Protein 2RA6 (pdb70)

InterPro domains:
  IPR000566 Lipocalin/cytosolic fatty-acid binding domain [PF00061] (41-176)
  IPR002345 Lipocalin [PTHR11430] (4-175)
  IPR002971 Major urinary protein [PR01221] (39-57)
  IPR002971 Major urinary protein [PR01221] (68-89)
  IPR002971 Major urinary protein [PR01221] (136-157)
  IPR002971 Major urinary protein [PR01221] (164-180)
  IPR012674 Calycin [G3DSA:2.40.128.20] (30-180)
  IPR012674 Calycin [SSF50814] (35-180)

Structure (mmCIF, N/CA/C/O backbone):
data_2RA6
#
_entry.id   2RA6
#
_cell.length_a   44.318
_cell.length_b   100.470
_cell.length_c   84.702
_cell.angle_alpha   90.00
_cell.angle_beta   90.02
_cell.angle_gamma   90.00
#
_symmetry.space_group_name_H-M   'P 1 21 1'
#
loop_
_entity.id
_entity.type
_entity.pdbx_description
1 polymer Trichosurin
2 non-polymer 'ZINC ION'
3 non-polymer 'CHLORIDE ION'
4 non-polymer 4-ethylphenol
5 non-polymer 'ISOPROPYL ALCOHOL'
6 water water
#
loop_
_atom_site.group_PDB
_atom_site.id
_atom_site.type_symbol
_atom_site.label_atom_id
_atom_site.label_alt_id
_atom_site.label_comp_id
_atom_site.label_asym_id
_atom_site.label_entity_id
_atom_site.label_seq_id
_atom_site.pdbx_PDB_ins_code
_atom_site.Cartn_x
_atom_site.Cartn_y
_atom_site.Cartn_z
_atom_site.occupancy
_atom_site.B_iso_or_equiv
_atom_site.auth_seq_id
_atom_site.auth_comp_id
_atom_site.auth_asym_id
_atom_site.auth_atom_id
_atom_site.pdbx_PDB_model_num
ATOM 1 N N . ARG A 1 26 ? 25.685 29.600 32.954 1.00 28.79 26 ARG A N 1
ATOM 2 C CA . ARG A 1 26 ? 25.040 30.127 34.192 1.00 26.92 26 ARG A CA 1
ATOM 3 C C . ARG A 1 26 ? 25.512 29.378 35.438 1.00 25.77 26 ARG A C 1
ATOM 4 O O . ARG A 1 26 ? 25.273 29.824 36.557 1.00 25.16 26 ARG A O 1
ATOM 6 N N . HIS A 1 27 ? 26.185 28.248 35.221 1.00 23.80 27 HIS A N 1
ATOM 7 C CA . HIS A 1 27 ? 26.703 27.377 36.284 1.00 21.51 27 HIS A CA 1
ATOM 8 C C . HIS A 1 27 ? 27.904 27.975 37.020 1.00 17.41 27 HIS A C 1
ATOM 9 O O . HIS A 1 27 ? 28.942 28.221 36.414 1.00 18.04 27 HIS A O 1
ATOM 16 N N . TRP A 1 28 ? 27.763 28.200 38.326 1.00 14.23 28 TRP A N 1
ATOM 17 C CA . TRP A 1 28 ? 28.853 28.754 39.125 1.00 13.68 28 TRP A CA 1
ATOM 18 C C . TRP A 1 28 ? 28.973 28.100 40.497 1.00 12.62 28 TRP A C 1
ATOM 19 O O . TRP A 1 28 ? 28.019 27.519 41.015 1.00 13.27 28 TRP A O 1
ATOM 30 N N . HIS A 1 29 ? 30.168 28.217 41.069 1.00 11.84 29 HIS A N 1
ATOM 31 C CA . HIS A 1 29 ? 30.495 27.696 42.390 1.00 10.48 29 HIS A CA 1
ATOM 32 C C . HIS A 1 29 ? 31.248 28.784 43.149 1.00 11.26 29 HIS A C 1
ATOM 33 O O . HIS A 1 29 ? 32.087 29.482 42.573 1.00 12.27 29 HIS A O 1
ATOM 40 N N . THR A 1 30 ? 30.957 28.932 44.434 1.00 10.81 30 THR A N 1
ATOM 41 C CA . THR A 1 30 ? 31.698 29.899 45.240 1.00 10.98 30 THR A CA 1
ATOM 42 C C . THR A 1 30 ? 32.993 29.184 45.626 1.00 10.40 30 THR A C 1
ATOM 43 O O . THR A 1 30 ? 32.953 28.108 46.219 1.00 12.59 30 THR A O 1
ATOM 47 N N . VAL A 1 31 ? 34.137 29.781 45.300 1.00 11.50 31 VAL A N 1
ATOM 48 C CA . VAL A 1 31 ? 35.426 29.163 45.595 1.00 11.97 31 VAL A CA 1
ATOM 49 C C . VAL A 1 31 ? 36.170 29.857 46.736 1.00 12.46 31 VAL A C 1
ATOM 50 O O . VAL A 1 31 ? 36.770 29.194 47.579 1.00 13.79 31 VAL A O 1
ATOM 54 N N . VAL A 1 32 ? 36.119 31.185 46.767 1.00 11.94 32 VAL A N 1
ATOM 55 C CA . VAL A 1 32 ? 36.774 31.944 47.831 1.00 12.67 32 VAL A CA 1
ATOM 56 C C . VAL A 1 32 ? 35.894 33.114 48.249 1.00 11.63 32 VAL A C 1
ATOM 57 O O . VAL A 1 32 ? 35.248 33.748 47.416 1.00 11.84 32 VAL A O 1
ATOM 61 N N . LEU A 1 33 ? 35.853 33.364 49.553 1.00 12.60 33 LEU A N 1
ATOM 62 C CA . LEU A 1 33 ? 35.099 34.472 50.128 1.00 12.88 33 LEU A CA 1
ATOM 63 C C . LEU A 1 33 ? 36.101 35.246 50.962 1.00 12.73 33 LEU A C 1
ATOM 64 O O . LEU A 1 33 ? 36.997 34.653 51.565 1.00 13.89 33 LEU A O 1
ATOM 69 N N . ALA A 1 34 ? 35.964 36.564 50.990 1.00 11.56 34 ALA A N 1
ATOM 70 C CA . ALA A 1 34 ? 36.856 37.394 51.794 1.00 12.90 34 ALA A CA 1
ATOM 71 C C . ALA A 1 34 ? 36.056 38.595 52.255 1.00 13.52 34 ALA A C 1
ATOM 72 O O . ALA A 1 34 ? 35.170 39.064 51.548 1.00 14.23 34 ALA A O 1
ATOM 74 N N . SER A 1 35 ? 36.335 39.079 53.460 1.00 12.26 35 SER A N 1
ATOM 75 C CA . SER A 1 35 ? 35.603 40.230 53.959 1.00 12.26 35 SER A CA 1
ATOM 76 C C . SER A 1 35 ? 36.385 41.031 54.968 1.00 13.02 35 SER A C 1
ATOM 77 O O . SER A 1 35 ? 37.290 40.521 55.619 1.00 13.78 35 SER A O 1
ATOM 80 N N . SER A 1 36 ? 36.015 42.297 55.081 1.00 14.07 36 SER A N 1
ATOM 81 C CA . SER A 1 36 ? 36.635 43.185 56.045 1.00 13.83 36 SER A CA 1
ATOM 82 C C . SER A 1 36 ? 36.162 42.761 57.434 1.00 16.80 36 SER A C 1
ATOM 83 O O . SER A 1 36 ? 36.835 43.020 58.428 1.00 18.57 36 SER A O 1
ATOM 86 N N . ASP A 1 37 ? 35.006 42.103 57.487 1.00 16.21 37 ASP A N 1
ATOM 87 C CA . ASP A 1 37 ? 34.433 41.603 58.739 1.00 16.69 37 ASP A CA 1
ATOM 88 C C . ASP A 1 37 ? 34.250 40.101 58.538 1.00 16.62 37 ASP A C 1
ATOM 89 O O . ASP A 1 37 ? 33.288 39.664 57.901 1.00 16.59 37 ASP A O 1
ATOM 94 N N . ARG A 1 38 ? 35.169 39.311 59.084 1.00 17.11 38 ARG A N 1
ATOM 95 C CA . ARG A 1 38 ? 35.122 37.861 58.918 1.00 17.23 38 ARG A CA 1
ATOM 96 C C . ARG A 1 38 ? 33.786 37.237 59.322 1.00 15.40 38 ARG A C 1
ATOM 97 O O . ARG A 1 38 ? 33.358 36.245 58.729 1.00 14.47 38 ARG A O 1
ATOM 105 N N . SER A 1 39 ? 33.117 37.816 60.315 1.00 15.37 39 SER A N 1
ATOM 106 C CA . SER A 1 39 ? 31.837 37.273 60.769 1.00 16.03 39 SER A CA 1
ATOM 107 C C . SER A 1 39 ? 30.781 37.247 59.666 1.00 15.53 39 SER A C 1
ATOM 108 O O . SER A 1 39 ? 29.861 36.430 59.700 1.00 16.26 39 SER A O 1
ATOM 111 N N . LEU A 1 40 ? 30.909 38.139 58.690 1.00 14.55 40 LEU A N 1
ATOM 112 C CA . LEU A 1 40 ? 29.942 38.187 57.596 1.00 15.21 40 LEU A CA 1
ATOM 113 C C . LEU A 1 40 ? 29.980 36.925 56.744 1.00 15.34 40 LEU A C 1
ATOM 114 O O . LEU A 1 40 ? 28.973 36.549 56.146 1.00 15.43 40 LEU A O 1
ATOM 119 N N . ILE A 1 41 ? 31.140 36.274 56.697 1.00 14.71 41 ILE A N 1
ATOM 120 C CA . ILE A 1 41 ? 31.299 35.069 55.895 1.00 15.10 41 ILE A CA 1
ATOM 121 C C . ILE A 1 41 ? 31.522 33.783 56.693 1.00 16.94 41 ILE A C 1
ATOM 122 O O . ILE A 1 41 ? 31.703 32.712 56.110 1.00 15.81 41 ILE A O 1
ATOM 127 N N . GLU A 1 42 ? 31.516 33.887 58.021 1.00 18.75 42 GLU A N 1
ATOM 128 C CA . GLU A 1 42 ? 31.677 32.710 58.875 1.00 20.48 42 GLU A CA 1
ATOM 129 C C . GLU A 1 42 ? 30.310 32.051 58.950 1.00 21.10 42 GLU A C 1
ATOM 130 O O . GLU A 1 42 ? 29.335 32.577 58.418 1.00 20.34 42 GLU A O 1
ATOM 136 N N . GLU A 1 43 ? 30.238 30.907 59.624 1.00 24.25 43 GLU A N 1
ATOM 137 C CA . GLU A 1 43 ? 28.972 30.200 59.777 1.00 27.23 43 GLU A CA 1
ATOM 138 C C . GLU A 1 43 ? 27.925 31.164 60.328 1.00 27.87 43 GLU A C 1
ATOM 139 O O . GLU A 1 43 ? 28.231 31.990 61.189 1.00 29.54 43 GLU A O 1
ATOM 145 N N . GLU A 1 44 ? 26.697 31.060 59.826 1.00 28.89 44 GLU A N 1
ATOM 146 C CA . GLU A 1 44 ? 25.599 31.918 60.266 1.00 29.60 44 GLU A CA 1
ATOM 147 C C . GLU A 1 44 ? 25.759 33.343 59.741 1.00 27.67 44 GLU A C 1
ATOM 148 O O . GLU A 1 44 ? 24.916 34.207 59.988 1.00 28.29 44 GLU A O 1
ATOM 154 N N . GLY A 1 45 ? 26.846 33.578 59.012 1.00 26.15 45 GLY A N 1
ATOM 155 C CA . GLY A 1 45 ? 27.105 34.894 58.457 1.00 23.56 45 GLY A CA 1
ATOM 156 C C . GLY A 1 45 ? 26.172 35.228 57.308 1.00 22.57 45 GLY A C 1
ATOM 157 O O . GLY A 1 45 ? 25.851 34.361 56.494 1.00 21.10 45 GLY A O 1
ATOM 158 N N . PRO A 1 46 ? 25.725 36.488 57.210 1.00 20.62 46 PRO A N 1
ATOM 159 C CA . PRO A 1 46 ? 24.817 36.968 56.164 1.00 20.58 46 PRO A CA 1
ATOM 160 C C . PRO A 1 46 ? 25.336 36.771 54.741 1.00 18.28 46 PRO A C 1
ATOM 161 O O . PRO A 1 46 ? 24.550 36.604 53.803 1.00 19.27 46 PRO A O 1
ATOM 165 N N . PHE A 1 47 ? 26.656 36.788 54.578 1.00 14.75 47 PHE A N 1
ATOM 166 C CA . PHE A 1 47 ? 27.243 36.637 53.249 1.00 13.79 47 PHE A CA 1
ATOM 167 C C . PHE A 1 47 ? 27.884 35.290 52.983 1.00 12.69 47 PHE A C 1
ATOM 168 O O . PHE A 1 47 ? 28.614 35.119 52.001 1.00 13.53 47 PHE A O 1
ATOM 176 N N . ARG A 1 48 ? 27.613 34.322 53.851 1.00 12.68 48 ARG A N 1
ATOM 177 C CA . ARG A 1 48 ? 28.147 32.989 53.631 1.00 13.84 48 ARG A CA 1
ATOM 178 C C . ARG A 1 48 ? 27.094 32.259 52.812 1.00 15.52 48 ARG A C 1
ATOM 179 O O . ARG A 1 48 ? 26.343 31.412 53.313 1.00 16.59 48 ARG A O 1
ATOM 187 N N . ASN A 1 49 ? 27.031 32.639 51.545 1.00 15.62 49 ASN A N 1
ATOM 188 C CA . ASN A 1 49 ? 26.086 32.064 50.606 1.00 15.59 49 ASN A CA 1
ATOM 189 C C . ASN A 1 49 ? 26.894 31.432 49.490 1.00 14.72 49 ASN A C 1
ATOM 190 O O . ASN A 1 49 ? 27.940 31.939 49.095 1.00 16.15 49 ASN A O 1
ATOM 195 N N . PHE A 1 50 ? 26.392 30.317 48.983 1.00 14.28 50 PHE A N 1
ATOM 196 C CA . PHE A 1 50 ? 27.083 29.575 47.943 1.00 13.47 50 PHE A CA 1
ATOM 197 C C . PHE A 1 50 ? 26.303 29.674 46.645 1.00 12.73 50 PHE A C 1
ATOM 198 O O . PHE A 1 50 ? 25.193 29.155 46.533 1.00 13.04 50 PHE A O 1
ATOM 206 N N . ILE A 1 51 ? 26.892 30.345 45.663 1.00 11.37 51 ILE A N 1
ATOM 207 C CA . ILE A 1 51 ? 26.225 30.520 44.382 1.00 10.77 51 ILE A CA 1
ATOM 208 C C . ILE A 1 51 ? 26.037 29.183 43.675 1.00 11.62 51 ILE A C 1
ATOM 209 O O . ILE A 1 51 ? 26.866 28.277 43.791 1.00 11.16 51 ILE A O 1
ATOM 214 N N . GLN A 1 52 ? 24.921 29.070 42.959 1.00 12.30 52 GLN A N 1
ATOM 215 C CA . GLN A 1 52 ? 24.603 27.864 42.191 1.00 12.38 52 GLN A CA 1
ATOM 216 C C . GLN A 1 52 ? 24.506 28.250 40.721 1.00 13.36 52 GLN A C 1
ATOM 217 O O . GLN A 1 52 ? 24.997 27.536 39.846 1.00 15.38 52 GLN A O 1
ATOM 223 N N . ASN A 1 53 ? 23.860 29.377 40.447 1.00 13.79 53 ASN A N 1
ATOM 224 C CA . ASN A 1 53 ? 23.745 29.839 39.074 1.00 16.30 53 ASN A CA 1
ATOM 225 C C . ASN A 1 53 ? 23.324 31.292 38.979 1.00 15.31 53 ASN A C 1
ATOM 226 O O . ASN A 1 53 ? 22.750 31.861 39.911 1.00 15.50 53 ASN A O 1
ATOM 231 N N . ILE A 1 54 ? 23.642 31.892 37.841 1.00 15.86 54 ILE A N 1
ATOM 232 C CA . ILE A 1 54 ? 23.313 33.281 37.579 1.00 17.13 54 ILE A CA 1
ATOM 233 C C . ILE A 1 54 ? 22.686 33.369 36.203 1.00 18.99 54 ILE A C 1
ATOM 234 O O . ILE A 1 54 ? 23.233 32.850 35.229 1.00 21.40 54 ILE A O 1
ATOM 239 N N . THR A 1 55 ? 21.531 34.014 36.126 1.00 21.38 55 THR A N 1
ATOM 240 C CA . THR A 1 55 ? 20.859 34.183 34.850 1.00 23.99 55 THR A CA 1
ATOM 241 C C . THR A 1 55 ? 20.646 35.670 34.632 1.00 23.71 55 THR A C 1
ATOM 242 O O . THR A 1 55 ? 20.180 36.372 35.526 1.00 23.07 55 THR A O 1
ATOM 246 N N . VAL A 1 56 ? 21.020 36.153 33.453 1.00 25.63 56 VAL A N 1
ATOM 247 C CA . VAL A 1 56 ? 20.858 37.564 33.129 1.00 27.22 56 VAL A CA 1
ATOM 248 C C . VAL A 1 56 ? 19.489 37.795 32.509 1.00 27.92 56 VAL A C 1
ATOM 249 O O . VAL A 1 56 ? 19.101 37.108 31.565 1.00 28.95 56 VAL A O 1
ATOM 253 N N . GLU A 1 57 ? 18.759 38.760 33.056 1.00 28.12 57 GLU A N 1
ATOM 254 C CA . GLU A 1 57 ? 17.433 39.104 32.562 1.00 30.42 57 GLU A CA 1
ATOM 255 C C . GLU A 1 57 ? 17.304 40.620 32.533 1.00 30.90 57 GLU A C 1
ATOM 256 O O . GLU A 1 57 ? 17.399 41.278 33.570 1.00 30.43 57 GLU A O 1
ATOM 262 N N . SER A 1 58 ? 17.099 41.171 31.341 1.00 31.48 58 SER A N 1
ATOM 263 C CA . SER A 1 58 ? 16.953 42.612 31.175 1.00 32.56 58 SER A CA 1
ATOM 264 C C . SER A 1 58 ? 18.163 43.364 31.718 1.00 31.70 58 SER A C 1
ATOM 265 O O . SER A 1 58 ? 18.042 44.489 32.200 1.00 32.93 58 SER A O 1
ATOM 268 N N . GLY A 1 59 ? 19.330 42.732 31.644 1.00 30.38 59 GLY A N 1
ATOM 269 C CA . GLY A 1 59 ? 20.541 43.368 32.127 1.00 28.40 59 GLY A CA 1
ATOM 270 C C . GLY A 1 59 ? 20.792 43.158 33.608 1.00 26.97 59 GLY A C 1
ATOM 271 O O . GLY A 1 59 ? 21.861 43.501 34.114 1.00 27.34 59 GLY A O 1
ATOM 272 N N . ASN A 1 60 ? 19.812 42.596 34.308 1.00 25.38 60 ASN A N 1
ATOM 273 C CA . ASN A 1 60 ? 19.947 42.343 35.741 1.00 23.15 60 ASN A CA 1
ATOM 274 C C . ASN A 1 60 ? 20.505 40.943 35.962 1.00 22.12 60 ASN A C 1
ATOM 275 O O . ASN A 1 60 ? 20.408 40.087 35.087 1.00 22.35 60 ASN A O 1
ATOM 280 N N . LEU A 1 61 ? 21.096 40.712 37.129 1.00 19.32 61 LEU A N 1
ATOM 281 C CA . LEU A 1 61 ? 21.653 39.404 37.437 1.00 19.17 61 LEU A CA 1
ATOM 282 C C . LEU A 1 61 ? 20.777 38.686 38.452 1.00 18.95 61 LEU A C 1
ATOM 283 O O . LEU A 1 61 ? 20.671 39.110 39.605 1.00 19.90 61 LEU A O 1
ATOM 288 N N . ASN A 1 62 ? 20.133 37.607 38.023 1.00 17.81 62 ASN A N 1
ATOM 289 C CA . ASN A 1 62 ? 19.295 36.843 38.933 1.00 17.66 62 ASN A CA 1
ATOM 290 C C . ASN A 1 62 ? 20.138 35.702 39.469 1.00 17.93 62 ASN A C 1
ATOM 291 O O . ASN A 1 62 ? 20.483 34.772 38.739 1.00 19.70 62 ASN A O 1
ATOM 296 N N . GLY A 1 63 ? 20.480 35.787 40.747 1.00 16.45 63 GLY A N 1
ATOM 297 C CA . GLY A 1 63 ? 21.298 34.759 41.345 1.00 14.72 63 GLY A CA 1
ATOM 298 C C . GLY A 1 63 ? 20.548 33.801 42.236 1.00 14.60 63 GLY A C 1
ATOM 299 O O . GLY A 1 63 ? 19.632 34.184 42.968 1.00 17.08 63 GLY A O 1
ATOM 300 N N . PHE A 1 64 ? 20.933 32.535 42.144 1.00 13.48 64 PHE A N 1
ATOM 301 C CA . PHE A 1 64 ? 20.361 31.491 42.969 1.00 12.69 64 PHE A CA 1
ATOM 302 C C . PHE A 1 64 ? 21.505 30.981 43.832 1.00 12.24 64 PHE A C 1
ATOM 303 O O . PHE A 1 64 ? 22.503 30.477 43.318 1.00 12.67 64 PHE A O 1
ATOM 311 N N . PHE A 1 65 ? 21.347 31.133 45.144 1.00 13.51 65 PHE A N 1
ATOM 312 C CA . PHE A 1 65 ? 22.345 30.714 46.119 1.00 14.98 65 PHE A CA 1
ATOM 313 C C . PHE A 1 65 ? 21.762 29.717 47.100 1.00 14.93 65 PHE A C 1
ATOM 314 O O . PHE A 1 65 ? 20.547 29.529 47.170 1.00 15.22 65 PHE A O 1
ATOM 322 N N . LEU A 1 66 ? 22.653 29.106 47.874 1.00 15.41 66 LEU A N 1
ATOM 323 C CA . LEU A 1 66 ? 22.271 28.200 48.940 1.00 16.61 66 LEU A CA 1
ATOM 324 C C . LEU A 1 66 ? 22.919 28.786 50.183 1.00 16.85 66 LEU A C 1
ATOM 325 O O . LEU A 1 66 ? 24.001 29.375 50.111 1.00 16.25 66 LEU A O 1
ATOM 330 N N . THR A 1 67 ? 22.241 28.661 51.314 1.00 17.95 67 THR A N 1
ATOM 331 C CA . THR A 1 67 ? 22.782 29.143 52.575 1.00 20.55 67 THR A CA 1
ATOM 332 C C . THR A 1 67 ? 22.373 28.125 53.624 1.00 23.01 67 THR A C 1
ATOM 333 O O . THR A 1 67 ? 21.340 27.467 53.487 1.00 20.45 67 THR A O 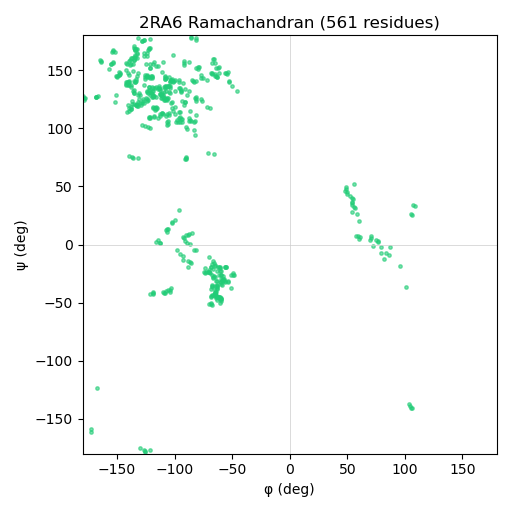1
ATOM 337 N N . ARG A 1 68 ? 23.189 27.977 54.660 1.00 24.35 68 ARG A N 1
ATOM 338 C CA . ARG A 1 68 ? 22.894 27.007 55.706 1.00 28.94 68 ARG A CA 1
ATOM 339 C C . ARG A 1 68 ? 22.143 27.615 56.885 1.00 30.84 68 ARG A C 1
ATOM 340 O O . ARG A 1 68 ? 22.508 28.675 57.391 1.00 31.68 68 ARG A O 1
ATOM 348 N N . LYS A 1 69 ? 21.083 26.931 57.306 1.00 33.67 69 LYS A N 1
ATOM 349 C CA . LYS A 1 69 ? 20.271 27.367 58.436 1.00 35.57 69 LYS A CA 1
ATOM 350 C C . LYS A 1 69 ? 19.632 26.172 59.133 1.00 36.61 69 LYS A C 1
ATOM 351 O O . LYS A 1 69 ? 19.005 25.327 58.492 1.00 36.45 69 LYS A O 1
ATOM 357 N N . ASN A 1 70 ? 19.805 26.112 60.449 1.00 38.46 70 ASN A N 1
ATOM 358 C CA . ASN A 1 70 ? 19.254 25.038 61.266 1.00 40.25 70 ASN A CA 1
ATOM 359 C C . ASN A 1 70 ? 19.673 23.662 60.752 1.00 40.48 70 ASN A C 1
ATOM 360 O O . ASN A 1 70 ? 18.957 22.677 60.935 1.00 41.94 70 ASN A O 1
ATOM 365 N N . GLY A 1 71 ? 20.833 23.601 60.104 1.00 40.38 71 GLY A N 1
ATOM 366 C CA . GLY A 1 71 ? 21.331 22.333 59.598 1.00 39.35 71 GLY A CA 1
ATOM 367 C C . GLY A 1 71 ? 21.046 22.002 58.145 1.00 39.00 71 GLY A C 1
ATOM 368 O O . GLY A 1 71 ? 21.713 21.139 57.570 1.00 40.02 71 GLY A O 1
ATOM 369 N N . GLN A 1 72 ? 20.068 22.666 57.538 1.00 37.67 72 GLN A N 1
ATOM 370 C CA . GLN A 1 72 ? 19.746 22.382 56.145 1.00 36.69 72 GLN A CA 1
ATOM 371 C C . GLN A 1 72 ? 20.110 23.496 55.171 1.00 34.90 72 GLN A C 1
ATOM 372 O O . GLN A 1 72 ? 20.237 24.659 55.553 1.00 34.12 72 GLN A O 1
ATOM 378 N N . CYS A 1 73 ? 20.277 23.118 53.906 1.00 33.32 73 CYS A N 1
ATOM 379 C CA . CYS A 1 73 ? 20.619 24.057 52.845 1.00 32.44 73 CYS A CA 1
ATOM 380 C C . CYS A 1 73 ? 19.349 24.654 52.260 1.00 31.30 73 CYS A C 1
ATOM 381 O O . CYS A 1 73 ? 18.598 23.967 51.560 1.00 31.38 73 CYS A O 1
ATOM 384 N N . ILE A 1 74 ? 19.108 25.929 52.541 1.00 27.70 74 ILE A N 1
ATOM 385 C CA . ILE A 1 74 ? 17.916 26.593 52.038 1.00 27.06 74 ILE A CA 1
ATOM 386 C C . ILE A 1 74 ? 18.234 27.525 50.875 1.00 23.54 74 ILE A C 1
ATOM 387 O O . ILE A 1 74 ? 19.263 28.211 50.870 1.00 22.16 74 ILE A O 1
ATOM 392 N N . PRO A 1 75 ? 17.361 27.543 49.858 1.00 22.64 75 PRO A N 1
ATOM 393 C CA . PRO A 1 75 ? 17.534 28.389 48.677 1.00 20.29 75 PRO A CA 1
ATOM 394 C C . PRO A 1 75 ? 17.457 29.880 48.996 1.00 20.76 75 PRO A C 1
ATOM 395 O O . PRO A 1 75 ? 16.723 30.305 49.892 1.00 20.92 75 PRO A O 1
ATOM 399 N N . LEU A 1 76 ? 18.225 30.667 48.253 1.00 17.50 76 LEU A N 1
ATOM 400 C CA . LEU A 1 76 ? 18.241 32.113 48.411 1.00 18.36 76 LEU A CA 1
ATOM 401 C C . LEU A 1 76 ? 18.270 32.707 47.009 1.00 18.44 76 LEU A C 1
ATOM 402 O O . LEU A 1 76 ? 19.216 32.481 46.258 1.00 18.99 76 LEU A O 1
ATOM 407 N N . TYR A 1 77 ? 17.226 33.445 46.649 1.00 16.79 77 TYR A N 1
ATOM 408 C CA . TYR A 1 77 ? 17.164 34.062 45.336 1.00 16.41 77 TYR A CA 1
ATOM 409 C C . TYR A 1 77 ? 17.292 35.565 45.483 1.00 17.11 77 TYR A C 1
ATOM 410 O O . TYR A 1 77 ? 16.572 36.189 46.266 1.00 18.37 77 TYR A O 1
ATOM 419 N N . LEU A 1 78 ? 18.222 36.141 44.736 1.00 17.60 78 LEU A N 1
ATOM 420 C CA . LEU A 1 78 ? 18.442 37.576 44.788 1.00 19.51 78 LEU A CA 1
ATOM 421 C C . LEU A 1 78 ? 18.568 38.112 43.377 1.00 21.77 78 LEU A C 1
ATOM 422 O O . LEU A 1 78 ? 18.773 37.355 42.430 1.00 25.31 78 LEU A O 1
ATOM 427 N N . THR A 1 79 ? 18.420 39.420 43.234 1.00 19.66 79 THR A N 1
ATOM 428 C CA . THR A 1 79 ? 18.554 40.050 41.937 1.00 19.70 79 THR A CA 1
ATOM 429 C C . THR A 1 79 ? 19.406 41.296 42.094 1.00 20.00 79 THR A C 1
ATOM 430 O O . THR A 1 79 ? 19.069 42.192 42.871 1.00 21.83 79 THR A O 1
ATOM 434 N N . ALA A 1 80 ? 20.524 41.333 41.380 1.00 18.41 80 ALA A N 1
ATOM 435 C CA . ALA A 1 80 ? 21.403 42.495 41.401 1.00 19.00 80 ALA A CA 1
ATOM 436 C C . ALA A 1 80 ? 20.970 43.294 40.180 1.00 18.54 80 ALA A C 1
ATOM 437 O O . ALA A 1 80 ? 21.126 42.835 39.048 1.00 20.15 80 ALA A O 1
ATOM 439 N N . PHE A 1 81 ? 20.411 44.477 40.412 1.00 19.35 81 PHE A N 1
ATOM 440 C CA . PHE A 1 81 ? 19.926 45.316 39.318 1.00 20.96 81 PHE A CA 1
ATOM 441 C C . PHE A 1 81 ? 21.003 46.163 38.659 1.00 21.37 81 PHE A C 1
ATOM 442 O O . PHE A 1 81 ? 21.877 46.710 39.328 1.00 21.13 81 PHE A O 1
ATOM 450 N N . LYS A 1 82 ? 20.931 46.272 37.338 1.00 22.87 82 LYS A N 1
ATOM 451 C CA . LYS A 1 82 ? 21.902 47.052 36.582 1.00 24.74 82 LYS A CA 1
ATOM 452 C C . LYS A 1 82 ? 21.805 48.536 36.930 1.00 25.05 82 LYS A C 1
ATOM 453 O O . LYS A 1 82 ? 20.769 49.011 37.396 1.00 25.60 82 LYS A O 1
ATOM 459 N N . THR A 1 83 ? 22.896 49.260 36.711 1.00 25.87 83 THR A N 1
ATOM 460 C CA . THR A 1 83 ? 22.935 50.692 36.981 1.00 27.28 83 THR A CA 1
ATOM 461 C C . THR A 1 83 ? 23.379 51.394 35.707 1.00 28.86 83 THR A C 1
ATOM 462 O O . THR A 1 83 ? 23.596 50.750 34.681 1.00 29.13 83 THR A O 1
ATOM 466 N N . GLU A 1 84 ? 23.521 52.714 35.773 1.00 30.79 84 GLU A N 1
ATOM 467 C CA . GLU A 1 84 ? 23.944 53.481 34.608 1.00 33.66 84 GLU A CA 1
ATOM 468 C C . GLU A 1 84 ? 25.406 53.176 34.305 1.00 34.01 84 GLU A C 1
ATOM 469 O O . GLU A 1 84 ? 25.923 53.544 33.251 1.00 35.26 84 GLU A O 1
ATOM 475 N N . GLU A 1 85 ? 26.069 52.495 35.236 1.00 33.96 85 GLU A N 1
ATOM 476 C CA . GLU A 1 85 ? 27.475 52.155 35.075 1.00 33.73 85 GLU A CA 1
ATOM 477 C C . GLU A 1 85 ? 27.664 50.679 34.736 1.00 33.12 85 GLU A C 1
ATOM 478 O O . GLU A 1 85 ? 27.100 49.800 35.388 1.00 31.93 85 GLU A O 1
ATOM 484 N N . ALA A 1 86 ? 28.459 50.410 33.708 1.00 32.08 86 ALA A N 1
ATOM 485 C CA . ALA A 1 86 ? 28.714 49.039 33.299 1.00 31.17 86 ALA A CA 1
ATOM 486 C C . ALA A 1 86 ? 29.388 48.274 34.433 1.00 29.80 86 ALA A C 1
ATOM 487 O O . ALA A 1 86 ? 30.151 48.845 35.211 1.00 29.88 86 ALA A O 1
ATOM 489 N N . ARG A 1 87 ? 29.092 46.981 34.511 1.00 28.28 87 ARG A N 1
ATOM 490 C CA . ARG A 1 87 ? 29.652 46.083 35.519 1.00 25.39 87 ARG A CA 1
ATOM 491 C C . ARG A 1 87 ? 29.329 46.466 36.964 1.00 23.95 87 ARG A C 1
ATOM 492 O O . ARG A 1 87 ? 29.847 45.863 37.899 1.00 20.23 87 ARG A O 1
ATOM 500 N N . GLN A 1 88 ? 28.481 47.469 37.151 1.00 21.02 88 GLN A N 1
ATOM 501 C CA . GLN A 1 88 ? 28.093 47.872 38.494 1.00 20.31 88 GLN A CA 1
ATOM 502 C C . GLN A 1 88 ? 26.616 47.558 38.678 1.00 19.40 88 GLN A C 1
ATOM 503 O O . GLN A 1 88 ? 25.796 47.833 37.800 1.00 19.20 88 GLN A O 1
ATOM 509 N N . PHE A 1 89 ? 26.281 46.974 39.821 1.00 16.72 89 PHE A N 1
ATOM 510 C CA . PHE A 1 89 ? 24.902 46.614 40.101 1.00 16.65 89 PHE A CA 1
ATOM 511 C C . PHE A 1 89 ? 24.505 47.067 41.493 1.00 17.37 89 PHE A C 1
ATOM 512 O O . PHE A 1 89 ? 25.349 47.463 42.300 1.00 17.50 89 PHE A O 1
ATOM 520 N N . LYS A 1 90 ? 23.210 47.016 41.761 1.00 17.87 90 LYS A N 1
ATOM 521 C CA . LYS A 1 90 ? 22.691 47.398 43.061 1.00 16.52 90 LYS A CA 1
ATOM 522 C C . LYS A 1 90 ? 21.927 46.201 43.610 1.00 17.72 90 LYS A C 1
ATOM 523 O O . LYS A 1 90 ? 21.161 45.566 42.888 1.00 17.37 90 LYS A O 1
ATOM 529 N N . LEU A 1 91 ? 22.138 45.895 44.885 1.00 15.36 91 LEU A N 1
ATOM 530 C CA . LEU A 1 91 ? 21.474 44.763 45.516 1.00 17.50 91 LEU A CA 1
ATOM 531 C C . LEU A 1 91 ? 20.927 45.109 46.894 1.00 18.14 91 LEU A C 1
ATOM 532 O O . LEU A 1 91 ? 21.618 45.710 47.718 1.00 17.51 91 LEU A O 1
ATOM 537 N N . ASN A 1 92 ? 19.678 44.728 47.139 1.00 19.35 92 ASN A N 1
ATOM 538 C CA . ASN A 1 92 ? 19.053 44.959 48.433 1.00 19.92 92 ASN A CA 1
ATOM 539 C C . ASN A 1 92 ? 19.163 43.645 49.199 1.00 19.32 92 ASN A C 1
ATOM 540 O O . ASN A 1 92 ? 18.467 42.677 48.892 1.00 20.07 92 ASN A O 1
ATOM 545 N N . TYR A 1 93 ? 20.064 43.609 50.175 1.00 17.63 93 TYR A N 1
ATOM 546 C CA . TYR A 1 93 ? 20.282 42.421 50.987 1.00 17.99 93 TYR A CA 1
ATOM 547 C C . TYR A 1 93 ? 21.142 42.808 52.180 1.00 17.70 93 TYR A C 1
ATOM 548 O O . TYR A 1 93 ? 22.219 43.387 52.012 1.00 18.59 93 TYR A O 1
ATOM 557 N N . TYR A 1 94 ? 20.667 42.482 53.379 1.00 18.79 94 TYR A N 1
ATOM 558 C CA . TYR A 1 94 ? 21.375 42.826 54.613 1.00 18.96 94 TYR A CA 1
ATOM 559 C C . TYR A 1 94 ? 21.729 44.303 54.496 1.00 18.47 94 TYR A C 1
ATOM 560 O O . TYR A 1 94 ? 22.862 44.715 54.756 1.00 19.15 94 TYR A O 1
ATOM 569 N N . GLY A 1 95 ? 20.735 45.094 54.107 1.00 18.16 95 GLY A N 1
ATOM 570 C CA . GLY A 1 95 ? 20.939 46.515 53.909 1.00 17.41 95 GLY A CA 1
ATOM 571 C C . GLY A 1 95 ? 20.985 46.765 52.416 1.00 18.63 95 GLY A C 1
ATOM 572 O O . GLY A 1 95 ? 20.195 46.193 51.661 1.00 20.33 95 GLY A O 1
ATOM 573 N N . THR A 1 96 ? 21.900 47.622 51.981 1.00 17.17 96 THR A N 1
ATOM 574 C CA . THR A 1 96 ? 22.040 47.912 50.562 1.00 18.33 96 THR A CA 1
ATOM 575 C C . THR A 1 96 ? 23.462 47.563 50.155 1.00 15.75 96 THR A C 1
ATOM 576 O O . THR A 1 96 ? 24.362 47.544 50.994 1.00 16.40 96 THR A O 1
ATOM 580 N N . ASN A 1 97 ? 23.665 47.275 48.874 1.00 15.93 97 ASN A N 1
ATOM 581 C CA . ASN A 1 97 ? 24.992 46.912 48.390 1.00 15.30 97 ASN A CA 1
ATOM 582 C C . ASN A 1 97 ? 25.297 47.471 47.012 1.00 14.71 97 ASN A C 1
ATOM 583 O O . ASN A 1 97 ? 24.448 47.454 46.120 1.00 16.44 97 ASN A O 1
ATOM 588 N N . ASP A 1 98 ? 26.511 47.983 46.854 1.00 14.46 98 ASP A N 1
ATOM 589 C CA . ASP A 1 98 ? 26.986 48.440 45.560 1.00 15.42 98 ASP A CA 1
ATOM 590 C C . ASP A 1 98 ? 27.840 47.247 45.136 1.00 15.25 98 ASP A C 1
ATOM 591 O O . ASP A 1 98 ? 28.798 46.886 45.819 1.00 16.71 98 ASP A O 1
ATOM 596 N N . VAL A 1 99 ? 27.465 46.619 44.026 1.00 14.26 99 VAL A N 1
ATOM 597 C CA . VAL A 1 99 ? 28.156 45.431 43.535 1.00 14.24 99 VAL A CA 1
ATOM 598 C C . VAL A 1 99 ? 28.955 45.695 42.273 1.00 14.03 99 VAL A C 1
ATOM 599 O O . VAL A 1 99 ? 28.441 46.279 41.317 1.00 15.30 99 VAL A O 1
ATOM 603 N N . TYR A 1 100 ? 30.213 45.263 42.272 1.00 13.21 100 TYR A N 1
ATOM 604 C CA . TYR A 1 100 ? 31.082 45.445 41.112 1.00 14.12 100 TYR A CA 1
ATOM 605 C C . TYR A 1 100 ? 31.576 44.099 40.590 1.00 15.53 100 TYR A C 1
ATOM 606 O O . TYR A 1 100 ? 32.064 43.267 41.352 1.00 16.35 100 TYR A O 1
ATOM 615 N N . TYR A 1 101 ? 31.437 43.892 39.288 1.00 14.91 101 TYR A N 1
ATOM 616 C CA . TYR A 1 101 ? 31.886 42.664 38.644 1.00 15.40 101 TYR A CA 1
ATOM 617 C C . TYR A 1 101 ? 33.226 42.893 37.950 1.00 14.54 101 TYR A C 1
ATOM 618 O O . TYR A 1 101 ? 33.451 43.949 37.352 1.00 17.29 101 TYR A O 1
ATOM 627 N N . GLU A 1 102 ? 34.109 41.900 38.040 1.00 15.94 102 GLU A N 1
ATOM 628 C CA . GLU A 1 102 ? 35.426 41.956 37.402 1.00 18.47 102 GLU A CA 1
ATOM 629 C C . GLU A 1 102 ? 35.852 40.547 36.984 1.00 18.46 102 GLU A C 1
ATOM 630 O O . GLU A 1 102 ? 35.507 39.577 37.651 1.00 16.31 102 GLU A O 1
ATOM 636 N N . SER A 1 103 ? 36.588 40.441 35.878 1.00 19.86 103 SER A N 1
ATOM 637 C CA . SER A 1 103 ? 37.109 39.155 35.400 1.00 20.23 103 SER A CA 1
ATOM 638 C C . SER A 1 103 ? 37.946 39.280 34.137 1.00 21.89 103 SER A C 1
ATOM 639 O O . SER A 1 103 ? 37.477 39.796 33.126 1.00 22.92 103 SER A O 1
ATOM 642 N N . SER A 1 104 ? 39.180 38.793 34.198 1.00 23.40 104 SER A N 1
ATOM 643 C CA . SER A 1 104 ? 40.066 38.830 33.041 1.00 26.53 104 SER A CA 1
ATOM 644 C C . SER A 1 104 ? 39.819 37.596 32.175 1.00 28.00 104 SER A C 1
ATOM 645 O O . SER A 1 104 ? 40.241 37.539 31.021 1.00 28.82 104 SER A O 1
ATOM 648 N N . LYS A 1 105 ? 39.135 36.611 32.751 1.00 28.37 105 LYS A N 1
ATOM 649 C CA . LYS A 1 105 ? 38.791 35.364 32.063 1.00 28.83 105 LYS A CA 1
ATOM 650 C C . LYS A 1 105 ? 37.330 35.051 32.400 1.00 27.86 105 LYS A C 1
ATOM 651 O O . LYS A 1 105 ? 37.039 34.144 33.184 1.00 25.85 105 LYS A O 1
ATOM 657 N N . PRO A 1 106 ? 36.392 35.791 31.787 1.00 27.30 106 PRO A N 1
ATOM 658 C CA . PRO A 1 106 ? 34.945 35.657 31.985 1.00 27.13 106 PRO A CA 1
ATOM 659 C C . PRO A 1 106 ? 34.332 34.264 31.923 1.00 26.51 106 PRO A C 1
ATOM 660 O O . PRO A 1 106 ? 33.288 34.023 32.528 1.00 25.92 106 PRO A O 1
ATOM 664 N N . ASN A 1 107 ? 34.962 33.341 31.205 1.00 27.53 107 ASN A N 1
ATOM 665 C CA . ASN A 1 107 ? 34.403 31.999 31.120 1.00 27.86 107 ASN A CA 1
ATOM 666 C C . ASN A 1 107 ? 35.062 31.030 32.101 1.00 26.69 107 ASN A C 1
ATOM 667 O O . ASN A 1 107 ? 34.644 29.877 32.212 1.00 27.52 107 ASN A O 1
ATOM 672 N N . GLU A 1 108 ? 36.085 31.502 32.812 1.00 24.48 108 GLU A N 1
ATOM 673 C CA . GLU A 1 108 ? 36.785 30.670 33.788 1.00 22.67 108 GLU A CA 1
ATOM 674 C C . GLU A 1 108 ? 36.411 31.055 35.220 1.00 19.78 108 GLU A C 1
ATOM 675 O O . GLU A 1 108 ? 36.257 30.190 36.081 1.00 18.79 108 GLU A O 1
ATOM 681 N N . TYR A 1 109 ? 36.265 32.352 35.475 1.00 18.11 109 TYR A N 1
ATOM 682 C CA . TYR A 1 109 ? 35.932 32.808 36.825 1.00 15.42 109 TYR A CA 1
ATOM 683 C C . TYR A 1 109 ? 35.207 34.140 36.820 1.00 14.62 109 TYR A C 1
ATOM 684 O O . TYR A 1 109 ? 35.173 34.846 35.816 1.00 15.68 109 TYR A O 1
ATOM 693 N N . ALA A 1 110 ? 34.628 34.473 37.963 1.00 14.64 110 ALA A N 1
ATOM 694 C CA . ALA A 1 110 ? 33.926 35.730 38.124 1.00 13.33 110 ALA A CA 1
ATOM 695 C C . ALA A 1 110 ? 34.272 36.253 39.499 1.00 13.40 110 ALA A C 1
ATOM 696 O O . ALA A 1 110 ? 34.323 35.500 40.476 1.00 14.21 110 ALA A O 1
ATOM 698 N N . LYS A 1 111 ? 34.532 37.548 39.567 1.00 12.92 111 LYS A N 1
ATOM 699 C CA . LYS A 1 111 ? 34.838 38.181 40.832 1.00 13.78 111 LYS A CA 1
ATOM 700 C C . LYS A 1 111 ? 33.758 39.227 41.073 1.00 12.47 111 LYS A C 1
ATOM 701 O O . LYS A 1 111 ? 33.458 40.039 40.195 1.00 14.33 111 LYS A O 1
ATOM 707 N N . PHE A 1 112 ? 33.150 39.180 42.251 1.00 12.59 112 PHE A N 1
ATOM 708 C CA . PHE A 1 112 ? 32.135 40.159 42.613 1.00 12.76 112 PHE A CA 1
ATOM 709 C C . PHE A 1 112 ? 32.549 40.800 43.921 1.00 13.54 112 PHE A C 1
ATOM 710 O O . PHE A 1 112 ? 32.835 40.110 44.897 1.00 14.78 112 PHE A O 1
ATOM 718 N N . ILE A 1 113 ? 32.605 42.122 43.916 1.00 13.23 113 ILE A N 1
ATOM 719 C CA . ILE A 1 113 ? 32.960 42.887 45.098 1.00 13.58 113 ILE A CA 1
ATOM 720 C C . ILE A 1 113 ? 31.676 43.552 45.579 1.00 14.40 113 ILE A C 1
ATOM 721 O O . ILE A 1 113 ? 30.999 44.250 44.818 1.00 15.31 113 ILE A O 1
ATOM 726 N N . PHE A 1 114 ? 31.347 43.306 46.841 1.00 14.59 114 PHE A N 1
ATOM 727 C CA . PHE A 1 114 ? 30.158 43.855 47.473 1.00 16.26 114 PHE A CA 1
ATOM 728 C C . PHE A 1 114 ? 30.545 44.900 48.497 1.00 14.71 114 PHE A C 1
ATOM 729 O O . PHE A 1 114 ? 31.345 44.630 49.389 1.00 15.43 114 PHE A O 1
ATOM 737 N N . TYR A 1 115 ? 30.003 46.100 48.351 1.00 13.79 115 TYR A N 1
ATOM 738 C CA . TYR A 1 115 ? 30.236 47.138 49.342 1.00 14.11 115 TYR A CA 1
ATOM 739 C C . TYR A 1 115 ? 28.893 47.157 50.047 1.00 14.35 115 TYR A C 1
ATOM 740 O O . TYR A 1 115 ? 27.894 47.616 49.494 1.00 14.05 115 TYR A O 1
ATOM 749 N N . ASN A 1 116 ? 28.873 46.616 51.258 1.00 15.30 116 ASN A N 1
ATOM 750 C CA . ASN A 1 116 ? 27.650 46.515 52.033 1.00 15.96 116 ASN A CA 1
ATOM 751 C C . ASN A 1 116 ? 27.470 47.643 53.027 1.00 16.20 116 ASN A C 1
ATOM 752 O O . ASN A 1 116 ? 28.406 48.022 53.724 1.00 16.83 116 ASN A O 1
ATOM 757 N N . TYR A 1 117 ? 26.261 48.193 53.061 1.00 16.37 117 TYR A N 1
ATOM 758 C CA . TYR A 1 117 ? 25.941 49.262 53.995 1.00 16.44 117 TYR A CA 1
ATOM 759 C C . TYR A 1 117 ? 24.843 48.714 54.896 1.00 16.78 117 TYR A C 1
ATOM 760 O O . TYR A 1 117 ? 23.719 48.476 54.450 1.00 17.43 117 TYR A O 1
ATOM 769 N N . HIS A 1 118 ? 25.184 48.489 56.160 1.00 17.93 118 HIS A N 1
ATOM 770 C CA . HIS A 1 118 ? 24.232 47.951 57.127 1.00 20.00 118 HIS A CA 1
ATOM 771 C C . HIS A 1 118 ? 24.297 48.757 58.414 1.00 21.76 118 HIS A C 1
ATOM 772 O O . HIS A 1 118 ? 25.347 48.831 59.043 1.00 22.41 118 HIS A O 1
ATOM 779 N N . ASP A 1 119 ? 23.176 49.357 58.799 1.00 23.35 119 ASP A N 1
ATOM 780 C CA . ASP A 1 119 ? 23.123 50.155 60.020 1.00 25.00 119 ASP A CA 1
ATOM 781 C C . ASP A 1 119 ? 24.194 51.241 60.035 1.00 24.43 119 ASP A C 1
ATOM 782 O O . ASP A 1 119 ? 24.819 51.493 61.065 1.00 25.55 119 ASP A O 1
ATOM 787 N N . GLY A 1 120 ? 24.407 51.870 58.882 1.00 23.97 120 GLY A N 1
ATOM 788 C CA . GLY A 1 120 ? 25.393 52.935 58.779 1.00 23.73 120 GLY A CA 1
ATOM 789 C C . GLY A 1 120 ? 26.839 52.465 58.771 1.00 23.01 120 GLY A C 1
ATOM 790 O O . GLY A 1 120 ? 27.760 53.284 58.770 1.00 23.31 120 GLY A O 1
ATOM 791 N N . LYS A 1 121 ? 27.036 51.149 58.770 1.00 22.25 121 LYS A N 1
ATOM 792 C CA . LYS A 1 121 ? 28.370 50.548 58.761 1.00 21.72 121 LYS A CA 1
ATOM 793 C C . LYS A 1 121 ? 28.694 50.006 57.372 1.00 19.10 121 LYS A C 1
ATOM 794 O O . LYS A 1 121 ? 27.851 49.374 56.740 1.00 18.80 121 LYS A O 1
ATOM 800 N N . VAL A 1 122 ? 29.916 50.246 56.909 1.00 15.40 122 VAL A N 1
ATOM 801 C CA . VAL A 1 122 ? 30.338 49.769 55.593 1.00 14.66 122 VAL A CA 1
ATOM 802 C C . VAL A 1 122 ? 31.316 48.606 55.697 1.00 14.33 122 VAL A C 1
ATOM 803 O O . VAL A 1 122 ? 32.242 48.622 56.508 1.00 14.16 122 VAL A O 1
ATOM 807 N N . ASN A 1 123 ? 31.107 47.597 54.860 1.00 13.69 123 ASN A N 1
ATOM 808 C CA . ASN A 1 123 ? 32.001 46.454 54.812 1.00 14.29 123 ASN A CA 1
ATOM 809 C C . ASN A 1 123 ? 32.168 46.031 53.376 1.00 15.78 123 ASN A C 1
ATOM 810 O O . ASN A 1 123 ? 31.310 46.304 52.537 1.00 16.08 123 ASN A O 1
ATOM 815 N N . VAL A 1 124 ? 33.288 45.382 53.092 1.00 13.34 124 VAL A N 1
ATOM 816 C CA . VAL A 1 124 ? 33.540 44.888 51.749 1.00 13.81 124 VAL A CA 1
ATOM 817 C C . VAL A 1 124 ? 33.528 43.367 51.809 1.00 13.94 124 VAL A C 1
ATOM 818 O O . VAL A 1 124 ? 34.094 42.762 52.722 1.00 14.07 124 VAL A O 1
ATOM 822 N N . VAL A 1 125 ? 32.831 42.756 50.860 1.00 12.43 125 VAL A N 1
ATOM 823 C CA . VAL A 1 125 ? 32.777 41.304 50.765 1.00 11.95 125 VAL A CA 1
ATOM 824 C C . VAL A 1 125 ? 33.184 40.972 49.337 1.00 12.18 125 VAL A C 1
ATOM 825 O O . VAL A 1 125 ? 32.564 41.439 48.378 1.00 14.56 125 VAL A O 1
ATOM 829 N N . ALA A 1 126 ? 34.239 40.181 49.203 1.00 11.78 126 ALA A N 1
ATOM 830 C CA . ALA A 1 126 ? 34.735 39.786 47.894 1.00 12.80 126 ALA A CA 1
ATOM 831 C C . ALA A 1 126 ? 34.385 38.326 47.662 1.00 12.05 126 ALA A C 1
ATOM 832 O O . ALA A 1 126 ? 34.540 37.487 48.547 1.00 13.34 126 ALA A O 1
ATOM 834 N N . ASN A 1 127 ? 33.898 38.037 46.462 1.00 12.23 127 ASN A N 1
ATOM 835 C CA . ASN A 1 127 ? 33.501 36.684 46.091 1.00 11.36 127 ASN A CA 1
ATOM 836 C C . ASN A 1 127 ? 34.238 36.243 44.838 1.00 11.39 127 ASN A C 1
ATOM 837 O O . ASN A 1 127 ? 34.286 36.983 43.858 1.00 12.84 127 ASN A O 1
ATOM 842 N N . LEU A 1 128 ? 34.805 35.039 44.870 1.00 10.71 128 LEU A N 1
ATOM 843 C CA . LEU A 1 128 ? 35.493 34.481 43.705 1.00 10.21 128 LEU A CA 1
ATOM 844 C C . LEU A 1 128 ? 34.715 33.233 43.300 1.00 10.17 128 LEU A C 1
ATOM 845 O O . LEU A 1 128 ? 34.634 32.268 44.065 1.00 11.39 128 LEU A O 1
ATOM 850 N N . PHE A 1 129 ? 34.136 33.267 42.098 1.00 11.04 129 PHE A N 1
ATOM 851 C CA . PHE A 1 129 ? 33.331 32.158 41.564 1.00 11.12 129 PHE A CA 1
ATOM 852 C C . PHE A 1 129 ? 34.055 31.411 40.460 1.00 12.55 129 PHE A C 1
ATOM 853 O O . PHE A 1 129 ? 34.744 32.023 39.642 1.00 12.55 129 PHE A O 1
ATOM 861 N N . GLY A 1 130 ? 33.877 30.095 40.430 1.00 13.18 130 GLY A N 1
ATOM 862 C CA . GLY A 1 130 ? 34.491 29.284 39.392 1.00 13.43 130 GLY A CA 1
ATOM 863 C C . GLY A 1 130 ? 33.430 28.442 38.704 1.00 14.43 130 GLY A C 1
ATOM 864 O O . GLY A 1 130 ? 32.318 28.308 39.210 1.00 13.47 130 GLY A O 1
ATOM 865 N N . ARG A 1 131 ? 33.762 27.887 37.543 1.00 15.92 131 ARG A N 1
ATOM 866 C CA . ARG A 1 131 ? 32.818 27.040 36.819 1.00 16.22 131 ARG A CA 1
ATOM 867 C C . ARG A 1 131 ? 32.662 25.698 37.514 1.00 16.21 131 ARG A C 1
ATOM 868 O O . ARG A 1 131 ? 31.650 25.013 37.345 1.00 17.71 131 ARG A O 1
ATOM 876 N N . THR A 1 132 ? 33.682 25.321 38.280 1.00 16.05 132 THR A N 1
ATOM 877 C CA . THR A 1 132 ? 33.682 24.072 39.031 1.00 15.53 132 THR A CA 1
ATOM 878 C C . THR A 1 132 ? 34.003 24.438 40.487 1.00 16.00 132 THR A C 1
ATOM 879 O O . THR A 1 132 ? 34.269 25.608 40.779 1.00 15.85 132 THR A O 1
ATOM 883 N N . PRO A 1 133 ? 33.981 23.460 41.415 1.00 15.81 133 PRO A N 1
ATOM 884 C CA . PRO A 1 133 ? 34.257 23.713 42.836 1.00 17.12 133 PRO A CA 1
ATOM 885 C C . PRO A 1 133 ? 35.581 24.367 43.223 1.00 15.95 133 PRO A C 1
ATOM 886 O O . PRO A 1 133 ? 35.701 24.898 44.324 1.00 18.73 133 PRO A O 1
ATOM 890 N N . ASN A 1 134 ? 36.568 24.327 42.335 1.00 16.43 134 ASN A N 1
ATOM 891 C CA . ASN A 1 134 ? 37.870 24.914 42.646 1.00 15.86 134 ASN A CA 1
ATOM 892 C C . ASN A 1 134 ? 38.377 25.750 41.479 1.00 15.26 134 ASN A C 1
ATOM 893 O O . ASN A 1 134 ? 37.821 25.697 40.380 1.00 16.08 134 ASN A O 1
ATOM 898 N N . LEU A 1 135 ? 39.426 26.533 41.723 1.00 13.94 135 LEU A N 1
ATOM 899 C CA . LEU A 1 135 ? 40.027 27.377 40.693 1.00 13.33 135 LEU A CA 1
ATOM 900 C C . LEU A 1 135 ? 41.545 27.246 40.750 1.00 12.71 135 LEU A C 1
ATOM 901 O O . LEU A 1 135 ? 42.091 26.862 41.777 1.00 13.20 135 LEU A O 1
ATOM 906 N N . SER A 1 136 ? 42.213 27.578 39.651 1.00 14.24 136 SER A N 1
ATOM 907 C CA . SER A 1 136 ? 43.663 27.487 39.583 1.00 14.17 136 SER A CA 1
ATOM 908 C C . SER A 1 136 ? 44.297 28.256 40.728 1.00 14.39 136 SER A C 1
ATOM 909 O O . SER A 1 136 ? 43.761 29.271 41.181 1.00 14.70 136 SER A O 1
ATOM 912 N N . ASN A 1 137 ? 45.445 27.773 41.185 1.00 14.12 137 ASN A N 1
ATOM 913 C CA . ASN A 1 137 ? 46.160 28.435 42.265 1.00 14.26 137 ASN A CA 1
ATOM 914 C C . ASN A 1 137 ? 46.546 29.854 41.874 1.00 15.78 137 ASN A C 1
ATOM 915 O O . ASN A 1 137 ? 46.596 30.740 42.724 1.00 15.52 137 ASN A O 1
ATOM 920 N N . GLU A 1 138 ? 46.807 30.066 40.587 1.00 17.29 138 GLU A N 1
ATOM 921 C CA . GLU A 1 138 ? 47.189 31.382 40.082 1.00 18.62 138 GLU A CA 1
ATOM 922 C C . GLU A 1 138 ? 46.047 32.379 40.247 1.00 17.58 138 GLU A C 1
ATOM 923 O O . GLU A 1 138 ? 46.262 33.520 40.662 1.00 17.95 138 GLU A O 1
ATOM 929 N N . ILE A 1 139 ? 44.834 31.950 39.914 1.00 16.29 139 ILE A N 1
ATOM 930 C CA . ILE A 1 139 ? 43.672 32.824 40.029 1.00 15.84 139 ILE A CA 1
ATOM 931 C C . ILE A 1 139 ? 43.383 33.104 41.498 1.00 15.39 139 ILE A C 1
ATOM 932 O O . ILE A 1 139 ? 43.136 34.251 41.880 1.00 15.02 139 ILE A O 1
ATOM 937 N N . LYS A 1 140 ? 43.425 32.065 42.326 1.00 14.49 140 LYS A N 1
ATOM 938 C CA . LYS A 1 140 ? 43.158 32.256 43.747 1.00 13.66 140 LYS A CA 1
ATOM 939 C C . LYS A 1 140 ? 44.225 33.129 44.409 1.00 15.02 140 LYS A C 1
ATOM 940 O O . LYS A 1 140 ? 43.900 33.994 45.226 1.00 14.92 140 LYS A O 1
ATOM 946 N N . LYS A 1 141 ? 45.489 32.926 44.046 1.00 14.53 141 LYS A N 1
ATOM 947 C CA . LYS A 1 141 ? 46.562 33.719 44.636 1.00 15.38 141 LYS A CA 1
ATOM 948 C C . LYS A 1 141 ? 46.382 35.203 44.330 1.00 15.68 141 LYS A C 1
ATOM 949 O O . LYS A 1 141 ? 46.513 36.052 45.220 1.00 15.31 141 LYS A O 1
ATOM 955 N N . ARG A 1 142 ? 46.066 35.524 43.081 1.00 15.44 142 ARG A N 1
ATOM 956 C CA . ARG A 1 142 ? 45.879 36.922 42.694 1.00 15.98 142 ARG A CA 1
ATOM 957 C C . ARG A 1 142 ? 44.721 37.559 43.465 1.00 16.40 142 ARG A C 1
ATOM 958 O O . ARG A 1 142 ? 44.842 38.674 43.974 1.00 16.78 142 ARG A O 1
ATOM 966 N N . PHE A 1 143 ? 43.606 36.840 43.550 1.00 14.63 143 PHE A N 1
ATOM 967 C CA . PHE A 1 143 ? 42.421 37.312 44.259 1.00 14.38 143 PHE A CA 1
ATOM 968 C C . PHE A 1 143 ? 42.756 37.566 45.722 1.00 14.64 143 PHE A C 1
ATOM 969 O O . PHE A 1 143 ? 42.403 38.599 46.290 1.00 15.29 143 PHE A O 1
ATOM 977 N N . GLU A 1 144 ? 43.448 36.611 46.327 1.00 14.22 144 GLU A N 1
ATOM 978 C CA . GLU A 1 144 ? 43.815 36.714 47.729 1.00 15.52 144 GLU A CA 1
ATOM 979 C C . GLU A 1 144 ? 44.821 37.826 48.013 1.00 16.04 144 GLU A C 1
ATOM 980 O O . GLU A 1 144 ? 44.659 38.570 48.983 1.00 15.85 144 GLU A O 1
ATOM 986 N N . GLU A 1 145 ? 45.839 37.959 47.169 1.00 15.89 145 GLU A N 1
ATOM 987 C CA . GLU A 1 145 ? 46.830 39.008 47.374 1.00 17.31 145 GLU A CA 1
ATOM 988 C C . GLU A 1 145 ? 46.203 40.386 47.151 1.00 17.38 145 GLU A C 1
ATOM 989 O O . GLU A 1 145 ? 46.541 41.344 47.845 1.00 17.71 145 GLU A O 1
ATOM 995 N N . ASP A 1 146 ? 45.285 40.486 46.193 1.00 17.32 146 ASP A N 1
ATOM 996 C CA . ASP A 1 146 ? 44.629 41.760 45.919 1.00 18.80 146 ASP A CA 1
ATOM 997 C C . ASP A 1 146 ? 43.835 42.194 47.143 1.00 18.60 146 ASP A C 1
ATOM 998 O O . ASP A 1 146 ? 43.790 43.380 47.485 1.00 18.59 146 ASP A O 1
ATOM 1003 N N . PHE A 1 147 ? 43.217 41.225 47.810 1.00 16.19 147 PHE A N 1
ATOM 1004 C CA . PHE A 1 147 ? 42.443 41.513 49.005 1.00 17.17 147 PHE A CA 1
ATOM 1005 C C . PHE A 1 147 ? 43.370 41.945 50.136 1.00 17.70 147 PHE A C 1
ATOM 1006 O O . PHE A 1 147 ? 43.155 42.983 50.769 1.00 18.40 147 PHE A O 1
ATOM 1014 N N . MET A 1 148 ? 44.412 41.161 50.387 1.00 17.45 148 MET A N 1
ATOM 1015 C CA . MET A 1 148 ? 45.335 41.496 51.464 1.00 19.19 148 MET A CA 1
ATOM 1016 C C . MET A 1 148 ? 46.069 42.812 51.254 1.00 20.04 148 MET A C 1
ATOM 1017 O O . MET A 1 148 ? 46.317 43.542 52.213 1.00 21.35 148 MET A O 1
ATOM 1022 N N . ASN A 1 149 ? 46.402 43.121 50.005 1.00 20.54 149 ASN A N 1
ATOM 1023 C CA . ASN A 1 149 ? 47.114 44.359 49.695 1.00 21.84 149 ASN A CA 1
ATOM 1024 C C . ASN A 1 149 ? 46.346 45.613 50.095 1.00 21.18 149 ASN A C 1
ATOM 1025 O O . ASN A 1 149 ? 46.935 46.685 50.232 1.00 23.18 149 ASN A O 1
ATOM 1030 N N . ARG A 1 150 ? 45.038 45.484 50.278 1.00 20.05 150 ARG A N 1
ATOM 1031 C CA . ARG A 1 150 ? 44.223 46.624 50.671 1.00 20.17 150 ARG A CA 1
ATOM 1032 C C . ARG A 1 150 ? 44.302 46.888 52.166 1.00 20.62 150 ARG A C 1
ATOM 1033 O O . ARG A 1 150 ? 43.761 47.878 52.657 1.00 21.32 150 ARG A O 1
ATOM 1041 N N . GLY A 1 151 ? 44.999 46.007 52.879 1.00 19.90 151 GLY A N 1
ATOM 1042 C CA . GLY A 1 151 ? 45.166 46.175 54.311 1.00 20.84 151 GLY A CA 1
ATOM 1043 C C . GLY A 1 151 ? 44.359 45.224 55.167 1.00 20.82 151 GLY A C 1
ATOM 1044 O O . GLY A 1 151 ? 43.916 45.595 56.252 1.00 23.05 151 GLY A O 1
ATOM 1045 N N . PHE A 1 152 ? 44.165 44.000 54.685 1.00 19.18 152 PHE A N 1
ATOM 1046 C CA . PHE A 1 152 ? 43.411 42.999 55.430 1.00 18.69 152 PHE A CA 1
ATOM 1047 C C . PHE A 1 152 ? 44.259 41.769 55.707 1.00 19.08 152 PHE A C 1
ATOM 1048 O O . PHE A 1 152 ? 45.174 41.449 54.949 1.00 18.33 152 PHE A O 1
ATOM 1056 N N . ARG A 1 153 ? 43.942 41.085 56.803 1.00 19.38 153 ARG A N 1
ATOM 1057 C CA . ARG A 1 153 ? 44.674 39.893 57.211 1.00 20.36 153 ARG A CA 1
ATOM 1058 C C . ARG A 1 153 ? 44.267 38.643 56.437 1.00 19.47 153 ARG A C 1
ATOM 1059 O O . ARG A 1 153 ? 43.130 38.521 55.983 1.00 18.40 153 ARG A O 1
ATOM 1067 N N . ARG A 1 154 ? 45.208 37.715 56.296 1.00 19.82 154 ARG A N 1
ATOM 1068 C CA . ARG A 1 154 ? 44.966 36.466 55.585 1.00 20.73 154 ARG A CA 1
ATOM 1069 C C . ARG A 1 154 ? 43.809 35.699 56.219 1.00 20.83 154 ARG A C 1
ATOM 1070 O O . ARG A 1 154 ? 43.076 34.986 55.537 1.00 18.85 154 ARG A O 1
ATOM 1078 N N . GLU A 1 155 ? 43.650 35.852 57.530 1.00 20.90 155 GLU A N 1
ATOM 1079 C CA . GLU A 1 155 ? 42.588 35.171 58.261 1.00 23.07 155 GLU A CA 1
ATOM 1080 C C . GLU A 1 155 ? 41.187 35.550 57.783 1.00 21.18 155 GLU A C 1
ATOM 1081 O O . GLU A 1 155 ? 40.229 34.817 58.024 1.00 23.04 155 GLU A O 1
ATOM 1087 N N . ASN A 1 156 ? 41.068 36.686 57.101 1.00 18.70 156 ASN A N 1
ATOM 1088 C CA . ASN A 1 156 ? 39.773 37.145 56.609 1.00 18.24 156 ASN A CA 1
ATOM 1089 C C . ASN A 1 156 ? 39.417 36.603 55.232 1.00 16.73 156 ASN A C 1
ATOM 1090 O O . ASN A 1 156 ? 38.440 37.031 54.618 1.00 16.11 156 ASN A O 1
ATOM 1095 N N . ILE A 1 157 ? 40.224 35.659 54.767 1.00 14.80 157 ILE A N 1
ATOM 1096 C CA . ILE A 1 157 ? 40.016 34.996 53.490 1.00 16.88 157 ILE A CA 1
ATOM 1097 C C . ILE A 1 157 ? 39.611 33.563 53.812 1.00 16.82 157 ILE A C 1
ATOM 1098 O O . ILE A 1 157 ? 40.278 32.887 54.595 1.00 17.56 157 ILE A O 1
ATOM 1103 N N . LEU A 1 158 ? 38.513 33.103 53.226 1.00 15.39 158 LEU A N 1
ATOM 1104 C CA . LEU A 1 158 ? 38.072 31.737 53.451 1.00 14.68 158 LEU A CA 1
ATOM 1105 C C . LEU A 1 158 ? 37.979 31.022 52.117 1.00 15.05 158 LEU A C 1
ATOM 1106 O O . LEU A 1 158 ? 37.104 31.318 51.307 1.00 15.60 158 LEU A O 1
ATOM 1111 N N . ASP A 1 159 ? 38.900 30.097 51.882 1.00 15.47 159 ASP A N 1
ATOM 1112 C CA . ASP A 1 159 ? 38.889 29.318 50.654 1.00 16.17 159 ASP A CA 1
ATOM 1113 C C . ASP A 1 159 ? 37.951 28.170 50.993 1.00 18.38 159 ASP A C 1
ATOM 1114 O O . ASP A 1 159 ? 38.313 27.278 51.760 1.00 19.47 159 ASP A O 1
ATOM 1119 N N . ILE A 1 160 ? 36.740 28.188 50.451 1.00 18.42 160 ILE A N 1
ATOM 1120 C CA . ILE A 1 160 ? 35.805 27.124 50.783 1.00 20.80 160 ILE A CA 1
ATOM 1121 C C . ILE A 1 160 ? 35.838 25.926 49.850 1.00 21.06 160 ILE A C 1
ATOM 1122 O O . ILE A 1 160 ? 35.059 24.995 50.022 1.00 19.39 160 ILE A O 1
ATOM 1127 N N . SER A 1 161 ? 36.740 25.941 48.874 1.00 21.49 161 SER A N 1
ATOM 1128 C CA . SER A 1 161 ? 36.849 24.824 47.945 1.00 24.31 161 SER A CA 1
ATOM 1129 C C . SER A 1 161 ? 37.259 23.581 48.724 1.00 27.94 161 SER A C 1
ATOM 1130 O O . SER A 1 161 ? 37.008 22.455 48.296 1.00 29.47 161 SER A O 1
ATOM 1133 N N . GLU A 1 162 ? 37.872 23.811 49.882 1.00 31.36 162 GLU A N 1
ATOM 1134 C CA . GLU A 1 162 ? 38.358 22.750 50.754 1.00 34.72 162 GLU A CA 1
ATOM 1135 C C . GLU A 1 162 ? 37.398 22.467 51.907 1.00 35.03 162 GLU A C 1
ATOM 1136 O O . GLU A 1 162 ? 37.804 21.905 52.927 1.00 36.32 162 GLU A O 1
ATOM 1142 N N . VAL A 1 163 ? 36.135 22.850 51.752 1.00 33.85 163 VAL A N 1
ATOM 1143 C CA . VAL A 1 163 ? 35.151 22.646 52.809 1.00 33.45 163 VAL A CA 1
ATOM 1144 C C . VAL A 1 163 ? 33.854 22.017 52.316 1.00 33.45 163 VAL A C 1
ATOM 1145 O O . VAL A 1 163 ? 33.435 22.237 51.180 1.00 33.47 163 VAL A O 1
ATOM 1149 N N . ASP A 1 164 ? 33.226 21.225 53.180 1.00 33.69 164 ASP A N 1
ATOM 1150 C CA . ASP A 1 164 ? 31.963 20.577 52.855 1.00 34.73 164 ASP A CA 1
ATOM 1151 C C . ASP A 1 164 ? 30.836 21.569 53.113 1.00 34.96 164 ASP A C 1
ATOM 1152 O O . ASP A 1 164 ? 30.397 21.745 54.250 1.00 36.51 164 ASP A O 1
ATOM 1157 N N . HIS A 1 165 ? 30.374 22.218 52.052 1.00 32.94 165 HIS A N 1
ATOM 1158 C CA . HIS A 1 165 ? 29.306 23.200 52.173 1.00 32.97 165 HIS A CA 1
ATOM 1159 C C . HIS A 1 165 ? 28.150 22.870 51.238 1.00 33.35 165 HIS A C 1
ATOM 1160 O O . HIS A 1 165 ? 28.185 21.867 50.525 1.00 33.39 165 HIS A O 1
ATOM 1167 N N . CYS A 1 166 ? 27.128 23.720 51.242 1.00 34.79 166 CYS A N 1
ATOM 1168 C CA . CYS A 1 166 ? 25.958 23.506 50.398 1.00 36.18 166 CYS A CA 1
ATOM 1169 C C . CYS A 1 166 ? 26.275 23.616 48.912 1.00 36.63 166 CYS A C 1
ATOM 1170 O O . CYS A 1 166 ? 27.246 24.320 48.562 1.00 36.00 166 CYS A O 1
ATOM 1174 N N . SER B 1 25 ? 39.617 66.887 34.537 1.00 38.49 25 SER B N 1
ATOM 1175 C CA . SER B 1 25 ? 40.893 66.950 33.769 1.00 38.15 25 SER B CA 1
ATOM 1176 C C . SER B 1 25 ? 41.514 68.342 33.835 1.00 37.54 25 SER B C 1
ATOM 1177 O O . SER B 1 25 ? 42.435 68.654 33.078 1.00 38.78 25 SER B O 1
ATOM 1179 N N . ARG B 1 26 ? 41.005 69.175 34.738 1.00 35.06 26 ARG B N 1
ATOM 1180 C CA . ARG B 1 26 ? 41.515 70.528 34.904 1.00 31.18 26 ARG B CA 1
ATOM 1181 C C . ARG B 1 26 ? 41.013 71.207 36.176 1.00 27.67 26 ARG B C 1
ATOM 1182 O O . ARG B 1 26 ? 41.203 70.690 37.273 1.00 25.47 26 ARG B O 1
ATOM 1190 N N . HIS B 1 27 ? 40.374 72.363 36.000 1.00 23.96 27 HIS B N 1
ATOM 1191 C CA . HIS B 1 27 ? 39.826 73.203 37.073 1.00 21.21 27 HIS B CA 1
ATOM 1192 C C . HIS B 1 27 ? 38.609 72.609 37.788 1.00 16.92 27 HIS B C 1
ATOM 1193 O O . HIS B 1 27 ? 37.568 72.418 37.171 1.00 18.12 27 HIS B O 1
ATOM 1200 N N . TRP B 1 28 ? 38.730 72.343 39.090 1.00 14.28 28 TRP B N 1
ATOM 1201 C CA . TRP B 1 28 ? 37.610 71.794 39.863 1.00 13.23 28 TRP B CA 1
ATOM 1202 C C . TRP B 1 28 ? 37.481 72.441 41.237 1.00 11.74 28 TRP B C 1
ATOM 1203 O O . TRP B 1 28 ? 38.426 73.039 41.747 1.00 12.21 28 TRP B O 1
ATOM 1214 N N . HIS B 1 29 ? 36.290 72.306 41.820 1.00 11.40 29 HIS B N 1
ATOM 1215 C CA . HIS B 1 29 ? 35.974 72.810 43.156 1.00 10.79 29 HIS B CA 1
ATOM 1216 C C . HIS B 1 29 ? 35.214 71.725 43.910 1.00 10.21 29 HIS B C 1
ATOM 1217 O O . HIS B 1 29 ? 34.365 71.040 43.335 1.00 12.14 29 HIS B O 1
ATOM 1224 N N . THR B 1 30 ? 35.497 71.572 45.199 1.00 10.95 30 THR B N 1
ATOM 1225 C CA . THR B 1 30 ? 34.749 70.598 45.984 1.00 11.15 30 THR B CA 1
ATOM 1226 C C . THR B 1 30 ? 33.461 71.315 46.385 1.00 10.75 30 THR B C 1
ATOM 1227 O O . THR B 1 30 ? 33.501 72.400 46.962 1.00 12.73 30 THR B O 1
ATOM 1231 N N . VAL B 1 31 ? 32.321 70.704 46.076 1.00 11.03 31 VAL B N 1
ATOM 1232 C CA . VAL B 1 31 ? 31.026 71.303 46.370 1.00 12.24 31 VAL B CA 1
ATOM 1233 C C . VAL B 1 31 ? 30.294 70.578 47.499 1.00 11.17 31 VAL B C 1
ATOM 1234 O O . VAL B 1 31 ? 29.704 71.217 48.368 1.00 12.21 31 VAL B O 1
ATOM 1238 N N . VAL B 1 32 ? 30.345 69.249 47.487 1.00 11.63 32 VAL B N 1
ATOM 1239 C CA . VAL B 1 32 ? 29.701 68.460 48.533 1.00 11.37 32 VAL B CA 1
ATOM 1240 C C . VAL B 1 32 ? 30.586 67.288 48.935 1.00 11.35 32 VAL B C 1
ATOM 1241 O O . VAL B 1 32 ? 31.236 66.670 48.097 1.00 12.11 32 VAL B O 1
ATOM 1245 N N . LEU B 1 33 ? 30.629 67.015 50.235 1.00 11.35 33 LEU B N 1
ATOM 1246 C CA . LEU B 1 33 ? 31.386 65.902 50.786 1.00 11.74 33 LEU B CA 1
ATOM 1247 C C . LEU B 1 33 ? 30.367 65.094 51.581 1.00 11.90 33 LEU B C 1
ATOM 1248 O O . LEU B 1 33 ? 29.443 65.658 52.172 1.00 14.13 33 LEU B O 1
ATOM 1253 N N . ALA B 1 34 ? 30.521 63.780 51.583 1.00 11.61 34 ALA B N 1
ATOM 1254 C CA . ALA B 1 34 ? 29.612 62.920 52.331 1.00 11.10 34 ALA B CA 1
ATOM 1255 C C . ALA B 1 34 ? 30.413 61.714 52.756 1.00 12.85 34 ALA B C 1
ATOM 1256 O O . ALA B 1 34 ? 31.309 61.268 52.042 1.00 13.53 34 ALA B O 1
ATOM 1258 N N . SER B 1 35 ? 30.122 61.196 53.941 1.00 12.36 35 SER B N 1
ATOM 1259 C CA . SER B 1 35 ? 30.869 60.048 54.419 1.00 12.83 35 SER B CA 1
ATOM 1260 C C . SER B 1 35 ? 30.105 59.233 55.428 1.00 14.03 35 SER B C 1
ATOM 1261 O O . SER B 1 35 ? 29.215 59.740 56.109 1.00 13.76 35 SER B O 1
ATOM 1264 N N . SER B 1 36 ? 30.477 57.963 55.513 1.00 13.48 36 SER B N 1
ATOM 1265 C CA . SER B 1 36 ? 29.876 57.050 56.467 1.00 14.02 36 SER B CA 1
ATOM 1266 C C . SER B 1 36 ? 30.347 57.453 57.867 1.00 14.99 36 SER B C 1
ATOM 1267 O O . SER B 1 36 ? 29.698 57.131 58.863 1.00 16.87 36 SER B O 1
ATOM 1270 N N . ASP B 1 37 ? 31.473 58.159 57.934 1.00 14.55 37 ASP B N 1
ATOM 1271 C CA . ASP B 1 37 ? 32.018 58.642 59.203 1.00 15.24 37 ASP B CA 1
ATOM 1272 C C . ASP B 1 37 ? 32.222 60.146 59.054 1.00 15.87 37 ASP B C 1
ATOM 1273 O O . ASP B 1 37 ? 33.193 60.591 58.434 1.00 14.46 37 ASP B O 1
ATOM 1278 N N . ARG B 1 38 ? 31.313 60.930 59.626 1.00 16.40 38 ARG B N 1
ATOM 1279 C CA . ARG B 1 38 ? 31.386 62.381 59.509 1.00 18.76 38 ARG B CA 1
ATOM 1280 C C . ARG B 1 38 ? 32.692 63.006 59.980 1.00 18.42 38 ARG B C 1
ATOM 1281 O O . ARG B 1 38 ? 33.113 64.028 59.442 1.00 17.03 38 ARG B O 1
ATOM 1289 N N . SER B 1 39 ? 33.341 62.407 60.976 1.00 18.36 39 SER B N 1
ATOM 1290 C CA . SER B 1 39 ? 34.593 62.969 61.473 1.00 18.81 39 SER B CA 1
ATOM 1291 C C . SER B 1 39 ? 35.641 63.031 60.367 1.00 18.45 39 SER B C 1
ATOM 1292 O O . SER B 1 39 ? 36.538 63.870 60.398 1.00 19.12 39 SER B O 1
ATOM 1295 N N . LEU B 1 40 ? 35.520 62.150 59.379 1.00 15.94 40 LEU B N 1
ATOM 1296 C CA . LEU B 1 40 ? 36.473 62.121 58.276 1.00 16.34 40 LEU B CA 1
ATOM 1297 C C . LEU B 1 40 ? 36.420 63.365 57.402 1.00 15.85 40 LEU B C 1
ATOM 1298 O O . LEU B 1 40 ? 37.423 63.730 56.788 1.00 15.06 40 LEU B O 1
ATOM 1303 N N . ILE B 1 41 ? 35.257 64.007 57.338 1.00 15.40 41 ILE B N 1
ATOM 1304 C CA . ILE B 1 41 ? 35.112 65.196 56.504 1.00 15.04 41 ILE B CA 1
ATOM 1305 C C . ILE B 1 41 ? 34.853 66.492 57.263 1.00 17.46 41 ILE B C 1
ATOM 1306 O O . ILE B 1 41 ? 34.654 67.539 56.654 1.00 16.94 41 ILE B O 1
ATOM 1311 N N . GLU B 1 42 ? 34.859 66.416 58.590 1.00 19.88 42 GLU B N 1
ATOM 1312 C CA . GLU B 1 42 ? 34.667 67.599 59.422 1.00 22.93 42 GLU B CA 1
ATOM 1313 C C . GLU B 1 42 ? 36.033 68.246 59.597 1.00 23.84 42 GLU B C 1
ATOM 1314 O O . GLU B 1 42 ? 37.038 67.730 59.107 1.00 23.16 42 GLU B O 1
ATOM 1320 N N . GLU B 1 43 ? 36.069 69.374 60.299 1.00 25.84 43 GLU B N 1
ATOM 1321 C CA . GLU B 1 43 ? 37.326 70.066 60.540 1.00 28.13 43 GLU B CA 1
ATOM 1322 C C . GLU B 1 43 ? 38.382 69.108 61.078 1.00 28.37 43 GLU B C 1
ATOM 1323 O O . GLU B 1 43 ? 38.102 68.287 61.953 1.00 28.75 43 GLU B O 1
ATOM 1329 N N . GLU B 1 44 ? 39.592 69.227 60.540 1.00 28.96 44 GLU B N 1
ATOM 1330 C CA . GLU B 1 44 ? 40.726 68.396 60.930 1.00 29.60 44 GLU B CA 1
ATOM 1331 C C . GLU B 1 44 ? 40.596 66.950 60.457 1.00 28.18 44 GLU B C 1
ATOM 1332 O O . GLU B 1 44 ? 41.432 66.107 60.782 1.00 29.65 44 GLU B O 1
ATOM 1338 N N . GLY B 1 45 ? 39.551 66.672 59.681 1.00 25.67 45 GLY B N 1
ATOM 1339 C CA . GLY B 1 45 ? 39.335 65.328 59.170 1.00 22.84 45 GLY B CA 1
ATOM 1340 C C . GLY B 1 45 ? 40.267 65.017 58.015 1.00 20.86 45 GLY B C 1
ATOM 1341 O O . GLY B 1 45 ? 40.543 65.895 57.194 1.00 19.20 45 GLY B O 1
ATOM 1342 N N . PRO B 1 46 ? 40.763 63.773 57.912 1.00 18.63 46 PRO B N 1
ATOM 1343 C CA . PRO B 1 46 ? 41.674 63.397 56.830 1.00 18.63 46 PRO B CA 1
ATOM 1344 C C . PRO B 1 46 ? 41.121 63.556 55.417 1.00 17.20 46 PRO B C 1
ATOM 1345 O O . PRO B 1 46 ? 41.889 63.677 54.461 1.00 16.41 46 PRO B O 1
ATOM 1349 N N . PHE B 1 47 ? 39.800 63.559 55.275 1.00 14.62 47 PHE B N 1
ATOM 1350 C CA . PHE B 1 47 ? 39.214 63.701 53.945 1.00 13.60 47 PHE B CA 1
ATOM 1351 C C . PHE B 1 47 ? 38.577 65.056 53.682 1.00 13.65 47 PHE B C 1
ATOM 1352 O O . PHE B 1 47 ? 37.857 65.229 52.696 1.00 14.41 47 PHE B O 1
ATOM 1360 N N . ARG B 1 48 ? 38.839 66.018 54.559 1.00 12.05 48 ARG B N 1
ATOM 1361 C CA . ARG B 1 48 ? 38.308 67.353 54.346 1.00 12.97 48 ARG B CA 1
ATOM 1362 C C . ARG B 1 48 ? 39.365 68.092 53.540 1.00 14.26 48 ARG B C 1
ATOM 1363 O O . ARG B 1 48 ? 40.114 68.922 54.062 1.00 16.60 48 ARG B O 1
ATOM 1371 N N . ASN B 1 49 ? 39.426 67.753 52.258 1.00 15.54 49 ASN B N 1
ATOM 1372 C CA . ASN B 1 49 ? 40.376 68.362 51.342 1.00 15.28 49 ASN B CA 1
ATOM 1373 C C . ASN B 1 49 ? 39.569 68.984 50.219 1.00 15.06 49 ASN B C 1
ATOM 1374 O O . ASN B 1 49 ? 38.539 68.449 49.809 1.00 17.38 49 ASN B O 1
ATOM 1379 N N . PHE B 1 50 ? 40.042 70.122 49.734 1.00 14.75 50 PHE B N 1
ATOM 1380 C CA . PHE B 1 50 ? 39.350 70.860 48.692 1.00 13.92 50 PHE B CA 1
ATOM 1381 C C . PHE B 1 50 ? 40.126 70.799 47.390 1.00 12.99 50 PHE B C 1
ATOM 1382 O O . PHE B 1 50 ? 41.215 71.361 47.280 1.00 12.13 50 PHE B O 1
ATOM 1390 N N . ILE B 1 51 ? 39.560 70.117 46.403 1.00 11.79 51 ILE B N 1
ATOM 1391 C CA . ILE B 1 51 ? 40.224 69.970 45.115 1.00 10.95 51 ILE B CA 1
ATOM 1392 C C . ILE B 1 51 ? 40.413 71.319 44.427 1.00 12.11 51 ILE B C 1
ATOM 1393 O O . ILE B 1 51 ? 39.581 72.218 44.552 1.00 12.87 51 ILE B O 1
ATOM 1398 N N . GLN B 1 52 ? 41.537 71.457 43.726 1.00 12.66 52 GLN B N 1
ATOM 1399 C CA . GLN B 1 52 ? 41.844 72.679 42.987 1.00 12.67 52 GLN B CA 1
ATOM 1400 C C . GLN B 1 52 ? 41.968 72.310 41.512 1.00 13.23 52 GLN B C 1
ATOM 1401 O O . GLN B 1 52 ? 41.496 73.037 40.636 1.00 14.63 52 GLN B O 1
ATOM 1407 N N . ASN B 1 53 ? 42.606 71.180 41.233 1.00 15.31 53 ASN B N 1
ATOM 1408 C CA . ASN B 1 53 ? 42.750 70.738 39.859 1.00 16.67 53 ASN B CA 1
ATOM 1409 C C . ASN B 1 53 ? 43.153 69.281 39.735 1.00 17.21 53 ASN B C 1
ATOM 1410 O O . ASN B 1 53 ? 43.702 68.686 40.663 1.00 16.64 53 ASN B O 1
ATOM 1415 N N . ILE B 1 54 ? 42.842 68.703 38.584 1.00 16.45 54 ILE B N 1
ATOM 1416 C CA . ILE B 1 54 ? 43.178 67.319 38.303 1.00 17.58 54 ILE B CA 1
ATOM 1417 C C . ILE B 1 54 ? 43.856 67.285 36.948 1.00 19.44 54 ILE B C 1
ATOM 1418 O O . ILE B 1 54 ? 43.348 67.847 35.975 1.00 21.00 54 ILE B O 1
ATOM 1423 N N . THR B 1 55 ? 45.019 66.650 36.895 1.00 19.80 55 THR B N 1
ATOM 1424 C CA . THR B 1 55 ? 45.758 66.527 35.647 1.00 22.47 55 THR B CA 1
ATOM 1425 C C . THR B 1 55 ? 45.913 65.048 35.349 1.00 22.75 55 THR B C 1
ATOM 1426 O O . THR B 1 55 ? 46.370 64.281 36.194 1.00 21.79 55 THR B O 1
ATOM 1430 N N . VAL B 1 56 ? 45.518 64.647 34.148 1.00 23.41 56 VAL B N 1
ATOM 1431 C CA . VAL B 1 56 ? 45.616 63.252 33.750 1.00 25.51 56 VAL B CA 1
ATOM 1432 C C . VAL B 1 56 ? 46.957 62.979 33.076 1.00 27.40 56 VAL B C 1
ATOM 1433 O O . VAL B 1 56 ? 47.307 63.624 32.087 1.00 28.74 56 VAL B O 1
ATOM 1437 N N . GLU B 1 57 ? 47.706 62.025 33.623 1.00 28.12 57 GLU B N 1
ATOM 1438 C CA . GLU B 1 57 ? 49.005 61.655 33.074 1.00 30.33 57 GLU B CA 1
ATOM 1439 C C . GLU B 1 57 ? 49.158 60.139 33.048 1.00 30.71 57 GLU B C 1
ATOM 1440 O O . GLU B 1 57 ? 49.037 59.478 34.079 1.00 30.22 57 GLU B O 1
ATOM 1446 N N . SER B 1 58 ? 49.430 59.592 31.868 1.00 31.20 58 SER B N 1
ATOM 1447 C CA . SER B 1 58 ? 49.597 58.150 31.718 1.00 32.04 58 SER B CA 1
ATOM 1448 C C . SER B 1 58 ? 48.383 57.412 32.275 1.00 31.23 58 SER B C 1
ATOM 1449 O O . SER B 1 58 ? 48.511 56.331 32.851 1.00 31.66 58 SER B O 1
ATOM 1452 N N . GLY B 1 59 ? 47.207 58.007 32.106 1.00 29.74 59 GLY B N 1
ATOM 1453 C CA . GLY B 1 59 ? 45.992 57.387 32.598 1.00 28.12 59 GLY B CA 1
ATOM 1454 C C . GLY B 1 59 ? 45.768 57.571 34.088 1.00 26.24 59 GLY B C 1
ATOM 1455 O O . GLY B 1 59 ? 44.708 57.215 34.603 1.00 28.00 59 GLY B O 1
ATOM 1456 N N . ASN B 1 60 ? 46.755 58.124 34.787 1.00 24.49 60 ASN B N 1
ATOM 1457 C CA . ASN B 1 60 ? 46.634 58.340 36.227 1.00 23.40 60 ASN B CA 1
ATOM 1458 C C . ASN B 1 60 ? 46.083 59.736 36.506 1.00 22.71 60 ASN B C 1
ATOM 1459 O O . ASN B 1 60 ? 46.210 60.637 35.679 1.00 22.40 60 ASN B O 1
ATOM 1464 N N . LEU B 1 61 ? 45.467 59.915 37.670 1.00 20.46 61 LEU B N 1
ATOM 1465 C CA . LEU B 1 61 ? 44.909 61.213 38.028 1.00 20.57 61 LEU B CA 1
ATOM 1466 C C . LEU B 1 61 ? 45.768 61.921 39.064 1.00 19.69 61 LEU B C 1
ATOM 1467 O O . LEU B 1 61 ? 45.873 61.471 40.205 1.00 19.72 61 LEU B O 1
ATOM 1472 N N . ASN B 1 62 ? 46.390 63.026 38.668 1.00 18.65 62 ASN B N 1
ATOM 1473 C CA . ASN B 1 62 ? 47.212 63.789 39.594 1.00 19.15 62 ASN B CA 1
ATOM 1474 C C . ASN B 1 62 ? 46.354 64.914 40.157 1.00 17.74 62 ASN B C 1
ATOM 1475 O O . ASN B 1 62 ? 46.014 65.866 39.453 1.00 19.97 62 ASN B O 1
ATOM 1480 N N . GLY B 1 63 ? 45.998 64.794 41.430 1.00 16.93 63 GLY B N 1
ATOM 1481 C CA . GLY B 1 63 ? 45.168 65.803 42.047 1.00 16.02 63 GLY B CA 1
ATOM 1482 C C . GLY B 1 63 ? 45.910 66.756 42.959 1.00 16.10 63 GLY B C 1
ATOM 1483 O O . GLY B 1 63 ? 46.840 66.372 43.670 1.00 16.06 63 GLY B O 1
ATOM 1484 N N . PHE B 1 64 ? 45.503 68.017 42.910 1.00 14.90 64 PHE B N 1
ATOM 1485 C CA . PHE B 1 64 ? 46.073 69.050 43.751 1.00 14.28 64 PHE B CA 1
ATOM 1486 C C . PHE B 1 64 ? 44.917 69.562 44.603 1.00 13.83 64 PHE B C 1
ATOM 1487 O O . PHE B 1 64 ? 43.926 70.069 44.076 1.00 13.99 64 PHE B O 1
ATOM 1495 N N . PHE B 1 65 ? 45.049 69.387 45.915 1.00 14.38 65 PHE B N 1
ATOM 1496 C CA . PHE B 1 65 ? 44.043 69.797 46.892 1.00 14.83 65 PHE B CA 1
ATOM 1497 C C . PHE B 1 65 ? 44.639 70.773 47.901 1.00 15.51 65 PHE B C 1
ATOM 1498 O O . PHE B 1 65 ? 45.859 70.939 47.985 1.00 16.13 65 PHE B O 1
ATOM 1506 N N . LEU B 1 66 ? 43.761 71.398 48.678 1.00 16.69 66 LEU B N 1
ATOM 1507 C CA . LEU B 1 66 ? 44.167 72.284 49.757 1.00 16.52 66 LEU B CA 1
ATOM 1508 C C . LEU B 1 66 ? 43.539 71.676 51.000 1.00 17.35 66 LEU B C 1
ATOM 1509 O O . LEU B 1 66 ? 42.441 71.124 50.936 1.00 17.33 66 LEU B O 1
ATOM 1514 N N . THR B 1 67 ? 44.252 71.750 52.116 1.00 19.53 67 THR B N 1
ATOM 1515 C CA . THR B 1 67 ? 43.762 71.223 53.380 1.00 22.60 67 THR B CA 1
ATOM 1516 C C . THR B 1 67 ? 44.008 72.314 54.408 1.00 23.28 67 THR B C 1
ATOM 1517 O O . THR B 1 67 ? 45.008 73.027 54.323 1.00 22.58 67 THR B O 1
ATOM 1521 N N . ARG B 1 68 ? 43.102 72.446 55.372 1.00 24.74 68 ARG B N 1
ATOM 1522 C CA . ARG B 1 68 ? 43.247 73.458 56.413 1.00 28.95 68 ARG B CA 1
ATOM 1523 C C . ARG B 1 68 ? 44.006 72.882 57.602 1.00 30.30 68 ARG B C 1
ATOM 1524 O O . ARG B 1 68 ? 43.593 71.881 58.188 1.00 30.56 68 ARG B O 1
ATOM 1532 N N . LYS B 1 69 ? 45.120 73.518 57.951 1.00 32.41 69 LYS B N 1
ATOM 1533 C CA . LYS B 1 69 ? 45.937 73.080 59.076 1.00 34.64 69 LYS B CA 1
ATOM 1534 C C . LYS B 1 69 ? 46.469 74.298 59.825 1.00 35.73 69 LYS B C 1
ATOM 1535 O O . LYS B 1 69 ? 47.263 75.073 59.287 1.00 35.60 69 LYS B O 1
ATOM 1541 N N . ASN B 1 70 ? 46.019 74.462 61.066 1.00 38.00 70 ASN B N 1
ATOM 1542 C CA . ASN B 1 70 ? 46.437 75.583 61.901 1.00 39.81 70 ASN B CA 1
ATOM 1543 C C . ASN B 1 70 ? 46.153 76.920 61.216 1.00 40.43 70 ASN B C 1
ATOM 1544 O O . ASN B 1 70 ? 47.039 77.768 61.092 1.00 41.58 70 ASN B O 1
ATOM 1549 N N . GLY B 1 71 ? 44.912 77.093 60.771 1.00 40.32 71 GLY B N 1
ATOM 1550 C CA . GLY B 1 71 ? 44.519 78.323 60.107 1.00 40.08 71 GLY B CA 1
ATOM 1551 C C . GLY B 1 71 ? 45.302 78.616 58.842 1.00 40.53 71 GLY B C 1
ATOM 1552 O O . GLY B 1 71 ? 45.341 79.757 58.381 1.00 41.53 71 GLY B O 1
ATOM 1553 N N . GLN B 1 72 ? 45.923 77.586 58.275 1.00 39.77 72 GLN B N 1
ATOM 1554 C CA . GLN B 1 72 ? 46.710 77.740 57.056 1.00 38.64 72 GLN B CA 1
ATOM 1555 C C . GLN B 1 72 ? 46.264 76.755 55.980 1.00 37.05 72 GLN B C 1
ATOM 1556 O O . GLN B 1 72 ? 46.017 75.585 56.266 1.00 37.11 72 GLN B O 1
ATOM 1562 N N . CYS B 1 73 ? 46.166 77.232 54.742 1.00 35.99 73 CYS B N 1
ATOM 1563 C CA . CYS B 1 73 ? 45.768 76.376 53.630 1.00 34.45 73 CYS B CA 1
ATOM 1564 C C . CYS B 1 73 ? 47.011 75.738 53.024 1.00 33.40 73 CYS B C 1
ATOM 1565 O O . CYS B 1 73 ? 47.721 76.367 52.237 1.00 34.12 73 CYS B O 1
ATOM 1568 N N . ILE B 1 74 ? 47.274 74.488 53.393 1.00 30.15 74 ILE B N 1
ATOM 1569 C CA . ILE B 1 74 ? 48.445 73.784 52.888 1.00 28.49 74 ILE B CA 1
ATOM 1570 C C . ILE B 1 74 ? 48.142 72.900 51.684 1.00 24.73 74 ILE B C 1
ATOM 1571 O O . ILE B 1 74 ? 47.100 72.248 51.616 1.00 22.43 74 ILE B O 1
ATOM 1576 N N . PRO B 1 75 ? 49.051 72.885 50.704 1.00 23.78 75 PRO B N 1
ATOM 1577 C CA . PRO B 1 75 ? 48.889 72.079 49.495 1.00 22.02 75 PRO B CA 1
ATOM 1578 C C . PRO B 1 75 ? 48.973 70.582 49.789 1.00 21.45 75 PRO B C 1
ATOM 1579 O O . PRO B 1 75 ? 49.692 70.149 50.694 1.00 21.85 75 PRO B O 1
ATOM 1583 N N . LEU B 1 76 ? 48.220 69.804 49.020 1.00 18.99 76 LEU B N 1
ATOM 1584 C CA . LEU B 1 76 ? 48.193 68.355 49.151 1.00 18.95 76 LEU B CA 1
ATOM 1585 C C . LEU B 1 76 ? 48.155 67.782 47.744 1.00 19.11 76 LEU B C 1
ATOM 1586 O O . LEU B 1 76 ? 47.193 67.997 47.005 1.00 20.18 76 LEU B O 1
ATOM 1591 N N . TYR B 1 77 ? 49.211 67.068 47.370 1.00 16.22 77 TYR B N 1
ATOM 1592 C CA . TYR B 1 77 ? 49.295 66.464 46.046 1.00 16.64 77 TYR B CA 1
ATOM 1593 C C . TYR B 1 77 ? 49.162 64.959 46.157 1.00 18.34 77 TYR B C 1
ATOM 1594 O O . TYR B 1 77 ? 49.889 64.317 46.911 1.00 18.58 77 TYR B O 1
ATOM 1603 N N . LEU B 1 78 ? 48.228 64.395 45.405 1.00 18.49 78 LEU B N 1
ATOM 1604 C CA . LEU B 1 78 ? 48.017 62.957 45.437 1.00 19.78 78 LEU B CA 1
ATOM 1605 C C . LEU B 1 78 ? 47.854 62.427 44.031 1.00 20.52 78 LEU B C 1
ATOM 1606 O O . LEU B 1 78 ? 47.468 63.161 43.124 1.00 23.79 78 LEU B O 1
ATOM 1611 N N . THR B 1 79 ? 48.157 61.151 43.849 1.00 19.52 79 THR B N 1
ATOM 1612 C CA . THR B 1 79 ? 48.007 60.530 42.549 1.00 20.05 79 THR B CA 1
ATOM 1613 C C . THR B 1 79 ? 47.176 59.264 42.692 1.00 19.40 79 THR B C 1
ATOM 1614 O O . THR B 1 79 ? 47.481 58.396 43.517 1.00 20.70 79 THR B O 1
ATOM 1618 N N . ALA B 1 80 ? 46.107 59.187 41.908 1.00 19.11 80 ALA B N 1
ATOM 1619 C CA . ALA B 1 80 ? 45.234 58.017 41.889 1.00 19.17 80 ALA B CA 1
ATOM 1620 C C . ALA B 1 80 ? 45.648 57.261 40.638 1.00 19.48 80 ALA B C 1
ATOM 1621 O O . ALA B 1 80 ? 45.490 57.757 39.520 1.00 19.11 80 ALA B O 1
ATOM 1623 N N . PHE B 1 81 ? 46.195 56.068 40.824 1.00 18.57 81 PHE B N 1
ATOM 1624 C CA . PHE B 1 81 ? 46.662 55.273 39.692 1.00 21.46 81 PHE B CA 1
ATOM 1625 C C . PHE B 1 81 ? 45.565 54.446 39.040 1.00 21.69 81 PHE B C 1
ATOM 1626 O O . PHE B 1 81 ? 44.693 53.903 39.716 1.00 20.83 81 PHE B O 1
ATOM 1634 N N . LYS B 1 82 ? 45.610 54.355 37.716 1.00 24.02 82 LYS B N 1
ATOM 1635 C CA . LYS B 1 82 ? 44.610 53.593 36.983 1.00 25.46 82 LYS B CA 1
ATOM 1636 C C . LYS B 1 82 ? 44.737 52.101 37.269 1.00 25.28 82 LYS B C 1
ATOM 1637 O O . LYS B 1 82 ? 45.800 51.616 37.663 1.00 25.32 82 LYS B O 1
ATOM 1643 N N . THR B 1 83 ? 43.639 51.382 37.081 1.00 25.86 83 THR B N 1
ATOM 1644 C CA . THR B 1 83 ? 43.616 49.940 37.294 1.00 27.09 83 THR B CA 1
ATOM 1645 C C . THR B 1 83 ? 43.195 49.296 35.982 1.00 28.19 83 THR B C 1
ATOM 1646 O O . THR B 1 83 ? 43.002 49.987 34.983 1.00 28.45 83 THR B O 1
ATOM 1650 N N . GLU B 1 84 ? 43.047 47.977 35.987 1.00 30.86 84 GLU B N 1
ATOM 1651 C CA . GLU B 1 84 ? 42.639 47.254 34.787 1.00 33.10 84 GLU B CA 1
ATOM 1652 C C . GLU B 1 84 ? 41.205 47.612 34.417 1.00 33.47 84 GLU B C 1
ATOM 1653 O O . GLU B 1 84 ? 40.762 47.365 33.296 1.00 34.34 84 GLU B O 1
ATOM 1659 N N . GLU B 1 85 ? 40.485 48.199 35.368 1.00 32.81 85 GLU B N 1
ATOM 1660 C CA . GLU B 1 85 ? 39.096 48.590 35.155 1.00 32.66 85 GLU B CA 1
ATOM 1661 C C . GLU B 1 85 ? 38.966 50.094 34.947 1.00 31.85 85 GLU B C 1
ATOM 1662 O O . GLU B 1 85 ? 39.494 50.890 35.725 1.00 31.42 85 GLU B O 1
ATOM 1668 N N . ALA B 1 86 ? 38.259 50.481 33.893 1.00 30.27 86 ALA B N 1
ATOM 1669 C CA . ALA B 1 86 ? 38.064 51.893 33.607 1.00 29.36 86 ALA B CA 1
ATOM 1670 C C . ALA B 1 86 ? 37.326 52.551 34.769 1.00 28.28 86 ALA B C 1
ATOM 1671 O O . ALA B 1 86 ? 36.579 51.895 35.494 1.00 28.77 86 ALA B O 1
ATOM 1673 N N . ARG B 1 87 ? 37.558 53.848 34.930 1.00 26.74 87 ARG B N 1
ATOM 1674 C CA . ARG B 1 87 ? 36.944 54.660 35.976 1.00 23.91 87 ARG B CA 1
ATOM 1675 C C . ARG B 1 87 ? 37.252 54.204 37.400 1.00 21.42 87 ARG B C 1
ATOM 1676 O O . ARG B 1 87 ? 36.713 54.757 38.356 1.00 19.59 87 ARG B O 1
ATOM 1684 N N . GLN B 1 88 ? 38.105 53.197 37.544 1.00 18.90 88 GLN B N 1
ATOM 1685 C CA . GLN B 1 88 ? 38.493 52.720 38.869 1.00 18.94 88 GLN B CA 1
ATOM 1686 C C . GLN B 1 88 ? 39.968 53.045 39.073 1.00 17.94 88 GLN B C 1
ATOM 1687 O O . GLN B 1 88 ? 40.796 52.782 38.198 1.00 18.34 88 GLN B O 1
ATOM 1693 N N . PHE B 1 89 ? 40.296 53.603 40.234 1.00 15.70 89 PHE B N 1
ATOM 1694 C CA . PHE B 1 89 ? 41.671 53.976 40.538 1.00 15.45 89 PHE B CA 1
ATOM 1695 C C . PHE B 1 89 ? 42.071 53.497 41.920 1.00 15.60 89 PHE B C 1
ATOM 1696 O O . PHE B 1 89 ? 41.225 53.121 42.728 1.00 16.76 89 PHE B O 1
ATOM 1704 N N . LYS B 1 90 ? 43.373 53.490 42.173 1.00 17.33 90 LYS B N 1
ATOM 1705 C CA . LYS B 1 90 ? 43.899 53.096 43.472 1.00 17.76 90 LYS B CA 1
ATOM 1706 C C . LYS B 1 90 ? 44.656 54.288 44.049 1.00 17.92 90 LYS B C 1
ATOM 1707 O O . LYS B 1 90 ? 45.432 54.937 43.349 1.00 18.47 90 LYS B O 1
ATOM 1713 N N . LEU B 1 91 ? 44.427 54.576 45.326 1.00 15.57 91 LEU B N 1
ATOM 1714 C CA . LEU B 1 91 ? 45.078 55.705 45.979 1.00 17.29 91 LEU B CA 1
ATOM 1715 C C . LEU B 1 91 ? 45.614 55.368 47.362 1.00 18.28 91 LEU B C 1
ATOM 1716 O O . LEU B 1 91 ? 44.904 54.798 48.187 1.00 18.34 91 LEU B O 1
ATOM 1721 N N . ASN B 1 92 ? 46.873 55.715 47.605 1.00 18.89 92 ASN B N 1
ATOM 1722 C CA . ASN B 1 92 ? 47.485 55.486 48.906 1.00 19.53 92 ASN B CA 1
ATOM 1723 C C . ASN B 1 92 ? 47.342 56.782 49.696 1.00 18.63 92 ASN B C 1
ATOM 1724 O O . ASN B 1 92 ? 48.034 57.765 49.424 1.00 20.13 92 ASN B O 1
ATOM 1729 N N . TYR B 1 93 ? 46.418 56.783 50.652 1.00 16.61 93 TYR B N 1
ATOM 1730 C CA . TYR B 1 93 ? 46.153 57.943 51.497 1.00 15.85 93 TYR B CA 1
ATOM 1731 C C . TYR B 1 93 ? 45.289 57.500 52.668 1.00 15.96 93 TYR B C 1
ATOM 1732 O O . TYR B 1 93 ? 44.244 56.881 52.467 1.00 16.54 93 TYR B O 1
ATOM 1741 N N . TYR B 1 94 ? 45.726 57.818 53.884 1.00 15.41 94 TYR B N 1
ATOM 1742 C CA . TYR B 1 94 ? 45.000 57.422 55.092 1.00 16.84 94 TYR B CA 1
ATOM 1743 C C . TYR B 1 94 ? 44.666 55.938 54.955 1.00 16.48 94 TYR B C 1
ATOM 1744 O O . TYR B 1 94 ? 43.541 55.501 55.224 1.00 17.22 94 TYR B O 1
ATOM 1753 N N . GLY B 1 95 ? 45.671 55.171 54.544 1.00 17.00 95 GLY B N 1
ATOM 1754 C CA . GLY B 1 95 ? 45.495 53.751 54.321 1.00 16.40 95 GLY B CA 1
ATOM 1755 C C . GLY B 1 95 ? 45.449 53.543 52.819 1.00 15.96 95 GLY B C 1
ATOM 1756 O O . GLY B 1 95 ? 46.198 54.187 52.079 1.00 18.11 95 GLY B O 1
ATOM 1757 N N . THR B 1 96 ? 44.587 52.647 52.356 1.00 15.46 96 THR B N 1
ATOM 1758 C CA . THR B 1 96 ? 44.458 52.407 50.925 1.00 16.01 96 THR B CA 1
ATOM 1759 C C . THR B 1 96 ? 43.034 52.749 50.504 1.00 15.39 96 THR B C 1
ATOM 1760 O O . THR B 1 96 ? 42.116 52.713 51.323 1.00 16.90 96 THR B O 1
ATOM 1764 N N . ASN B 1 97 ? 42.850 53.086 49.230 1.00 13.44 97 ASN B N 1
ATOM 1765 C CA . ASN B 1 97 ? 41.526 53.456 48.736 1.00 14.37 97 ASN B CA 1
ATOM 1766 C C . ASN B 1 97 ? 41.224 52.923 47.351 1.00 13.84 97 ASN B C 1
ATOM 1767 O O . ASN B 1 97 ? 42.090 52.917 46.473 1.00 17.58 97 ASN B O 1
ATOM 1772 N N . ASP B 1 98 ? 39.997 52.457 47.162 1.00 13.82 98 ASP B N 1
ATOM 1773 C CA . ASP B 1 98 ? 39.556 52.051 45.838 1.00 14.39 98 ASP B CA 1
ATOM 1774 C C . ASP B 1 98 ? 38.706 53.263 45.486 1.00 14.40 98 ASP B C 1
ATOM 1775 O O . ASP B 1 98 ? 37.782 53.619 46.220 1.00 16.85 98 ASP B O 1
ATOM 1780 N N . VAL B 1 99 ? 39.048 53.915 44.384 1.00 12.67 99 VAL B N 1
ATOM 1781 C CA . VAL B 1 99 ? 38.361 55.126 43.955 1.00 13.06 99 VAL B CA 1
ATOM 1782 C C . VAL B 1 99 ? 37.576 54.906 42.677 1.00 13.48 99 VAL B C 1
ATOM 1783 O O . VAL B 1 99 ? 38.112 54.388 41.695 1.00 15.24 99 VAL B O 1
ATOM 1787 N N . TYR B 1 100 ? 36.307 55.300 42.684 1.00 12.04 100 TYR B N 1
ATOM 1788 C CA . TYR B 1 100 ? 35.475 55.148 41.495 1.00 13.67 100 TYR B CA 1
ATOM 1789 C C . TYR B 1 100 ? 34.966 56.500 41.014 1.00 14.33 100 TYR B C 1
ATOM 1790 O O . TYR B 1 100 ? 34.471 57.307 41.797 1.00 16.03 100 TYR B O 1
ATOM 1799 N N . TYR B 1 101 ? 35.101 56.738 39.717 1.00 13.80 101 TYR B N 1
ATOM 1800 C CA . TYR B 1 101 ? 34.647 57.978 39.104 1.00 13.52 101 TYR B CA 1
ATOM 1801 C C . TYR B 1 101 ? 33.319 57.761 38.381 1.00 14.67 101 TYR B C 1
ATOM 1802 O O . TYR B 1 101 ? 33.127 56.734 37.731 1.00 14.51 101 TYR B O 1
ATOM 1811 N N . GLU B 1 102 ? 32.413 58.732 38.502 1.00 15.00 102 GLU B N 1
ATOM 1812 C CA . GLU B 1 102 ? 31.111 58.678 37.838 1.00 17.17 102 GLU B CA 1
ATOM 1813 C C . GLU B 1 102 ? 30.658 60.093 37.466 1.00 17.78 102 GLU B C 1
ATOM 1814 O O . GLU B 1 102 ? 30.964 61.052 38.170 1.00 15.96 102 GLU B O 1
ATOM 1820 N N . SER B 1 103 ? 29.933 60.215 36.356 1.00 18.25 103 SER B N 1
ATOM 1821 C CA . SER B 1 103 ? 29.369 61.498 35.927 1.00 18.43 103 SER B CA 1
ATOM 1822 C C . SER B 1 103 ? 28.549 61.376 34.656 1.00 21.17 103 SER B C 1
ATOM 1823 O O . SER B 1 103 ? 29.035 60.885 33.643 1.00 22.50 103 SER B O 1
ATOM 1826 N N . SER B 1 104 ? 27.309 61.842 34.727 1.00 22.51 104 SER B N 1
ATOM 1827 C CA . SER B 1 104 ? 26.412 61.819 33.585 1.00 26.26 104 SER B CA 1
ATOM 1828 C C . SER B 1 104 ? 26.668 63.070 32.747 1.00 26.72 104 SER B C 1
ATOM 1829 O O . SER B 1 104 ? 26.260 63.150 31.589 1.00 28.06 104 SER B O 1
ATOM 1832 N N . LYS B 1 105 ? 27.346 64.042 33.349 1.00 27.35 105 LYS B N 1
ATOM 1833 C CA . LYS B 1 105 ? 27.694 65.298 32.689 1.00 27.58 105 LYS B CA 1
ATOM 1834 C C . LYS B 1 105 ? 29.138 65.623 33.062 1.00 26.88 105 LYS B C 1
ATOM 1835 O O . LYS B 1 105 ? 29.399 66.505 33.881 1.00 24.37 105 LYS B O 1
ATOM 1841 N N . PRO B 1 106 ? 30.096 64.914 32.444 1.00 27.02 106 PRO B N 1
ATOM 1842 C CA . PRO B 1 106 ? 31.540 65.057 32.667 1.00 26.32 106 PRO B CA 1
ATOM 1843 C C . PRO B 1 106 ? 32.141 66.454 32.592 1.00 26.11 106 PRO B C 1
ATOM 1844 O O . PRO B 1 106 ? 33.167 66.719 33.219 1.00 25.53 106 PRO B O 1
ATOM 1848 N N . ASN B 1 107 ? 31.506 67.346 31.838 1.00 27.01 107 ASN B N 1
ATOM 1849 C CA . ASN B 1 107 ? 32.012 68.708 31.705 1.00 28.08 107 ASN B CA 1
ATOM 1850 C C . ASN B 1 107 ? 31.386 69.636 32.739 1.00 26.79 107 ASN B C 1
ATOM 1851 O O . ASN B 1 107 ? 31.818 70.778 32.902 1.00 27.77 107 ASN B O 1
ATOM 1856 N N . GLU B 1 108 ? 30.364 69.143 33.431 1.00 24.21 108 GLU B N 1
ATOM 1857 C CA . GLU B 1 108 ? 29.676 69.938 34.440 1.00 21.02 108 GLU B CA 1
ATOM 1858 C C . GLU B 1 108 ? 30.051 69.549 35.870 1.00 18.25 108 GLU B C 1
ATOM 1859 O O . GLU B 1 108 ? 30.222 70.417 36.725 1.00 17.44 108 GLU B O 1
ATOM 1865 N N . TYR B 1 109 ? 30.177 68.252 36.130 1.00 17.01 109 TYR B N 1
ATOM 1866 C CA . TYR B 1 109 ? 30.522 67.790 37.470 1.00 15.45 109 TYR B CA 1
ATOM 1867 C C . TYR B 1 109 ? 31.261 66.466 37.438 1.00 15.03 109 TYR B C 1
ATOM 1868 O O . TYR B 1 109 ? 31.283 65.777 36.423 1.00 14.53 109 TYR B O 1
ATOM 1877 N N . ALA B 1 110 ? 31.868 66.125 38.568 1.00 14.02 110 ALA B N 1
ATOM 1878 C CA . ALA B 1 110 ? 32.575 64.867 38.712 1.00 13.15 110 ALA B CA 1
ATOM 1879 C C . ALA B 1 110 ? 32.223 64.307 40.080 1.00 13.19 110 ALA B C 1
ATOM 1880 O O . ALA B 1 110 ? 32.193 65.036 41.078 1.00 14.55 110 ALA B O 1
ATOM 1882 N N . LYS B 1 111 ? 31.933 63.013 40.117 1.00 12.15 111 LYS B N 1
ATOM 1883 C CA . LYS B 1 111 ? 31.619 62.340 41.367 1.00 11.58 111 LYS B CA 1
ATOM 1884 C C . LYS B 1 111 ? 32.709 61.307 41.607 1.00 12.18 111 LYS B C 1
ATOM 1885 O O . LYS B 1 111 ? 33.020 60.500 40.731 1.00 13.51 111 LYS B O 1
ATOM 1891 N N . PHE B 1 112 ? 33.316 61.356 42.783 1.00 11.08 112 PHE B N 1
ATOM 1892 C CA . PHE B 1 112 ? 34.346 60.391 43.127 1.00 11.51 112 PHE B CA 1
ATOM 1893 C C . PHE B 1 112 ? 33.953 59.703 44.417 1.00 13.14 112 PHE B C 1
ATOM 1894 O O . PHE B 1 112 ? 33.712 60.361 45.430 1.00 14.10 112 PHE B O 1
ATOM 1902 N N . ILE B 1 113 ? 33.871 58.381 44.367 1.00 12.94 113 ILE B N 1
ATOM 1903 C CA . ILE B 1 113 ? 33.536 57.600 45.548 1.00 12.85 113 ILE B CA 1
ATOM 1904 C C . ILE B 1 113 ? 34.807 56.911 46.008 1.00 14.59 113 ILE B C 1
ATOM 1905 O O . ILE B 1 113 ? 35.456 56.197 45.241 1.00 15.59 113 ILE B O 1
ATOM 1910 N N . PHE B 1 114 ? 35.163 57.151 47.263 1.00 13.14 114 PHE B N 1
ATOM 1911 C CA . PHE B 1 114 ? 36.346 56.555 47.866 1.00 13.68 114 PHE B CA 1
ATOM 1912 C C . PHE B 1 114 ? 35.951 55.465 48.835 1.00 14.29 114 PHE B C 1
ATOM 1913 O O . PHE B 1 114 ? 35.146 55.696 49.734 1.00 13.85 114 PHE B O 1
ATOM 1921 N N . TYR B 1 115 ? 36.503 54.279 48.642 1.00 14.12 115 TYR B N 1
ATOM 1922 C CA . TYR B 1 115 ? 36.276 53.191 49.575 1.00 14.81 115 TYR B CA 1
ATOM 1923 C C . TYR B 1 115 ? 37.624 53.140 50.277 1.00 15.21 115 TYR B C 1
ATOM 1924 O O . TYR B 1 115 ? 38.614 52.653 49.724 1.00 15.06 115 TYR B O 1
ATOM 1933 N N . ASN B 1 116 ? 37.648 53.686 51.486 1.00 15.41 116 ASN B N 1
ATOM 1934 C CA . ASN B 1 116 ? 38.859 53.773 52.289 1.00 15.11 116 ASN B CA 1
ATOM 1935 C C . ASN B 1 116 ? 39.018 52.612 53.256 1.00 15.33 116 ASN B C 1
ATOM 1936 O O . ASN B 1 116 ? 38.080 52.245 53.959 1.00 16.61 116 ASN B O 1
ATOM 1941 N N . TYR B 1 117 ? 40.215 52.035 53.270 1.00 13.83 117 TYR B N 1
ATOM 1942 C CA . TYR B 1 117 ? 40.537 50.923 54.156 1.00 14.78 117 TYR B CA 1
ATOM 1943 C C . TYR B 1 117 ? 41.589 51.464 55.114 1.00 15.56 117 TYR B C 1
ATOM 1944 O O . TYR B 1 117 ? 42.731 51.715 54.720 1.00 16.68 117 TYR B O 1
ATOM 1953 N N . HIS B 1 118 ? 41.184 51.662 56.364 1.00 14.91 118 HIS B N 1
ATOM 1954 C CA . HIS B 1 118 ? 42.062 52.199 57.396 1.00 17.24 118 HIS B CA 1
ATOM 1955 C C . HIS B 1 118 ? 42.022 51.303 58.627 1.00 17.10 118 HIS B C 1
ATOM 1956 O O . HIS B 1 118 ? 40.967 51.119 59.229 1.00 18.16 118 HIS B O 1
ATOM 1963 N N . ASP B 1 119 ? 43.175 50.759 58.994 1.00 18.05 119 ASP B N 1
ATOM 1964 C CA . ASP B 1 119 ? 43.282 49.876 60.152 1.00 20.50 119 ASP B CA 1
ATOM 1965 C C . ASP B 1 119 ? 42.226 48.773 60.125 1.00 20.24 119 ASP B C 1
ATOM 1966 O O . ASP B 1 119 ? 41.594 48.474 61.140 1.00 21.16 119 ASP B O 1
ATOM 1971 N N . GLY B 1 120 ? 42.032 48.182 58.949 1.00 18.86 120 GLY B N 1
ATOM 1972 C CA . GLY B 1 120 ? 41.070 47.101 58.802 1.00 18.51 120 GLY B CA 1
ATOM 1973 C C . GLY B 1 120 ? 39.607 47.503 58.755 1.00 18.23 120 GLY B C 1
ATOM 1974 O O . GLY B 1 120 ? 38.728 46.640 58.676 1.00 19.12 120 GLY B O 1
ATOM 1975 N N . LYS B 1 121 ? 39.338 48.804 58.803 1.00 18.04 121 LYS B N 1
ATOM 1976 C CA . LYS B 1 121 ? 37.966 49.296 58.764 1.00 18.15 121 LYS B CA 1
ATOM 1977 C C . LYS B 1 121 ? 37.678 49.951 57.423 1.00 17.86 121 LYS B C 1
ATOM 1978 O O . LYS B 1 121 ? 38.541 50.620 56.853 1.00 18.89 121 LYS B O 1
ATOM 1984 N N . VAL B 1 122 ? 36.464 49.758 56.926 1.00 15.29 122 VAL B N 1
ATOM 1985 C CA . VAL B 1 122 ? 36.074 50.343 55.653 1.00 13.86 122 VAL B CA 1
ATOM 1986 C C . VAL B 1 122 ? 35.152 51.534 55.848 1.00 13.45 122 VAL B C 1
ATOM 1987 O O . VAL B 1 122 ? 34.232 51.505 56.675 1.00 14.34 122 VAL B O 1
ATOM 1991 N N . ASN B 1 123 ? 35.413 52.595 55.097 1.00 14.01 123 ASN B N 1
ATOM 1992 C CA . ASN B 1 123 ? 34.555 53.766 55.140 1.00 15.24 123 ASN B CA 1
ATOM 1993 C C . ASN B 1 123 ? 34.356 54.245 53.732 1.00 14.03 123 ASN B C 1
ATOM 1994 O O . ASN B 1 123 ? 35.161 53.962 52.849 1.00 14.22 123 ASN B O 1
ATOM 1999 N N . VAL B 1 124 ? 33.259 54.945 53.512 1.00 13.26 124 VAL B N 1
ATOM 2000 C CA . VAL B 1 124 ? 33.003 55.476 52.194 1.00 12.24 124 VAL B CA 1
ATOM 2001 C C . VAL B 1 124 ? 32.986 56.990 52.298 1.00 14.46 124 VAL B C 1
ATOM 2002 O O . VAL B 1 124 ? 32.410 57.568 53.222 1.00 13.86 124 VAL B O 1
ATOM 2006 N N . VAL B 1 125 ? 33.668 57.630 51.359 1.00 11.95 125 VAL B N 1
ATOM 2007 C CA . VAL B 1 125 ? 33.710 59.081 51.304 1.00 11.47 125 VAL B CA 1
ATOM 2008 C C . VAL B 1 125 ? 33.332 59.418 49.871 1.00 10.84 125 VAL B C 1
ATOM 2009 O O . VAL B 1 125 ? 33.970 58.955 48.927 1.00 14.42 125 VAL B O 1
ATOM 2013 N N . ALA B 1 126 ? 32.275 60.201 49.716 1.00 11.06 126 ALA B N 1
ATOM 2014 C CA . ALA B 1 126 ? 31.810 60.596 48.399 1.00 11.54 126 ALA B CA 1
ATOM 2015 C C . ALA B 1 126 ? 32.118 62.071 48.198 1.00 10.59 126 ALA B C 1
ATOM 2016 O O . ALA B 1 126 ? 31.902 62.893 49.087 1.00 12.43 126 ALA B O 1
ATOM 2018 N N . ASN B 1 127 ? 32.633 62.396 47.020 1.00 12.03 127 ASN B N 1
ATOM 2019 C CA . ASN B 1 127 ? 32.997 63.765 46.695 1.00 12.05 127 ASN B CA 1
ATOM 2020 C C . ASN B 1 127 ? 32.255 64.230 45.451 1.00 11.91 127 ASN B C 1
ATOM 2021 O O . ASN B 1 127 ? 32.202 63.504 44.466 1.00 12.26 127 ASN B O 1
ATOM 2026 N N . LEU B 1 128 ? 31.677 65.425 45.505 1.00 11.28 128 LEU B N 1
ATOM 2027 C CA . LEU B 1 128 ? 31.002 65.994 44.343 1.00 10.35 128 LEU B CA 1
ATOM 2028 C C . LEU B 1 128 ? 31.772 67.258 43.966 1.00 9.90 128 LEU B C 1
ATOM 2029 O O . LEU B 1 128 ? 31.857 68.209 44.754 1.00 11.30 128 LEU B O 1
ATOM 2034 N N . PHE B 1 129 ? 32.348 67.251 42.762 1.00 11.34 129 PHE B N 1
ATOM 2035 C CA . PHE B 1 129 ? 33.123 68.389 42.272 1.00 11.63 129 PHE B CA 1
ATOM 2036 C C . PHE B 1 129 ? 32.393 69.141 41.174 1.00 11.22 129 PHE B C 1
ATOM 2037 O O . PHE B 1 129 ? 31.703 68.536 40.348 1.00 12.09 129 PHE B O 1
ATOM 2045 N N . GLY B 1 130 ? 32.579 70.455 41.162 1.00 12.06 130 GLY B N 1
ATOM 2046 C CA . GLY B 1 130 ? 31.972 71.294 40.143 1.00 12.73 130 GLY B CA 1
ATOM 2047 C C . GLY B 1 130 ? 33.031 72.141 39.462 1.00 14.82 130 GLY B C 1
ATOM 2048 O O . GLY B 1 130 ? 34.141 72.299 39.983 1.00 13.83 130 GLY B O 1
ATOM 2049 N N . ARG B 1 131 ? 32.700 72.669 38.284 1.00 15.25 131 ARG B N 1
ATOM 2050 C CA . ARG B 1 131 ? 33.627 73.530 37.545 1.00 15.80 131 ARG B CA 1
ATOM 2051 C C . ARG B 1 131 ? 33.784 74.865 38.256 1.00 15.94 131 ARG B C 1
ATOM 2052 O O . ARG B 1 131 ? 34.790 75.564 38.079 1.00 17.12 131 ARG B O 1
ATOM 2060 N N . THR B 1 132 ? 32.772 75.217 39.047 1.00 14.92 132 THR B N 1
ATOM 2061 C CA . THR B 1 132 ? 32.766 76.450 39.817 1.00 15.15 132 THR B CA 1
ATOM 2062 C C . THR B 1 132 ? 32.442 76.077 41.271 1.00 15.10 132 THR B C 1
ATOM 2063 O O . THR B 1 132 ? 32.149 74.909 41.566 1.00 14.27 132 THR B O 1
ATOM 2067 N N . PRO B 1 133 ? 32.476 77.054 42.193 1.00 14.89 133 PRO B N 1
ATOM 2068 C CA . PRO B 1 133 ? 32.202 76.808 43.614 1.00 15.93 133 PRO B CA 1
ATOM 2069 C C . PRO B 1 133 ? 30.888 76.142 44.001 1.00 15.30 133 PRO B C 1
ATOM 2070 O O . PRO B 1 133 ? 30.770 75.606 45.102 1.00 17.56 133 PRO B O 1
ATOM 2074 N N . ASN B 1 134 ? 29.900 76.176 43.117 1.00 15.40 134 ASN B N 1
ATOM 2075 C CA . ASN B 1 134 ? 28.607 75.576 43.441 1.00 14.81 134 ASN B CA 1
ATOM 2076 C C . ASN B 1 134 ? 28.093 74.762 42.259 1.00 14.97 134 ASN B C 1
ATOM 2077 O O . ASN B 1 134 ? 28.637 74.838 41.160 1.00 16.83 134 ASN B O 1
ATOM 2082 N N . LEU B 1 135 ? 27.043 73.978 42.494 1.00 13.41 135 LEU B N 1
ATOM 2083 C CA . LEU B 1 135 ? 26.431 73.156 41.452 1.00 12.95 135 LEU B CA 1
ATOM 2084 C C . LEU B 1 135 ? 24.912 73.283 41.520 1.00 13.32 135 LEU B C 1
ATOM 2085 O O . LEU B 1 135 ? 24.369 73.683 42.546 1.00 12.79 135 LEU B O 1
ATOM 2090 N N . SER B 1 136 ? 24.240 72.923 40.432 1.00 14.22 136 SER B N 1
ATOM 2091 C CA . SER B 1 136 ? 22.785 73.007 40.373 1.00 14.38 136 SER B CA 1
ATOM 2092 C C . SER B 1 136 ? 22.148 72.224 41.505 1.00 14.67 136 SER B C 1
ATOM 2093 O O . SER B 1 136 ? 22.681 71.201 41.943 1.00 14.10 136 SER B O 1
ATOM 2096 N N . ASN B 1 137 ? 21.006 72.713 41.974 1.00 13.65 137 ASN B N 1
ATOM 2097 C CA . ASN B 1 137 ? 20.270 72.057 43.043 1.00 14.77 137 ASN B CA 1
ATOM 2098 C C . ASN B 1 137 ? 19.899 70.643 42.614 1.00 16.13 137 ASN B C 1
ATOM 2099 O O . ASN B 1 137 ? 19.886 69.724 43.433 1.00 17.24 137 ASN B O 1
ATOM 2104 N N . GLU B 1 138 ? 19.611 70.469 41.325 1.00 16.33 138 GLU B N 1
ATOM 2105 C CA . GLU B 1 138 ? 19.247 69.159 40.793 1.00 18.90 138 GLU B CA 1
ATOM 2106 C C . GLU B 1 138 ? 20.384 68.164 40.994 1.00 17.71 138 GLU B C 1
ATOM 2107 O O . GLU B 1 138 ? 20.172 67.063 41.505 1.00 17.41 138 GLU B O 1
ATOM 2113 N N . ILE B 1 139 ? 21.591 68.558 40.591 1.00 16.39 139 ILE B N 1
ATOM 2114 C CA . ILE B 1 139 ? 22.758 67.690 40.725 1.00 16.11 139 ILE B CA 1
ATOM 2115 C C . ILE B 1 139 ? 23.054 67.390 42.188 1.00 15.51 139 ILE B C 1
ATOM 2116 O O . ILE B 1 139 ? 23.305 66.235 42.551 1.00 14.59 139 ILE B O 1
ATOM 2121 N N . LYS B 1 140 ? 23.016 68.415 43.032 1.00 14.50 140 LYS B N 1
ATOM 2122 C CA . LYS B 1 140 ? 23.289 68.200 44.450 1.00 14.53 140 LYS B CA 1
ATOM 2123 C C . LYS B 1 140 ? 22.229 67.312 45.096 1.00 15.90 140 LYS B C 1
ATOM 2124 O O . LYS B 1 140 ? 22.554 66.444 45.910 1.00 15.70 140 LYS B O 1
ATOM 2130 N N . LYS B 1 141 ? 20.970 67.514 44.715 1.00 15.84 141 LYS B N 1
ATOM 2131 C CA . LYS B 1 141 ? 19.868 66.722 45.260 1.00 16.46 141 LYS B CA 1
ATOM 2132 C C . LYS B 1 141 ? 20.039 65.240 44.953 1.00 16.41 141 LYS B C 1
ATOM 2133 O O . LYS B 1 141 ? 19.854 64.389 45.826 1.00 16.52 141 LYS B O 1
ATOM 2139 N N . ARG B 1 142 ? 20.385 64.933 43.709 1.00 15.16 142 ARG B N 1
ATOM 2140 C CA . ARG B 1 142 ? 20.571 63.545 43.295 1.00 16.83 142 ARG B CA 1
ATOM 2141 C C . ARG B 1 142 ? 21.741 62.910 44.051 1.00 16.01 142 ARG B C 1
ATOM 2142 O O . ARG B 1 142 ? 21.637 61.783 44.534 1.00 15.95 142 ARG B O 1
ATOM 2150 N N . PHE B 1 143 ? 22.841 63.647 44.165 1.00 14.94 143 PHE B N 1
ATOM 2151 C CA . PHE B 1 143 ? 24.024 63.159 44.868 1.00 14.87 143 PHE B CA 1
ATOM 2152 C C . PHE B 1 143 ? 23.678 62.853 46.319 1.00 14.71 143 PHE B C 1
ATOM 2153 O O . PHE B 1 143 ? 24.004 61.784 46.846 1.00 16.32 143 PHE B O 1
ATOM 2161 N N . GLU B 1 144 ? 23.015 63.804 46.966 1.00 15.13 144 GLU B N 1
ATOM 2162 C CA . GLU B 1 144 ? 22.632 63.656 48.366 1.00 16.11 144 GLU B CA 1
ATOM 2163 C C . GLU B 1 144 ? 21.631 62.528 48.602 1.00 16.92 144 GLU B C 1
ATOM 2164 O O . GLU B 1 144 ? 21.761 61.776 49.569 1.00 17.00 144 GLU B O 1
ATOM 2170 N N . GLU B 1 145 ? 20.646 62.396 47.719 1.00 18.03 145 GLU B N 1
ATOM 2171 C CA . GLU B 1 145 ? 19.654 61.339 47.864 1.00 19.17 145 GLU B CA 1
ATOM 2172 C C . GLU B 1 145 ? 20.288 59.973 47.628 1.00 19.51 145 GLU B C 1
ATOM 2173 O O . GLU B 1 145 ? 19.951 59.003 48.309 1.00 18.74 145 GLU B O 1
ATOM 2179 N N . ASP B 1 146 ? 21.207 59.888 46.671 1.00 18.14 146 ASP B N 1
ATOM 2180 C CA . ASP B 1 146 ? 21.860 58.610 46.404 1.00 20.02 146 ASP B CA 1
ATOM 2181 C C . ASP B 1 146 ? 22.643 58.170 47.628 1.00 18.90 146 ASP B C 1
ATOM 2182 O O . ASP B 1 146 ? 22.718 56.978 47.935 1.00 18.57 146 ASP B O 1
ATOM 2187 N N . PHE B 1 147 ? 23.226 59.137 48.326 1.00 17.98 147 PHE B N 1
ATOM 2188 C CA . PHE B 1 147 ? 23.986 58.840 49.529 1.00 19.67 147 PHE B CA 1
ATOM 2189 C C . PHE B 1 147 ? 23.043 58.356 50.630 1.00 19.96 147 PHE B C 1
ATOM 2190 O O . PHE B 1 147 ? 23.262 57.300 51.229 1.00 19.21 147 PHE B O 1
ATOM 2198 N N . MET B 1 148 ? 21.984 59.118 50.888 1.00 19.52 148 MET B N 1
ATOM 2199 C CA . MET B 1 148 ? 21.034 58.745 51.929 1.00 21.11 148 MET B CA 1
ATOM 2200 C C . MET B 1 148 ? 20.294 57.443 51.636 1.00 20.90 148 MET B C 1
ATOM 2201 O O . MET B 1 148 ? 19.942 56.708 52.560 1.00 21.97 148 MET B O 1
ATOM 2206 N N . ASN B 1 149 ? 20.069 57.152 50.358 1.00 21.80 149 ASN B N 1
ATOM 2207 C CA . ASN B 1 149 ? 19.367 55.931 49.975 1.00 22.02 149 ASN B CA 1
ATOM 2208 C C . ASN B 1 149 ? 20.136 54.675 50.342 1.00 22.57 149 ASN B C 1
ATOM 2209 O O . ASN B 1 149 ? 19.567 53.581 50.396 1.00 24.04 149 ASN B O 1
ATOM 2214 N N . ARG B 1 150 ? 21.428 54.827 50.591 1.00 22.35 150 ARG B N 1
ATOM 2215 C CA . ARG B 1 150 ? 22.247 53.687 50.958 1.00 23.23 150 ARG B CA 1
ATOM 2216 C C . ARG B 1 150 ? 22.205 53.430 52.455 1.00 24.33 150 ARG B C 1
ATOM 2217 O O . ARG B 1 150 ? 22.832 52.494 52.952 1.00 25.55 150 ARG B O 1
ATOM 2225 N N . GLY B 1 151 ? 21.450 54.260 53.171 1.00 23.39 151 GLY B N 1
ATOM 2226 C CA . GLY B 1 151 ? 21.307 54.075 54.604 1.00 23.47 151 GLY B CA 1
ATOM 2227 C C . GLY B 1 151 ? 22.049 55.048 55.495 1.00 23.52 151 GLY B C 1
ATOM 2228 O O . GLY B 1 151 ? 22.363 54.725 56.640 1.00 26.80 151 GLY B O 1
ATOM 2229 N N . PHE B 1 152 ? 22.329 56.244 54.989 1.00 22.50 152 PHE B N 1
ATOM 2230 C CA . PHE B 1 152 ? 23.037 57.237 55.783 1.00 21.72 152 PHE B CA 1
ATOM 2231 C C . PHE B 1 152 ? 22.173 58.455 56.079 1.00 22.73 152 PHE B C 1
ATOM 2232 O O . PHE B 1 152 ? 21.255 58.777 55.325 1.00 22.76 152 PHE B O 1
ATOM 2240 N N . ARG B 1 153 ? 22.482 59.127 57.184 1.00 23.19 153 ARG B N 1
ATOM 2241 C CA . ARG B 1 153 ? 21.734 60.302 57.607 1.00 25.21 153 ARG B CA 1
ATOM 2242 C C . ARG B 1 153 ? 22.137 61.564 56.849 1.00 23.89 153 ARG B C 1
ATOM 2243 O O . ARG B 1 153 ? 23.271 61.697 56.390 1.00 22.82 153 ARG B O 1
ATOM 2251 N N . ARG B 1 154 ? 21.194 62.492 56.734 1.00 24.32 154 ARG B N 1
ATOM 2252 C CA . ARG B 1 154 ? 21.421 63.755 56.044 1.00 24.94 154 ARG B CA 1
ATOM 2253 C C . ARG B 1 154 ? 22.555 64.537 56.704 1.00 24.02 154 ARG B C 1
ATOM 2254 O O . ARG B 1 154 ? 23.275 65.294 56.047 1.00 23.31 154 ARG B O 1
ATOM 2262 N N . GLU B 1 155 ? 22.721 64.341 58.007 1.00 24.19 155 GLU B N 1
ATOM 2263 C CA . GLU B 1 155 ? 23.758 65.027 58.767 1.00 25.40 155 GLU B CA 1
ATOM 2264 C C . GLU B 1 155 ? 25.169 64.648 58.337 1.00 24.51 155 GLU B C 1
ATOM 2265 O O . GLU B 1 155 ? 26.123 65.361 58.643 1.00 25.82 155 GLU B O 1
ATOM 2271 N N . ASN B 1 156 ? 25.301 63.529 57.630 1.00 21.68 156 ASN B N 1
ATOM 2272 C CA . ASN B 1 156 ? 26.609 63.065 57.170 1.00 20.77 156 ASN B CA 1
ATOM 2273 C C . ASN B 1 156 ? 26.992 63.650 55.819 1.00 18.53 156 ASN B C 1
ATOM 2274 O O . ASN B 1 156 ? 27.988 63.250 55.221 1.00 16.82 156 ASN B O 1
ATOM 2279 N N . ILE B 1 157 ? 26.189 64.596 55.349 1.00 17.06 157 ILE B N 1
ATOM 2280 C CA . ILE B 1 157 ? 26.441 65.270 54.083 1.00 18.06 157 ILE B CA 1
ATOM 2281 C C . ILE B 1 157 ? 26.818 66.708 54.415 1.00 17.34 157 ILE B C 1
ATOM 2282 O O . ILE B 1 157 ? 26.130 67.375 55.191 1.00 19.56 157 ILE B O 1
ATOM 2287 N N . LEU B 1 158 ? 27.919 67.179 53.845 1.00 15.47 158 LEU B N 1
ATOM 2288 C CA . LEU B 1 158 ? 28.363 68.543 54.075 1.00 15.84 158 LEU B CA 1
ATOM 2289 C C . LEU B 1 158 ? 28.455 69.290 52.755 1.00 15.59 158 LEU B C 1
ATOM 2290 O O . LEU B 1 158 ? 29.324 69.004 51.938 1.00 15.74 158 LEU B O 1
ATOM 2295 N N . ASP B 1 159 ? 27.543 70.233 52.545 1.00 15.71 159 ASP B N 1
ATOM 2296 C CA . ASP B 1 159 ? 27.549 71.043 51.332 1.00 16.87 159 ASP B CA 1
ATOM 2297 C C . ASP B 1 159 ? 28.480 72.195 51.688 1.00 18.34 159 ASP B C 1
ATOM 2298 O O . ASP B 1 159 ? 28.105 73.074 52.462 1.00 19.52 159 ASP B O 1
ATOM 2303 N N . ILE B 1 160 ? 29.692 72.201 51.147 1.00 18.77 160 ILE B N 1
ATOM 2304 C CA . ILE B 1 160 ? 30.619 73.268 51.498 1.00 20.46 160 ILE B CA 1
ATOM 2305 C C . ILE B 1 160 ? 30.577 74.474 50.572 1.00 21.33 160 ILE B C 1
ATOM 2306 O O . ILE B 1 160 ? 31.381 75.395 50.712 1.00 20.20 160 ILE B O 1
ATOM 2311 N N . SER B 1 161 ? 29.640 74.474 49.630 1.00 22.22 161 SER B N 1
ATOM 2312 C CA . SER B 1 161 ? 29.510 75.598 48.710 1.00 25.33 161 SER B CA 1
ATOM 2313 C C . SER B 1 161 ? 29.030 76.805 49.505 1.00 28.86 161 SER B C 1
ATOM 2314 O O . SER B 1 161 ? 29.177 77.946 49.072 1.00 30.46 161 SER B O 1
ATOM 2317 N N . GLU B 1 162 ? 28.463 76.533 50.677 1.00 31.78 162 GLU B N 1
ATOM 2318 C CA . GLU B 1 162 ? 27.928 77.571 51.548 1.00 35.09 162 GLU B CA 1
ATOM 2319 C C . GLU B 1 162 ? 28.831 77.917 52.725 1.00 35.38 162 GLU B C 1
ATOM 2320 O O . GLU B 1 162 ? 28.376 78.512 53.701 1.00 36.34 162 GLU B O 1
ATOM 2326 N N . VAL B 1 163 ? 30.108 77.554 52.633 1.00 34.79 163 VAL B N 1
ATOM 2327 C CA . VAL B 1 163 ? 31.051 77.843 53.708 1.00 35.56 163 VAL B CA 1
ATOM 2328 C C . VAL B 1 163 ? 32.370 78.371 53.151 1.00 35.59 163 VAL B C 1
ATOM 2329 O O . VAL B 1 163 ? 32.761 78.032 52.034 1.00 35.83 163 VAL B O 1
ATOM 2333 N N . ASP B 1 164 ? 33.043 79.220 53.924 1.00 35.91 164 ASP B N 1
ATOM 2334 C CA . ASP B 1 164 ? 34.319 79.779 53.497 1.00 36.19 164 ASP B CA 1
ATOM 2335 C C . ASP B 1 164 ? 35.416 78.760 53.771 1.00 35.99 164 ASP B C 1
ATOM 2336 O O . ASP B 1 164 ? 35.737 78.470 54.923 1.00 37.67 164 ASP B O 1
ATOM 2341 N N . HIS B 1 165 ? 35.985 78.215 52.703 1.00 34.05 165 HIS B N 1
ATOM 2342 C CA . HIS B 1 165 ? 37.037 77.216 52.827 1.00 33.47 165 HIS B CA 1
ATOM 2343 C C . HIS B 1 165 ? 38.180 77.518 51.865 1.00 34.16 165 HIS B C 1
ATOM 2344 O O . HIS B 1 165 ? 38.062 78.391 51.006 1.00 33.78 165 HIS B O 1
ATOM 2351 N N . CYS B 1 166 ? 39.284 76.789 52.010 1.00 35.73 166 CYS B N 1
ATOM 2352 C CA . CYS B 1 166 ? 40.448 76.992 51.154 1.00 36.57 166 CYS B CA 1
ATOM 2353 C C . CYS B 1 166 ? 40.111 76.809 49.678 1.00 37.07 166 CYS B C 1
ATOM 2354 O O . CYS B 1 166 ? 39.128 76.101 49.379 1.00 36.62 166 CYS B O 1
ATOM 2358 N N . LEU C 1 24 ? 28.009 57.712 94.928 1.00 43.94 24 LEU C N 1
ATOM 2359 C CA . LEU C 1 24 ? 27.681 57.894 93.517 1.00 42.87 24 LEU C CA 1
ATOM 2360 C C . LEU C 1 24 ? 26.441 58.761 93.339 1.00 41.85 24 LEU C C 1
ATOM 2361 O O . LEU C 1 24 ? 26.272 59.412 92.309 1.00 41.07 24 LEU C O 1
ATOM 2366 N N . SER C 1 25 ? 25.578 58.767 94.350 1.00 40.90 25 SER C N 1
ATOM 2367 C CA . SER C 1 25 ? 24.342 59.540 94.308 1.00 39.36 25 SER C CA 1
ATOM 2368 C C . SER C 1 25 ? 24.604 61.039 94.414 1.00 37.70 25 SER C C 1
ATOM 2369 O O . SER C 1 25 ? 24.432 61.633 95.482 1.00 38.88 25 SER C O 1
ATOM 2372 N N . ARG C 1 26 ? 25.015 61.650 93.305 1.00 34.62 26 ARG C N 1
ATOM 2373 C CA . ARG C 1 26 ? 25.297 63.076 93.298 1.00 30.26 26 ARG C CA 1
ATOM 2374 C C . ARG C 1 26 ? 25.584 63.661 91.914 1.00 27.18 26 ARG C C 1
ATOM 2375 O O . ARG C 1 26 ? 25.209 63.094 90.882 1.00 23.06 26 ARG C O 1
ATOM 2377 N N . HIS C 1 27 ? 26.264 64.806 91.943 1.00 24.11 27 HIS C N 1
ATOM 2378 C CA . HIS C 1 27 ? 26.670 65.622 90.793 1.00 21.43 27 HIS C CA 1
ATOM 2379 C C . HIS C 1 27 ? 27.876 65.045 90.039 1.00 17.14 27 HIS C C 1
ATOM 2380 O O . HIS C 1 27 ? 28.929 64.842 90.634 1.00 17.79 27 HIS C O 1
ATOM 2387 N N . TRP C 1 28 ? 27.733 64.797 88.735 1.00 14.14 28 TRP C N 1
ATOM 2388 C CA . TRP C 1 28 ? 28.837 64.257 87.937 1.00 14.15 28 TRP C CA 1
ATOM 2389 C C . TRP C 1 28 ? 28.962 64.903 86.558 1.00 12.94 28 TRP C C 1
ATOM 2390 O O . TRP C 1 28 ? 28.005 65.468 86.034 1.00 13.38 28 TRP C O 1
ATOM 2401 N N . HIS C 1 29 ? 30.161 64.797 85.982 1.00 12.30 29 HIS C N 1
ATOM 2402 C CA . HIS C 1 29 ? 30.470 65.315 84.653 1.00 11.01 29 HIS C CA 1
ATOM 2403 C C . HIS C 1 29 ? 31.223 64.233 83.888 1.00 11.64 29 HIS C C 1
ATOM 2404 O O . HIS C 1 29 ? 32.070 63.537 84.453 1.00 12.82 29 HIS C O 1
ATOM 2411 N N . THR C 1 30 ? 30.925 64.091 82.603 1.00 10.66 30 THR C N 1
ATOM 2412 C CA . THR C 1 30 ? 31.668 63.126 81.801 1.00 12.08 30 THR C CA 1
ATOM 2413 C C . THR C 1 30 ? 32.961 63.842 81.411 1.00 10.51 30 THR C C 1
ATOM 2414 O O . THR C 1 30 ? 32.920 64.924 80.832 1.00 12.83 30 THR C O 1
ATOM 2418 N N . VAL C 1 31 ? 34.103 63.233 81.722 1.00 11.42 31 VAL C N 1
ATOM 2419 C CA . VAL C 1 31 ? 35.394 63.846 81.424 1.00 12.04 31 VAL C CA 1
ATOM 2420 C C . VAL C 1 31 ? 36.126 63.151 80.286 1.00 12.90 31 VAL C C 1
ATOM 2421 O O . VAL C 1 31 ? 36.710 63.807 79.425 1.00 13.49 31 VAL C O 1
ATOM 2425 N N . VAL C 1 32 ? 36.084 61.824 80.276 1.00 11.33 32 VAL C N 1
ATOM 2426 C CA . VAL C 1 32 ? 36.738 61.063 79.216 1.00 12.73 32 VAL C CA 1
ATOM 2427 C C . VAL C 1 32 ? 35.862 59.891 78.805 1.00 11.77 32 VAL C C 1
ATOM 2428 O O . VAL C 1 32 ? 35.216 59.258 79.637 1.00 11.38 32 VAL C O 1
ATOM 2432 N N . LEU C 1 33 ? 35.834 59.632 77.503 1.00 12.74 33 LEU C N 1
ATOM 2433 C CA . LEU C 1 33 ? 35.081 58.525 76.932 1.00 12.23 33 LEU C CA 1
ATOM 2434 C C . LEU C 1 33 ? 36.092 57.755 76.117 1.00 12.20 33 LEU C C 1
ATOM 2435 O O . LEU C 1 33 ? 37.005 58.347 75.549 1.00 14.23 33 LEU C O 1
ATOM 2440 N N . ALA C 1 34 ? 35.945 56.439 76.066 1.00 11.60 34 ALA C N 1
ATOM 2441 C CA . ALA C 1 34 ? 36.855 55.620 75.270 1.00 12.34 34 ALA C CA 1
ATOM 2442 C C . ALA C 1 34 ? 36.071 54.407 74.819 1.00 13.37 34 ALA C C 1
ATOM 2443 O O . ALA C 1 34 ? 35.205 53.927 75.537 1.00 13.64 34 ALA C O 1
ATOM 2445 N N . SER C 1 35 ? 36.349 53.920 73.617 1.00 11.45 35 SER C N 1
ATOM 2446 C CA . SER C 1 35 ? 35.620 52.764 73.128 1.00 12.63 35 SER C CA 1
ATOM 2447 C C . SER C 1 35 ? 36.377 51.969 72.091 1.00 13.63 35 SER C C 1
ATOM 2448 O O . SER C 1 35 ? 37.251 52.491 71.399 1.00 13.87 35 SER C O 1
ATOM 2451 N N . SER C 1 36 ? 36.023 50.695 71.996 1.00 13.78 36 SER C N 1
ATOM 2452 C CA . SER C 1 36 ? 36.627 49.815 71.014 1.00 14.42 36 SER C CA 1
ATOM 2453 C C . SER C 1 36 ? 36.146 50.250 69.628 1.00 16.65 36 SER C C 1
ATOM 2454 O O . SER C 1 36 ? 36.821 50.009 68.626 1.00 17.87 36 SER C O 1
ATOM 2457 N N . ASP C 1 37 ? 34.986 50.901 69.583 1.00 16.03 37 ASP C N 1
ATOM 2458 C CA . ASP C 1 37 ? 34.413 51.408 68.335 1.00 17.15 37 ASP C CA 1
ATOM 2459 C C . ASP C 1 37 ? 34.252 52.911 68.538 1.00 16.84 37 ASP C C 1
ATOM 2460 O O . ASP C 1 37 ? 33.301 53.357 69.179 1.00 16.77 37 ASP C O 1
ATOM 2465 N N . ARG C 1 38 ? 35.183 53.690 67.998 1.00 16.40 38 ARG C N 1
ATOM 2466 C CA . ARG C 1 38 ? 35.138 55.139 68.162 1.00 16.84 38 ARG C CA 1
ATOM 2467 C C . ARG C 1 38 ? 33.801 55.758 67.741 1.00 15.64 38 ARG C C 1
ATOM 2468 O O . ARG C 1 38 ? 33.372 56.761 68.316 1.00 15.04 38 ARG C O 1
ATOM 2476 N N . SER C 1 39 ? 33.129 55.162 66.757 1.00 15.35 39 SER C N 1
ATOM 2477 C CA . SER C 1 39 ? 31.855 55.713 66.294 1.00 16.66 39 SER C CA 1
ATOM 2478 C C . SER C 1 39 ? 30.787 55.751 67.387 1.00 15.70 39 SER C C 1
ATOM 2479 O O . SER C 1 39 ? 29.875 56.574 67.339 1.00 17.10 39 SER C O 1
ATOM 2482 N N . LEU C 1 40 ? 30.897 54.864 68.369 1.00 14.11 40 LEU C N 1
ATOM 2483 C CA . LEU C 1 40 ? 29.923 54.826 69.456 1.00 14.56 40 LEU C CA 1
ATOM 2484 C C . LEU C 1 40 ? 29.986 56.085 70.312 1.00 14.30 40 LEU C C 1
ATOM 2485 O O . LEU C 1 40 ? 28.991 56.462 70.922 1.00 14.36 40 LEU C O 1
ATOM 2490 N N . ILE C 1 41 ? 31.149 56.729 70.354 1.00 14.11 41 ILE C N 1
ATOM 2491 C CA . ILE C 1 41 ? 31.308 57.928 71.167 1.00 14.85 41 ILE C CA 1
ATOM 2492 C C . ILE C 1 41 ? 31.531 59.213 70.376 1.00 16.72 41 ILE C C 1
ATOM 2493 O O . ILE C 1 41 ? 31.706 60.283 70.959 1.00 16.45 41 ILE C O 1
ATOM 2498 N N . GLU C 1 42 ? 31.523 59.110 69.050 1.00 17.83 42 GLU C N 1
ATOM 2499 C CA . GLU C 1 42 ? 31.680 60.288 68.199 1.00 20.42 42 GLU C CA 1
ATOM 2500 C C . GLU C 1 42 ? 30.313 60.947 68.122 1.00 21.16 42 GLU C C 1
ATOM 2501 O O . GLU C 1 42 ? 29.337 60.432 68.667 1.00 20.72 42 GLU C O 1
ATOM 2507 N N . GLU C 1 43 ? 30.242 62.082 67.433 1.00 24.31 43 GLU C N 1
ATOM 2508 C CA . GLU C 1 43 ? 28.981 62.795 67.271 1.00 26.91 43 GLU C CA 1
ATOM 2509 C C . GLU C 1 43 ? 27.914 61.840 66.736 1.00 27.61 43 GLU C C 1
ATOM 2510 O O . GLU C 1 43 ? 28.196 61.003 65.877 1.00 28.91 43 GLU C O 1
ATOM 2516 N N . GLU C 1 44 ? 26.696 61.964 67.256 1.00 28.60 44 GLU C N 1
ATOM 2517 C CA . GLU C 1 44 ? 25.575 61.119 66.847 1.00 29.85 44 GLU C CA 1
ATOM 2518 C C . GLU C 1 44 ? 25.745 59.677 67.327 1.00 27.78 44 GLU C C 1
ATOM 2519 O O . GLU C 1 44 ? 24.928 58.807 67.019 1.00 28.55 44 GLU C O 1
ATOM 2525 N N . GLY C 1 45 ? 26.810 59.433 68.086 1.00 26.10 45 GLY C N 1
ATOM 2526 C CA . GLY C 1 45 ? 27.070 58.103 68.609 1.00 23.19 45 GLY C CA 1
ATOM 2527 C C . GLY C 1 45 ? 26.144 57.756 69.761 1.00 22.23 45 GLY C C 1
ATOM 2528 O O . GLY C 1 45 ? 25.824 58.617 70.583 1.00 21.13 45 GLY C O 1
ATOM 2529 N N . PRO C 1 46 ? 25.702 56.493 69.855 1.00 20.78 46 PRO C N 1
ATOM 2530 C CA . PRO C 1 46 ? 24.801 56.004 70.902 1.00 20.48 46 PRO C CA 1
ATOM 2531 C C . PRO C 1 46 ? 25.323 56.203 72.325 1.00 18.00 46 PRO C C 1
ATOM 2532 O O . PRO C 1 46 ? 24.538 56.362 73.269 1.00 18.43 46 PRO C O 1
ATOM 2536 N N . PHE C 1 47 ? 26.643 56.196 72.483 1.00 15.05 47 PHE C N 1
ATOM 2537 C CA . PHE C 1 47 ? 27.227 56.352 73.812 1.00 13.98 47 PHE C CA 1
ATOM 2538 C C . PHE C 1 47 ? 27.865 57.700 74.067 1.00 12.87 47 PHE C C 1
ATOM 2539 O O . PHE C 1 47 ? 28.597 57.871 75.044 1.00 13.44 47 PHE C O 1
ATOM 2547 N N . ARG C 1 48 ? 27.591 58.664 73.198 1.00 12.73 48 ARG C N 1
ATOM 2548 C CA . ARG C 1 48 ? 28.128 59.995 73.421 1.00 14.48 48 ARG C CA 1
ATOM 2549 C C . ARG C 1 48 ? 27.078 60.730 74.239 1.00 15.74 48 ARG C C 1
ATOM 2550 O O . ARG C 1 48 ? 26.344 61.591 73.739 1.00 17.13 48 ARG C O 1
ATOM 2558 N N . ASN C 1 49 ? 27.006 60.345 75.508 1.00 15.25 49 ASN C N 1
ATOM 2559 C CA . ASN C 1 49 ? 26.063 60.922 76.450 1.00 16.11 49 ASN C CA 1
ATOM 2560 C C . ASN C 1 49 ? 26.870 61.549 77.568 1.00 14.95 49 ASN C C 1
ATOM 2561 O O . ASN C 1 49 ? 27.902 61.026 77.970 1.00 16.94 49 ASN C O 1
ATOM 2566 N N . PHE C 1 50 ? 26.385 62.679 78.064 1.00 15.04 50 PHE C N 1
ATOM 2567 C CA . PHE C 1 50 ? 27.079 63.412 79.107 1.00 14.24 50 PHE C CA 1
ATOM 2568 C C . PHE C 1 50 ? 26.293 63.321 80.402 1.00 12.85 50 PHE C C 1
ATOM 2569 O O . PHE C 1 50 ? 25.187 63.852 80.507 1.00 12.72 50 PHE C O 1
ATOM 2577 N N . ILE C 1 51 ? 26.871 62.645 81.386 1.00 11.48 51 ILE C N 1
ATOM 2578 C CA . ILE C 1 51 ? 26.206 62.470 82.671 1.00 10.33 51 ILE C CA 1
ATOM 2579 C C . ILE C 1 51 ? 26.012 63.807 83.379 1.00 12.30 51 ILE C C 1
ATOM 2580 O O . ILE C 1 51 ? 26.839 64.710 83.257 1.00 11.64 51 ILE C O 1
ATOM 2585 N N . GLN C 1 52 ? 24.895 63.925 84.095 1.00 12.24 52 GLN C N 1
ATOM 2586 C CA . GLN C 1 52 ? 24.579 65.133 84.862 1.00 12.23 52 GLN C CA 1
ATOM 2587 C C . GLN C 1 52 ? 24.482 64.750 86.332 1.00 13.23 52 GLN C C 1
ATO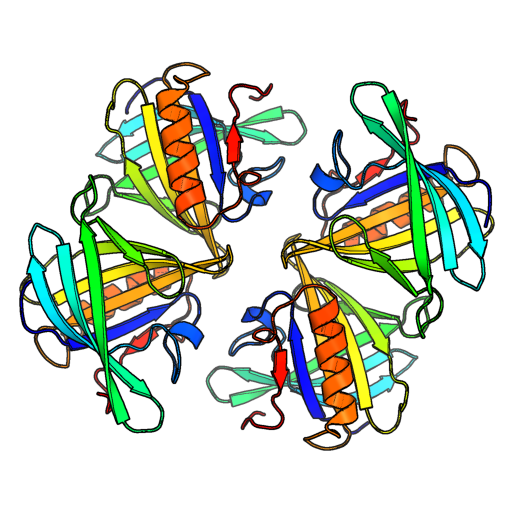M 2588 O O . GLN C 1 52 ? 24.948 65.476 87.208 1.00 15.18 52 GLN C O 1
ATOM 2594 N N . ASN C 1 53 ? 23.848 63.618 86.607 1.00 14.96 53 ASN C N 1
ATOM 2595 C CA . ASN C 1 53 ? 23.743 63.159 87.981 1.00 17.02 53 ASN C CA 1
ATOM 2596 C C . ASN C 1 53 ? 23.316 61.708 88.075 1.00 16.19 53 ASN C C 1
ATOM 2597 O O . ASN C 1 53 ? 22.767 61.133 87.132 1.00 15.92 53 ASN C O 1
ATOM 2602 N N . ILE C 1 54 ? 23.613 61.112 89.218 1.00 16.60 54 ILE C N 1
ATOM 2603 C CA . ILE C 1 54 ? 23.269 59.727 89.465 1.00 18.27 54 ILE C CA 1
ATOM 2604 C C . ILE C 1 54 ? 22.592 59.648 90.815 1.00 20.48 54 ILE C C 1
ATOM 2605 O O . ILE C 1 54 ? 23.090 60.189 91.800 1.00 21.86 54 ILE C O 1
ATOM 2610 N N . THR C 1 55 ? 21.441 58.990 90.846 1.00 21.31 55 THR C N 1
ATOM 2611 C CA . THR C 1 55 ? 20.696 58.821 92.083 1.00 23.99 55 THR C CA 1
ATOM 2612 C C . THR C 1 55 ? 20.583 57.329 92.350 1.00 23.71 55 THR C C 1
ATOM 2613 O O . THR C 1 55 ? 20.197 56.564 91.470 1.00 22.58 55 THR C O 1
ATOM 2617 N N . VAL C 1 56 ? 20.932 56.916 93.561 1.00 25.03 56 VAL C N 1
ATOM 2618 C CA . VAL C 1 56 ? 20.859 55.510 93.924 1.00 26.77 56 VAL C CA 1
ATOM 2619 C C . VAL C 1 56 ? 19.515 55.217 94.580 1.00 27.72 56 VAL C C 1
ATOM 2620 O O . VAL C 1 56 ? 19.145 55.853 95.566 1.00 28.07 56 VAL C O 1
ATOM 2624 N N . GLU C 1 57 ? 18.784 54.260 94.016 1.00 28.20 57 GLU C N 1
ATOM 2625 C CA . GLU C 1 57 ? 17.481 53.872 94.542 1.00 30.90 57 GLU C CA 1
ATOM 2626 C C . GLU C 1 57 ? 17.353 52.355 94.533 1.00 31.25 57 GLU C C 1
ATOM 2627 O O . GLU C 1 57 ? 17.458 51.722 93.482 1.00 30.37 57 GLU C O 1
ATOM 2633 N N . SER C 1 58 ? 17.126 51.778 95.709 1.00 31.87 58 SER C N 1
ATOM 2634 C CA . SER C 1 58 ? 16.981 50.332 95.840 1.00 32.51 58 SER C CA 1
ATOM 2635 C C . SER C 1 58 ? 18.199 49.610 95.274 1.00 31.11 58 SER C C 1
ATOM 2636 O O . SER C 1 58 ? 18.087 48.505 94.741 1.00 32.12 58 SER C O 1
ATOM 2639 N N . GLY C 1 59 ? 19.360 50.246 95.388 1.00 29.56 59 GLY C N 1
ATOM 2640 C CA . GLY C 1 59 ? 20.584 49.644 94.892 1.00 27.06 59 GLY C CA 1
ATOM 2641 C C . GLY C 1 59 ? 20.804 49.860 93.408 1.00 25.87 59 GLY C C 1
ATOM 2642 O O . GLY C 1 59 ? 21.863 4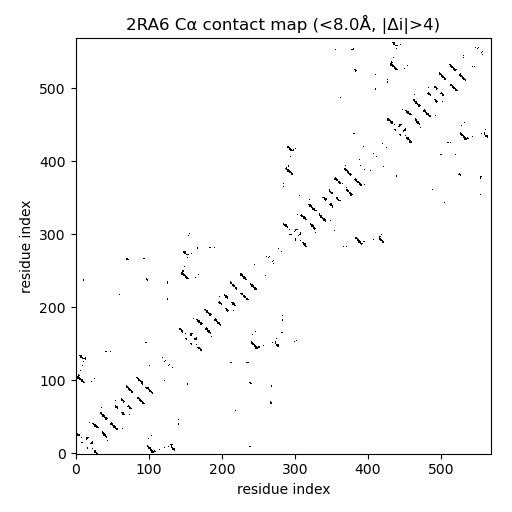9.526 92.878 1.00 26.49 59 GLY C O 1
ATOM 2643 N N . ASN C 1 60 ? 19.804 50.417 92.733 1.00 23.76 60 ASN C N 1
ATOM 2644 C CA . ASN C 1 60 ? 19.901 50.677 91.298 1.00 22.06 60 ASN C CA 1
ATOM 2645 C C . ASN C 1 60 ? 20.436 52.083 91.068 1.00 21.96 60 ASN C C 1
ATOM 2646 O O . ASN C 1 60 ? 20.287 52.956 91.919 1.00 21.48 60 ASN C O 1
ATOM 2651 N N . LEU C 1 61 ? 21.062 52.303 89.916 1.00 19.78 61 LEU C N 1
ATOM 2652 C CA . LEU C 1 61 ? 21.611 53.612 89.599 1.00 19.78 61 LEU C CA 1
ATOM 2653 C C . LEU C 1 61 ? 20.748 54.338 88.581 1.00 19.34 61 LEU C C 1
ATOM 2654 O O . LEU C 1 61 ? 20.665 53.932 87.418 1.00 19.05 61 LEU C O 1
ATOM 2659 N N . ASN C 1 62 ? 20.094 55.407 89.019 1.00 18.35 62 ASN C N 1
ATOM 2660 C CA . ASN C 1 62 ? 19.262 56.186 88.117 1.00 18.15 62 ASN C CA 1
ATOM 2661 C C . ASN C 1 62 ? 20.105 57.324 87.573 1.00 18.53 62 ASN C C 1
ATOM 2662 O O . ASN C 1 62 ? 20.426 58.271 88.288 1.00 20.21 62 ASN C O 1
ATOM 2667 N N . GLY C 1 63 ? 20.463 57.224 86.300 1.00 17.08 63 GLY C N 1
ATOM 2668 C CA . GLY C 1 63 ? 21.288 58.245 85.700 1.00 15.30 63 GLY C CA 1
ATOM 2669 C C . GLY C 1 63 ? 20.546 59.209 84.809 1.00 14.82 63 GLY C C 1
ATOM 2670 O O . GLY C 1 63 ? 19.620 58.835 84.085 1.00 15.95 63 GLY C O 1
ATOM 2671 N N . PHE C 1 64 ? 20.945 60.472 84.896 1.00 14.61 64 PHE C N 1
ATOM 2672 C CA . PHE C 1 64 ? 20.374 61.518 84.073 1.00 12.45 64 PHE C CA 1
ATOM 2673 C C . PHE C 1 64 ? 21.519 62.034 83.212 1.00 12.76 64 PHE C C 1
ATOM 2674 O O . PHE C 1 64 ? 22.521 62.534 83.726 1.00 12.95 64 PHE C O 1
ATOM 2682 N N . PHE C 1 65 ? 21.364 61.870 81.902 1.00 13.26 65 PHE C N 1
ATOM 2683 C CA . PHE C 1 65 ? 22.358 62.288 80.918 1.00 14.59 65 PHE C CA 1
ATOM 2684 C C . PHE C 1 65 ? 21.763 63.278 79.934 1.00 14.93 65 PHE C C 1
ATOM 2685 O O . PHE C 1 65 ? 20.545 63.460 79.866 1.00 15.07 65 PHE C O 1
ATOM 2693 N N . LEU C 1 66 ? 22.647 63.889 79.151 1.00 15.49 66 LEU C N 1
ATOM 2694 C CA . LEU C 1 66 ? 22.263 64.793 78.082 1.00 16.83 66 LEU C CA 1
ATOM 2695 C C . LEU C 1 66 ? 22.904 64.215 76.828 1.00 17.40 66 LEU C C 1
ATOM 2696 O O . LEU C 1 66 ? 23.997 63.649 76.888 1.00 17.07 66 LEU C O 1
ATOM 2701 N N . THR C 1 67 ? 22.211 64.329 75.703 1.00 18.62 67 THR C N 1
ATOM 2702 C CA . THR C 1 67 ? 22.737 63.851 74.436 1.00 22.72 67 THR C CA 1
ATOM 2703 C C . THR C 1 67 ? 22.354 64.876 73.382 1.00 24.42 67 THR C C 1
ATOM 2704 O O . THR C 1 67 ? 21.311 65.524 73.492 1.00 22.78 67 THR C O 1
ATOM 2708 N N . ARG C 1 68 ? 23.206 65.041 72.376 1.00 26.39 68 ARG C N 1
ATOM 2709 C CA . ARG C 1 68 ? 22.947 66.008 71.318 1.00 30.59 68 ARG C CA 1
ATOM 2710 C C . ARG C 1 68 ? 22.115 65.403 70.196 1.00 32.31 68 ARG C C 1
ATOM 2711 O O . ARG C 1 68 ? 22.409 64.310 69.706 1.00 32.87 68 ARG C O 1
ATOM 2719 N N . LYS C 1 69 ? 21.074 66.125 69.796 1.00 35.09 69 LYS C N 1
ATOM 2720 C CA . LYS C 1 69 ? 20.185 65.679 68.730 1.00 37.08 69 LYS C CA 1
ATOM 2721 C C . LYS C 1 69 ? 19.575 66.884 68.024 1.00 38.38 69 LYS C C 1
ATOM 2722 O O . LYS C 1 69 ? 18.936 67.726 68.655 1.00 38.55 69 LYS C O 1
AT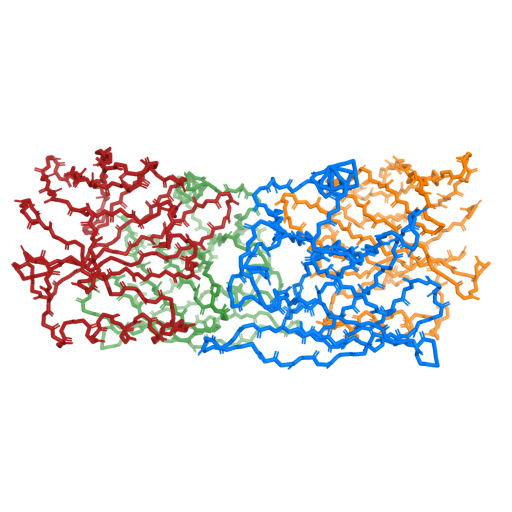OM 2724 N N . ASN C 1 70 ? 19.783 66.963 66.713 1.00 40.64 70 ASN C N 1
ATOM 2725 C CA . ASN C 1 70 ? 19.258 68.061 65.910 1.00 42.30 70 ASN C CA 1
ATOM 2726 C C . ASN C 1 70 ? 19.764 69.409 66.413 1.00 42.82 70 ASN C C 1
ATOM 2727 O O . ASN C 1 70 ? 19.117 70.438 66.217 1.00 43.89 70 ASN C O 1
ATOM 2729 N N . GLY C 1 71 ? 20.925 69.395 67.062 1.00 43.00 71 GLY C N 1
ATOM 2730 C CA . GLY C 1 71 ? 21.500 70.623 67.579 1.00 42.31 71 GLY C CA 1
ATOM 2731 C C . GLY C 1 71 ? 21.014 70.990 68.968 1.00 42.01 71 GLY C C 1
ATOM 2732 O O . GLY C 1 71 ? 21.450 71.990 69.540 1.00 42.37 71 GLY C O 1
ATOM 2733 N N . GLN C 1 72 ? 20.111 70.183 69.516 1.00 41.08 72 GLN C N 1
ATOM 2734 C CA . GLN C 1 72 ? 19.568 70.435 70.847 1.00 40.14 72 GLN C CA 1
ATOM 2735 C C . GLN C 1 72 ? 20.033 69.389 71.857 1.00 38.33 72 GLN C C 1
ATOM 2736 O O . GLN C 1 72 ? 20.252 68.229 71.507 1.00 38.11 72 GLN C O 1
ATOM 2742 N N . CYS C 1 73 ? 20.181 69.808 73.111 1.00 36.14 73 CYS C N 1
ATOM 2743 C CA . CYS C 1 73 ? 20.600 68.907 74.179 1.00 34.66 73 CYS C CA 1
ATOM 2744 C C . CYS C 1 73 ? 19.366 68.288 74.822 1.00 33.12 73 CYS C C 1
ATOM 2745 O O . CYS C 1 73 ? 18.698 68.922 75.645 1.00 33.94 73 CYS C O 1
ATOM 2748 N N . ILE C 1 74 ? 19.062 67.051 74.450 1.00 29.52 74 ILE C N 1
ATOM 2749 C CA . ILE C 1 74 ? 17.895 66.371 74.991 1.00 28.11 74 ILE C CA 1
ATOM 2750 C C . ILE C 1 74 ? 18.234 65.461 76.165 1.00 24.49 74 ILE C C 1
ATOM 2751 O O . ILE C 1 74 ? 19.279 64.800 76.182 1.00 22.35 74 ILE C O 1
ATOM 2756 N N . PRO C 1 75 ? 17.355 65.430 77.175 1.00 23.03 75 PRO C N 1
ATOM 2757 C CA . PRO C 1 75 ? 17.535 64.604 78.369 1.00 21.16 75 PRO C CA 1
ATOM 2758 C C . PRO C 1 75 ? 17.444 63.114 78.053 1.00 21.57 75 PRO C C 1
ATOM 2759 O O . PRO C 1 75 ? 16.700 62.695 77.163 1.00 22.02 75 PRO C O 1
ATOM 2763 N N . LEU C 1 76 ? 18.218 62.323 78.787 1.00 17.75 76 LEU C N 1
ATOM 2764 C CA . LEU C 1 76 ? 18.229 60.876 78.635 1.00 18.38 76 LEU C CA 1
ATOM 2765 C C . LEU C 1 76 ? 18.269 60.283 80.037 1.00 18.33 76 LEU C C 1
ATOM 2766 O O . LEU C 1 76 ? 19.224 60.506 80.778 1.00 18.91 76 LEU C O 1
ATOM 2771 N N . TYR C 1 77 ? 17.224 59.552 80.410 1.00 16.51 77 TYR C N 1
ATOM 2772 C CA . TYR C 1 77 ? 17.172 58.935 81.726 1.00 16.72 77 TYR C CA 1
ATOM 2773 C C . TYR C 1 77 ? 17.293 57.431 81.580 1.00 17.99 77 TYR C C 1
ATOM 2774 O O . TYR C 1 77 ? 16.543 56.804 80.829 1.00 18.62 77 TYR C O 1
ATOM 2783 N N . LEU C 1 78 ? 18.248 56.855 82.295 1.00 19.41 78 LEU C N 1
ATOM 2784 C CA . LEU C 1 78 ? 18.463 55.420 82.243 1.00 20.86 78 LEU C CA 1
ATOM 2785 C C . LEU C 1 78 ? 18.598 54.883 83.655 1.00 22.91 78 LEU C C 1
ATOM 2786 O O . LEU C 1 78 ? 18.856 55.635 84.597 1.00 26.15 78 LEU C O 1
ATOM 2791 N N . THR C 1 79 ? 18.400 53.582 83.806 1.00 21.03 79 THR C N 1
ATOM 2792 C CA . THR C 1 79 ? 18.534 52.950 85.104 1.00 20.93 79 THR C CA 1
ATOM 2793 C C . THR C 1 79 ? 19.368 51.688 84.965 1.00 20.61 79 THR C C 1
ATOM 2794 O O . THR C 1 79 ? 19.013 50.780 84.209 1.00 22.64 79 THR C O 1
ATOM 2798 N N . ALA C 1 80 ? 20.486 51.651 85.679 1.00 19.87 80 ALA C N 1
ATOM 2799 C CA . ALA C 1 80 ? 21.362 50.485 85.676 1.00 19.08 80 ALA C CA 1
ATOM 2800 C C . ALA C 1 80 ? 20.930 49.697 86.902 1.00 19.26 80 ALA C C 1
ATOM 2801 O O . ALA C 1 80 ? 21.079 50.166 88.029 1.00 20.58 80 ALA C O 1
ATOM 2803 N N . PHE C 1 81 ? 20.378 48.509 86.682 1.00 20.42 81 PHE C N 1
ATOM 2804 C CA . PHE C 1 81 ? 19.897 47.686 87.788 1.00 21.97 81 PHE C CA 1
ATOM 2805 C C . PHE C 1 81 ? 20.985 46.846 88.434 1.00 22.23 81 PHE C C 1
ATOM 2806 O O . PHE C 1 81 ? 21.850 46.300 87.753 1.00 20.88 81 PHE C O 1
ATOM 2814 N N . LYS C 1 82 ? 20.934 46.742 89.758 1.00 23.69 82 LYS C N 1
ATOM 2815 C CA . LYS C 1 82 ? 21.921 45.970 90.500 1.00 26.17 82 LYS C CA 1
ATOM 2816 C C . LYS C 1 82 ? 21.816 44.485 90.167 1.00 26.39 82 LYS C C 1
ATOM 2817 O O . LYS C 1 82 ? 20.787 44.018 89.676 1.00 26.68 82 LYS C O 1
ATOM 2823 N N . THR C 1 83 ? 22.891 43.751 90.432 1.00 27.18 83 THR C N 1
ATOM 2824 C CA . THR C 1 83 ? 22.933 42.316 90.176 1.00 28.54 83 THR C CA 1
ATOM 2825 C C . THR C 1 83 ? 23.426 41.599 91.426 1.00 30.08 83 THR C C 1
ATOM 2826 O O . THR C 1 83 ? 23.633 42.223 92.467 1.00 30.28 83 THR C O 1
ATOM 2830 N N . GLU C 1 84 ? 23.620 40.289 91.315 1.00 32.31 84 GLU C N 1
ATOM 2831 C CA . GLU C 1 84 ? 24.098 39.484 92.434 1.00 35.20 84 GLU C CA 1
ATOM 2832 C C . GLU C 1 84 ? 25.531 39.872 92.777 1.00 35.90 84 GLU C C 1
ATOM 2833 O O . GLU C 1 84 ? 25.963 39.750 93.923 1.00 36.31 84 GLU C O 1
ATOM 2839 N N . GLU C 1 85 ? 26.264 40.339 91.771 1.00 36.09 85 GLU C N 1
ATOM 2840 C CA . GLU C 1 85 ? 27.653 40.744 91.951 1.00 36.21 85 GLU C CA 1
ATOM 2841 C C . GLU C 1 85 ? 27.753 42.224 92.301 1.00 35.69 85 GLU C C 1
ATOM 2842 O O . GLU C 1 85 ? 27.111 43.069 91.673 1.00 35.40 85 GLU C O 1
ATOM 2848 N N . ALA C 1 86 ? 28.557 42.537 93.309 1.00 34.66 86 ALA C N 1
ATOM 2849 C CA . ALA C 1 86 ? 28.738 43.919 93.722 1.00 33.10 86 ALA C CA 1
ATOM 2850 C C . ALA C 1 86 ? 29.400 44.701 92.591 1.00 31.51 86 ALA C C 1
ATOM 2851 O O . ALA C 1 86 ? 30.136 44.136 91.783 1.00 31.95 86 ALA C O 1
ATOM 2853 N N . ARG C 1 87 ? 29.122 45.999 92.547 1.00 29.51 87 ARG C N 1
ATOM 2854 C CA . ARG C 1 87 ? 29.671 46.910 91.543 1.00 26.43 87 ARG C CA 1
ATOM 2855 C C . ARG C 1 87 ? 29.343 46.543 90.096 1.00 24.74 87 ARG C C 1
ATOM 2856 O O . ARG C 1 87 ? 29.858 47.157 89.163 1.00 21.24 87 ARG C O 1
ATOM 2864 N N . GLN C 1 88 ? 28.484 45.547 89.907 1.00 21.97 88 GLN C N 1
ATOM 2865 C CA . GLN C 1 88 ? 28.084 45.147 88.563 1.00 20.26 88 GLN C CA 1
ATOM 2866 C C . GLN C 1 88 ? 26.605 45.456 88.382 1.00 19.17 88 GLN C C 1
ATOM 2867 O O . GLN C 1 88 ? 25.792 45.190 89.270 1.00 19.76 88 GLN C O 1
ATOM 2873 N N . PHE C 1 89 ? 26.257 46.015 87.227 1.00 16.27 89 PHE C N 1
ATOM 2874 C CA . PHE C 1 89 ? 24.873 46.373 86.947 1.00 16.18 89 PHE C CA 1
ATOM 2875 C C . PHE C 1 89 ? 24.478 45.928 85.547 1.00 16.66 89 PHE C C 1
ATOM 2876 O O . PHE C 1 89 ? 25.325 45.538 84.744 1.00 17.50 89 PHE C O 1
ATOM 2884 N N . LYS C 1 90 ? 23.181 45.971 85.273 1.00 18.05 90 LYS C N 1
ATOM 2885 C CA . LYS C 1 90 ? 22.657 45.610 83.967 1.00 18.02 90 LYS C CA 1
ATOM 2886 C C . LYS C 1 90 ? 21.887 46.810 83.432 1.00 18.94 90 LYS C C 1
ATOM 2887 O O . LYS C 1 90 ? 21.126 47.447 84.163 1.00 18.52 90 LYS C O 1
ATOM 2893 N N . LEU C 1 91 ? 22.093 47.122 82.158 1.00 16.58 91 LEU C N 1
ATOM 2894 C CA . LEU C 1 91 ? 21.426 48.255 81.533 1.00 18.08 91 LEU C CA 1
ATOM 2895 C C . LEU C 1 91 ? 20.889 47.911 80.155 1.00 18.72 91 LEU C C 1
ATOM 2896 O O . LEU C 1 91 ? 21.592 47.333 79.327 1.00 17.73 91 LEU C O 1
ATOM 2901 N N . ASN C 1 92 ? 19.634 48.266 79.914 1.00 18.63 92 ASN C N 1
ATOM 2902 C CA . ASN C 1 92 ? 19.028 48.029 78.614 1.00 19.27 92 ASN C CA 1
ATOM 2903 C C . ASN C 1 92 ? 19.139 49.355 77.867 1.00 18.84 92 ASN C C 1
ATOM 2904 O O . ASN C 1 92 ? 18.457 50.325 78.203 1.00 19.45 92 ASN C O 1
ATOM 2909 N N . TYR C 1 93 ? 20.036 49.398 76.885 1.00 17.17 93 TYR C N 1
ATOM 2910 C CA . TYR C 1 93 ? 20.267 50.586 76.073 1.00 16.72 93 TYR C CA 1
ATOM 2911 C C . TYR C 1 93 ? 21.123 50.188 74.876 1.00 17.29 93 TYR C C 1
ATOM 2912 O O . TYR C 1 93 ? 22.190 49.599 75.047 1.00 17.41 93 TYR C O 1
ATOM 2921 N N . TYR C 1 94 ? 20.656 50.514 73.673 1.00 17.43 94 TYR C N 1
ATOM 2922 C CA . TYR C 1 94 ? 21.368 50.156 72.445 1.00 18.65 94 TYR C CA 1
ATOM 2923 C C . TYR C 1 94 ? 21.717 48.680 72.570 1.00 17.89 94 TYR C C 1
ATOM 2924 O O . TYR C 1 94 ? 22.859 48.271 72.352 1.00 18.82 94 TYR C O 1
ATOM 2933 N N . GLY C 1 95 ? 20.714 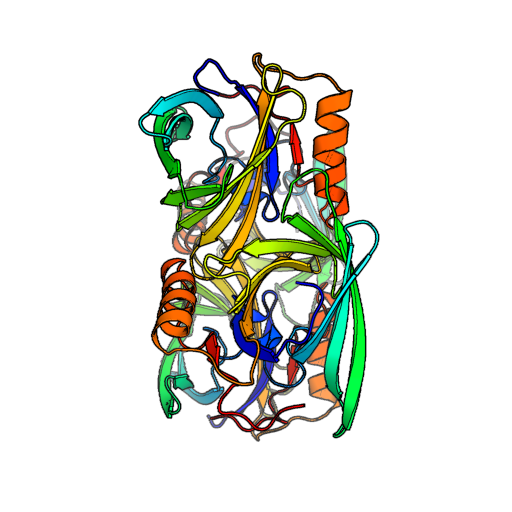47.883 72.920 1.00 17.55 95 GLY C N 1
ATOM 2934 C CA . GLY C 1 95 ? 20.926 46.463 73.120 1.00 16.92 95 GLY C CA 1
ATOM 2935 C C . GLY C 1 95 ? 20.955 46.221 74.614 1.00 17.66 95 GLY C C 1
ATOM 2936 O O . GLY C 1 95 ? 20.138 46.773 75.352 1.00 19.44 95 GLY C O 1
ATOM 2937 N N . THR C 1 96 ? 21.896 45.401 75.068 1.00 16.40 96 THR C N 1
ATOM 2938 C CA . THR C 1 96 ? 22.025 45.106 76.491 1.00 17.64 96 THR C CA 1
ATOM 2939 C C . THR C 1 96 ? 23.452 45.430 76.911 1.00 16.16 96 THR C C 1
ATOM 2940 O O . THR C 1 96 ? 24.354 45.431 76.076 1.00 16.28 96 THR C O 1
ATOM 2944 N N . ASN C 1 97 ? 23.660 45.715 78.194 1.00 15.29 97 ASN C N 1
ATOM 2945 C CA . ASN C 1 97 ? 24.997 46.053 78.679 1.00 14.45 97 ASN C CA 1
ATOM 2946 C C . ASN C 1 97 ? 25.304 45.490 80.053 1.00 14.75 97 ASN C C 1
ATOM 2947 O O . ASN C 1 97 ? 24.452 45.490 80.937 1.00 17.34 97 ASN C O 1
ATOM 2952 N N . ASP C 1 98 ? 26.528 45.008 80.221 1.00 14.49 98 ASP C N 1
ATOM 2953 C CA . ASP C 1 98 ? 26.996 44.557 81.518 1.00 15.89 98 ASP C CA 1
ATOM 2954 C C . ASP C 1 98 ? 27.851 45.749 81.932 1.00 14.97 98 ASP C C 1
ATOM 2955 O O . ASP C 1 98 ? 28.827 46.087 81.264 1.00 17.02 98 ASP C O 1
ATOM 2960 N N . VAL C 1 99 ? 27.455 46.403 83.018 1.00 14.18 99 VAL C N 1
ATOM 2961 C CA . VAL C 1 99 ? 28.147 47.591 83.502 1.00 13.78 99 VAL C CA 1
ATOM 2962 C C . VAL C 1 99 ? 28.945 47.318 84.767 1.00 14.21 99 VAL C C 1
ATOM 2963 O O . VAL C 1 99 ? 28.434 46.726 85.717 1.00 15.28 99 VAL C O 1
ATOM 2967 N N . TYR C 1 100 ? 30.199 47.759 84.775 1.00 12.80 100 TYR C N 1
ATOM 2968 C CA . TYR C 1 100 ? 31.075 47.572 85.925 1.00 14.71 100 TYR C CA 1
ATOM 2969 C C . TYR C 1 100 ? 31.575 48.909 86.457 1.00 15.26 100 TYR C C 1
ATOM 2970 O O . TYR C 1 100 ? 32.081 49.737 85.704 1.00 15.48 100 TYR C O 1
ATOM 2979 N N . TYR C 1 101 ? 31.423 49.113 87.759 1.00 14.38 101 TYR C N 1
ATOM 2980 C CA . TYR C 1 101 ? 31.872 50.342 88.403 1.00 15.34 101 TYR C CA 1
ATOM 2981 C C . TYR C 1 101 ? 33.224 50.127 89.084 1.00 14.24 101 TYR C C 1
ATOM 2982 O O . TYR C 1 101 ? 33.467 49.069 89.666 1.00 17.26 101 TYR C O 1
ATOM 2991 N N . GLU C 1 102 ? 34.095 51.131 89.003 1.00 15.61 102 GLU C N 1
ATOM 2992 C CA . GLU C 1 102 ? 35.415 51.078 89.633 1.00 18.58 102 GLU C CA 1
ATOM 2993 C C . GLU C 1 102 ? 35.845 52.478 90.074 1.00 17.96 102 GLU C C 1
ATOM 2994 O O . GLU C 1 102 ? 35.509 53.461 89.423 1.00 16.10 102 GLU C O 1
ATOM 3000 N N . SER C 1 103 ? 36.572 52.566 91.187 1.00 19.48 103 SER C N 1
ATOM 3001 C CA . SER C 1 103 ? 37.092 53.849 91.673 1.00 20.28 103 SER C CA 1
ATOM 3002 C C . SER C 1 103 ? 37.943 53.717 92.922 1.00 21.77 103 SER C C 1
ATOM 3003 O O . SER C 1 103 ? 37.505 53.155 93.923 1.00 23.40 103 SER C O 1
ATOM 3006 N N . SER C 1 104 ? 39.158 54.249 92.857 1.00 23.67 104 SER C N 1
ATOM 3007 C CA . SER C 1 104 ? 40.062 54.213 93.998 1.00 27.33 104 SER C CA 1
ATOM 3008 C C . SER C 1 104 ? 39.805 55.441 94.871 1.00 28.18 104 SER C C 1
ATOM 3009 O O . SER C 1 104 ? 40.254 55.506 96.015 1.00 28.69 104 SER C O 1
ATOM 3012 N N . LYS C 1 105 ? 39.076 56.408 94.319 1.00 27.81 105 LYS C N 1
ATOM 3013 C CA . LYS C 1 105 ? 38.720 57.637 95.032 1.00 28.10 105 LYS C CA 1
ATOM 3014 C C . LYS C 1 105 ? 37.266 57.946 94.671 1.00 27.24 105 LYS C C 1
ATOM 3015 O O . LYS C 1 105 ? 36.992 58.842 93.872 1.00 25.01 105 LYS C O 1
ATOM 3021 N N . PRO C 1 106 ? 36.317 57.210 95.273 1.00 26.91 106 PRO C N 1
ATOM 3022 C CA . PRO C 1 106 ? 34.875 57.356 95.041 1.00 26.94 106 PRO C CA 1
ATOM 3023 C C . PRO C 1 106 ? 34.296 58.762 95.121 1.00 26.58 106 PRO C C 1
ATOM 3024 O O . PRO C 1 106 ? 33.260 59.043 94.517 1.00 26.36 106 PRO C O 1
ATOM 3028 N N . ASN C 1 107 ? 34.965 59.646 95.853 1.00 27.45 107 ASN C N 1
ATOM 3029 C CA . ASN C 1 107 ? 34.482 61.014 95.995 1.00 28.12 107 ASN C CA 1
ATOM 3030 C C . ASN C 1 107 ? 35.073 61.962 94.959 1.00 26.67 107 ASN C C 1
ATOM 3031 O O . ASN C 1 107 ? 34.587 63.082 94.789 1.00 27.96 107 ASN C O 1
ATOM 3036 N N . GLU C 1 108 ? 36.118 61.515 94.267 1.00 24.26 108 GLU C N 1
ATOM 3037 C CA . GLU C 1 108 ? 36.764 62.346 93.259 1.00 22.15 108 GLU C CA 1
ATOM 3038 C C . GLU C 1 108 ? 36.389 61.947 91.831 1.00 18.77 108 GLU C C 1
ATOM 3039 O O . GLU C 1 108 ? 36.229 62.807 90.966 1.00 17.90 108 GLU C O 1
ATOM 3045 N N . TYR C 1 109 ? 36.248 60.649 91.585 1.00 17.25 109 TYR C N 1
ATOM 3046 C CA . TYR C 1 109 ? 35.913 60.191 90.239 1.00 15.40 109 TYR C CA 1
ATOM 3047 C C . TYR C 1 109 ? 35.188 58.858 90.254 1.00 15.43 109 TYR C C 1
ATOM 3048 O O . TYR C 1 109 ? 35.131 58.171 91.272 1.00 14.83 109 TYR C O 1
ATOM 3057 N N . ALA C 1 110 ? 34.623 58.513 89.107 1.00 13.68 110 ALA C N 1
ATOM 3058 C CA . ALA C 1 110 ? 33.921 57.255 88.943 1.00 13.62 110 ALA C CA 1
ATOM 3059 C C . ALA C 1 110 ? 34.261 56.738 87.564 1.00 13.42 110 ALA C C 1
ATOM 3060 O O . ALA C 1 110 ? 34.318 57.497 86.596 1.00 13.99 110 ALA C O 1
ATOM 3062 N N . LYS C 1 111 ? 34.524 55.443 87.487 1.00 13.43 111 LYS C N 1
ATOM 3063 C CA . LYS C 1 111 ? 34.829 54.816 86.219 1.00 13.36 111 LYS C CA 1
ATOM 3064 C C . LYS C 1 111 ? 33.761 53.766 85.969 1.00 13.26 111 LYS C C 1
ATOM 3065 O O . LYS C 1 111 ? 33.491 52.926 86.827 1.00 15.30 111 LYS C O 1
ATOM 3071 N N . PHE C 1 112 ? 33.131 53.838 84.805 1.00 12.55 112 PHE C N 1
ATOM 3072 C CA . PHE C 1 112 ? 32.121 52.861 84.435 1.00 12.59 112 PHE C CA 1
ATOM 3073 C C . PHE C 1 112 ? 32.523 52.217 83.122 1.00 13.51 112 PHE C C 1
ATOM 3074 O O . PHE C 1 112 ? 32.773 52.903 82.131 1.00 14.91 112 PHE C O 1
ATOM 3082 N N . ILE C 1 113 ? 32.607 50.896 83.137 1.00 12.79 113 ILE C N 1
ATOM 3083 C CA . ILE C 1 113 ? 32.951 50.138 81.945 1.00 13.15 113 ILE C CA 1
ATOM 3084 C C . ILE C 1 113 ? 31.672 49.454 81.476 1.00 15.09 113 ILE C C 1
ATOM 3085 O O . ILE C 1 113 ? 31.020 48.736 82.242 1.00 15.77 113 ILE C O 1
ATOM 3090 N N . PHE C 1 114 ? 31.322 49.695 80.219 1.00 14.57 114 PHE C N 1
ATOM 3091 C CA . PHE C 1 114 ? 30.134 49.115 79.611 1.00 15.99 114 PHE C CA 1
ATOM 3092 C C . PHE C 1 114 ? 30.531 48.075 78.589 1.00 14.95 114 PHE C C 1
ATOM 3093 O O . PHE C 1 114 ? 31.343 48.347 77.713 1.00 14.94 114 PHE C O 1
ATOM 3101 N N . TYR C 1 115 ? 29.983 46.878 78.718 1.00 14.42 115 TYR C N 1
ATOM 3102 C CA . TYR C 1 115 ? 30.229 45.848 77.727 1.00 14.01 115 TYR C CA 1
ATOM 3103 C C . TYR C 1 115 ? 28.886 45.823 77.022 1.00 14.80 115 TYR C C 1
ATOM 3104 O O . TYR C 1 115 ? 27.890 45.354 77.571 1.00 14.73 115 TYR C O 1
ATOM 3113 N N . ASN C 1 116 ? 28.863 46.381 75.818 1.00 15.63 116 ASN C N 1
ATOM 3114 C CA . ASN C 1 116 ? 27.640 46.478 75.040 1.00 15.72 116 ASN C CA 1
ATOM 3115 C C . ASN C 1 116 ? 27.472 45.349 74.045 1.00 16.46 116 ASN C C 1
ATOM 3116 O O . ASN C 1 116 ? 28.414 4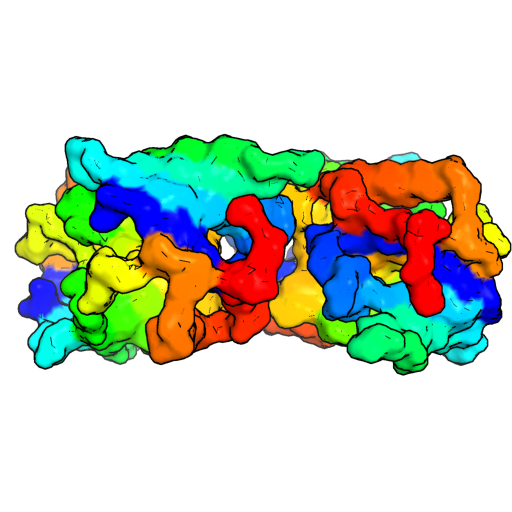4.969 73.346 1.00 17.47 116 ASN C O 1
ATOM 3121 N N . TYR C 1 117 ? 26.260 44.803 74.009 1.00 16.16 117 TYR C N 1
ATOM 3122 C CA . TYR C 1 117 ? 25.928 43.726 73.086 1.00 15.67 117 TYR C CA 1
ATOM 3123 C C . TYR C 1 117 ? 24.823 44.271 72.192 1.00 16.23 117 TYR C C 1
ATOM 3124 O O . TYR C 1 117 ? 23.698 44.486 72.644 1.00 17.53 117 TYR C O 1
ATOM 3133 N N . HIS C 1 118 ? 25.161 44.517 70.929 1.00 17.16 118 HIS C N 1
ATOM 3134 C CA . HIS C 1 118 ? 24.206 45.052 69.963 1.00 20.02 118 HIS C CA 1
ATOM 3135 C C . HIS C 1 118 ? 24.275 44.243 68.678 1.00 21.39 118 HIS C C 1
ATOM 3136 O O . HIS C 1 118 ? 25.321 44.182 68.044 1.00 22.07 118 HIS C O 1
ATOM 3143 N N . ASP C 1 119 ? 23.159 43.625 68.305 1.00 23.30 119 ASP C N 1
ATOM 3144 C CA . ASP C 1 119 ? 23.098 42.824 67.087 1.00 25.08 119 ASP C CA 1
ATOM 3145 C C . ASP C 1 119 ? 24.174 41.744 67.044 1.00 24.51 119 ASP C C 1
ATOM 3146 O O . ASP C 1 119 ? 24.766 41.486 65.995 1.00 26.21 119 ASP C O 1
ATOM 3151 N N . GLY C 1 120 ? 24.426 41.121 68.193 1.00 24.02 120 GLY C N 1
ATOM 3152 C CA . GLY C 1 120 ? 25.423 40.064 68.267 1.00 23.51 120 GLY C CA 1
ATOM 3153 C C . GLY C 1 120 ? 26.858 40.560 68.280 1.00 22.17 120 GLY C C 1
ATOM 3154 O O . GLY C 1 120 ? 27.792 39.759 68.281 1.00 22.72 120 GLY C O 1
ATOM 3155 N N . LYS C 1 121 ? 27.032 41.879 68.291 1.00 20.54 121 LYS C N 1
ATOM 3156 C CA . LYS C 1 121 ? 28.357 42.498 68.301 1.00 20.44 121 LYS C CA 1
ATOM 3157 C C . LYS C 1 121 ? 28.694 43.026 69.694 1.00 18.37 121 LYS C C 1
ATOM 3158 O O . LYS C 1 121 ? 27.866 43.675 70.328 1.00 18.84 121 LYS C O 1
ATOM 3164 N N . VAL C 1 122 ? 29.909 42.756 70.160 1.00 15.70 122 VAL C N 1
ATOM 3165 C CA . VAL C 1 122 ? 30.339 43.221 71.479 1.00 14.57 122 VAL C CA 1
ATOM 3166 C C . VAL C 1 122 ? 31.315 44.388 71.370 1.00 14.22 122 VAL C C 1
ATOM 3167 O O . VAL C 1 122 ? 32.225 44.380 70.540 1.00 14.37 122 VAL C O 1
ATOM 3171 N N . ASN C 1 123 ? 31.119 45.395 72.215 1.00 13.28 123 ASN C N 1
ATOM 3172 C CA . ASN C 1 123 ? 32.022 46.536 72.259 1.00 13.54 123 ASN C CA 1
ATOM 3173 C C . ASN C 1 123 ? 32.184 46.958 73.696 1.00 15.06 123 ASN C C 1
ATOM 3174 O O . ASN C 1 123 ? 31.335 46.666 74.538 1.00 15.75 123 ASN C O 1
ATOM 3179 N N . VAL C 1 124 ? 33.295 47.621 73.981 1.00 13.91 124 VAL C N 1
ATOM 3180 C CA . VAL C 1 124 ? 33.535 48.117 75.323 1.00 13.87 124 VAL C CA 1
ATOM 3181 C C . VAL C 1 124 ? 33.524 49.638 75.257 1.00 14.01 124 VAL C C 1
ATOM 3182 O O . VAL C 1 124 ? 34.088 50.245 74.346 1.00 14.04 124 VAL C O 1
ATOM 3186 N N . VAL C 1 125 ? 32.832 50.249 76.207 1.00 11.92 125 VAL C N 1
ATOM 3187 C CA . VAL C 1 125 ? 32.782 51.696 76.287 1.00 12.50 125 VAL C CA 1
ATOM 3188 C C . VAL C 1 125 ? 33.180 52.009 77.718 1.00 12.83 125 VAL C C 1
ATOM 3189 O O . VAL C 1 125 ? 32.581 51.498 78.668 1.00 15.13 125 VAL C O 1
ATOM 3193 N N . ALA C 1 126 ? 34.222 52.814 77.868 1.00 11.50 126 ALA C N 1
ATOM 3194 C CA . ALA C 1 126 ? 34.707 53.197 79.187 1.00 12.26 126 ALA C CA 1
ATOM 3195 C C . ALA C 1 126 ? 34.363 54.658 79.409 1.00 11.55 126 ALA C C 1
ATOM 3196 O O . ALA C 1 126 ? 34.539 55.489 78.526 1.00 12.71 126 ALA C O 1
ATOM 3198 N N . ASN C 1 127 ? 33.871 54.957 80.604 1.00 11.46 127 ASN C N 1
ATOM 3199 C CA . ASN C 1 127 ? 33.475 56.311 80.963 1.00 11.72 127 ASN C CA 1
ATOM 3200 C C . ASN C 1 127 ? 34.214 56.759 82.218 1.00 11.90 127 ASN C C 1
ATOM 3201 O O . ASN C 1 127 ? 34.253 56.026 83.205 1.00 12.55 127 ASN C O 1
ATOM 3206 N N . LEU C 1 128 ? 34.798 57.953 82.182 1.00 11.64 128 LEU C N 1
ATOM 3207 C CA . LEU C 1 128 ? 35.480 58.501 83.357 1.00 10.17 128 LEU C CA 1
ATOM 3208 C C . LEU C 1 128 ? 34.694 59.745 83.765 1.00 10.68 128 LEU C C 1
ATOM 3209 O O . LEU C 1 128 ? 34.596 60.704 82.998 1.00 11.21 128 LEU C O 1
ATOM 3214 N N . PHE C 1 129 ? 34.127 59.717 84.971 1.00 11.03 129 PHE C N 1
ATOM 3215 C CA . PHE C 1 129 ? 33.326 60.834 85.487 1.00 11.56 129 PHE C CA 1
ATOM 3216 C C . PHE C 1 129 ? 34.039 61.585 86.602 1.00 11.97 129 PHE C C 1
ATOM 3217 O O . PHE C 1 129 ? 34.703 60.972 87.444 1.00 13.02 129 PHE C O 1
ATOM 3225 N N . GLY C 1 130 ? 33.880 62.906 86.608 1.00 12.27 130 GLY C N 1
ATOM 3226 C CA . GLY C 1 130 ? 34.481 63.726 87.648 1.00 13.64 130 GLY C CA 1
ATOM 3227 C C . GLY C 1 130 ? 33.419 64.564 88.341 1.00 14.64 130 GLY C C 1
ATOM 3228 O O . GLY C 1 130 ? 32.302 64.687 87.844 1.00 13.67 130 GLY C O 1
ATOM 3229 N N . ARG C 1 131 ? 33.758 65.128 89.497 1.00 16.58 131 ARG C N 1
ATOM 3230 C CA . ARG C 1 131 ? 32.819 65.972 90.232 1.00 16.45 131 ARG C CA 1
ATOM 3231 C C . ARG C 1 131 ? 32.654 67.315 89.540 1.00 16.14 131 ARG C C 1
ATOM 3232 O O . ARG C 1 131 ? 31.643 68.003 89.719 1.00 17.61 131 ARG C O 1
ATOM 3240 N N . THR C 1 132 ? 33.669 67.691 88.768 1.00 16.15 132 THR C N 1
ATOM 3241 C CA . THR C 1 132 ? 33.664 68.937 88.016 1.00 15.60 132 THR C CA 1
ATOM 3242 C C . THR C 1 132 ? 33.978 68.566 86.559 1.00 15.91 132 THR C C 1
ATOM 3243 O O . THR C 1 132 ? 34.234 67.396 86.268 1.00 15.62 132 THR C O 1
ATOM 3247 N N . PRO C 1 133 ? 33.957 69.541 85.630 1.00 15.33 133 PRO C N 1
ATOM 3248 C CA . PRO C 1 133 ? 34.228 69.287 84.209 1.00 16.19 133 PRO C CA 1
ATOM 3249 C C . PRO C 1 133 ? 35.552 68.627 83.830 1.00 16.20 133 PRO C C 1
ATOM 3250 O O . PRO C 1 133 ? 35.673 68.081 82.737 1.00 18.16 133 PRO C O 1
ATOM 3254 N N . ASN C 1 134 ? 36.537 68.678 84.719 1.00 16.39 134 ASN C N 1
ATOM 3255 C CA . ASN C 1 134 ? 37.838 68.086 84.418 1.00 15.99 134 ASN C CA 1
ATOM 3256 C C . ASN C 1 134 ? 38.344 67.244 85.580 1.00 15.07 134 ASN C C 1
ATOM 3257 O O . ASN C 1 134 ? 37.791 67.284 86.683 1.00 16.59 134 ASN C O 1
ATOM 3262 N N . LEU C 1 135 ? 39.396 66.472 85.326 1.00 13.57 135 LEU C N 1
ATOM 3263 C CA . LEU C 1 135 ? 40.006 65.620 86.343 1.00 13.34 135 LEU C CA 1
ATOM 3264 C C . LEU C 1 135 ? 41.528 65.755 86.279 1.00 12.62 135 LEU C C 1
ATOM 3265 O O . LEU C 1 135 ? 42.079 66.144 85.249 1.00 12.89 135 LEU C O 1
ATOM 3270 N N . SER C 1 136 ? 42.193 65.414 87.376 1.00 14.96 136 SER C N 1
ATOM 3271 C CA . SER C 1 136 ? 43.644 65.498 87.455 1.00 14.39 136 SER C CA 1
ATOM 3272 C C . SER C 1 136 ? 44.281 64.723 86.317 1.00 15.21 136 SER C C 1
ATOM 3273 O O . SER C 1 136 ? 43.750 63.700 85.876 1.00 14.88 136 SER C O 1
ATOM 3276 N N . ASN C 1 137 ? 45.421 65.214 85.847 1.00 14.35 137 ASN C N 1
ATOM 3277 C CA . ASN C 1 137 ? 46.142 64.556 84.772 1.00 14.56 137 ASN C CA 1
ATOM 3278 C C . ASN C 1 137 ? 46.537 63.142 85.172 1.00 15.92 137 ASN C C 1
ATOM 3279 O O . ASN C 1 137 ? 46.581 62.247 84.330 1.00 16.04 137 ASN C O 1
ATOM 3284 N N . GLU C 1 138 ? 46.811 62.937 86.456 1.00 17.22 138 GLU C N 1
ATOM 3285 C CA . GLU C 1 138 ? 47.197 61.617 86.940 1.00 18.92 138 GLU C CA 1
ATOM 3286 C C . GLU C 1 138 ? 46.045 60.627 86.787 1.00 17.56 138 GLU C C 1
ATOM 3287 O O . GLU C 1 138 ? 46.251 59.489 86.370 1.00 18.50 138 GLU C O 1
ATOM 3293 N N . ILE C 1 139 ? 44.834 61.060 87.118 1.00 16.24 139 ILE C N 1
ATOM 3294 C CA . ILE C 1 139 ? 43.672 60.183 87.003 1.00 15.94 139 ILE C CA 1
ATOM 3295 C C . ILE C 1 139 ? 43.380 59.900 85.533 1.00 15.59 139 ILE C C 1
ATOM 3296 O O . ILE C 1 139 ? 43.129 58.751 85.159 1.00 14.82 139 ILE C O 1
ATOM 3301 N N . LYS C 1 140 ? 43.421 60.936 84.701 1.00 14.50 140 LYS C N 1
ATOM 3302 C CA . LYS C 1 140 ? 43.162 60.748 83.278 1.00 13.87 140 LYS C CA 1
ATOM 3303 C C . LYS C 1 140 ? 44.223 59.870 82.617 1.00 15.70 140 LYS C C 1
ATOM 3304 O O . LYS C 1 140 ? 43.892 58.995 81.811 1.00 15.06 140 LYS C O 1
ATOM 3310 N N . LYS C 1 141 ? 45.491 60.082 82.968 1.00 15.10 141 LYS C N 1
ATOM 3311 C CA . LYS C 1 141 ? 46.571 59.288 82.389 1.00 16.64 141 LYS C CA 1
ATOM 3312 C C . LYS C 1 141 ? 46.384 57.803 82.699 1.00 16.81 141 LYS C C 1
ATOM 3313 O O . LYS C 1 141 ? 46.521 56.952 81.816 1.00 15.33 141 LYS C O 1
ATOM 3319 N N . ARG C 1 142 ? 46.070 57.487 83.950 1.00 15.77 142 ARG C N 1
ATOM 3320 C CA . ARG C 1 142 ? 45.874 56.092 84.346 1.00 16.35 142 ARG C CA 1
ATOM 3321 C C . ARG C 1 142 ? 44.717 55.457 83.575 1.00 16.66 142 ARG C C 1
ATOM 3322 O O . ARG C 1 142 ? 44.841 54.345 83.057 1.00 16.73 142 ARG C O 1
ATOM 3330 N N . PHE C 1 143 ? 43.606 56.180 83.484 1.00 15.01 143 PHE C N 1
ATOM 3331 C CA . PHE C 1 143 ? 42.421 55.706 82.775 1.00 13.69 143 PHE C CA 1
ATOM 3332 C C . PHE C 1 143 ? 42.753 55.432 81.315 1.00 14.36 143 PHE C C 1
ATOM 3333 O O . PHE C 1 143 ? 42.395 54.391 80.760 1.00 15.11 143 PHE C O 1
ATOM 3341 N N . GLU C 1 144 ? 43.439 56.385 80.698 1.00 13.92 144 GLU C N 1
ATOM 3342 C CA . GLU C 1 144 ? 43.815 56.279 79.297 1.00 14.83 144 GLU C CA 1
ATOM 3343 C C . GLU C 1 144 ? 44.822 55.164 79.028 1.00 15.39 144 GLU C C 1
ATOM 3344 O O . GLU C 1 144 ? 44.668 54.414 78.066 1.00 15.37 144 GLU C O 1
ATOM 3350 N N . GLU C 1 145 ? 45.837 55.037 79.875 1.00 15.42 145 GLU C N 1
ATOM 3351 C CA . GLU C 1 145 ? 46.822 53.985 79.670 1.00 16.56 145 GLU C CA 1
ATOM 3352 C C . GLU C 1 145 ? 46.206 52.605 79.890 1.00 18.09 145 GLU C C 1
ATOM 3353 O O . GLU C 1 145 ? 46.570 51.646 79.209 1.00 18.12 145 GLU C O 1
ATOM 3359 N N . ASP C 1 146 ? 45.267 52.501 80.827 1.00 16.61 146 ASP C N 1
ATOM 3360 C CA . ASP C 1 146 ? 44.624 51.218 81.089 1.00 18.44 146 ASP C CA 1
ATOM 3361 C C . ASP C 1 146 ? 43.821 50.797 79.869 1.00 18.15 146 ASP C C 1
ATOM 3362 O O . ASP C 1 146 ? 43.749 49.613 79.533 1.00 18.50 146 ASP C O 1
ATOM 3367 N N . PHE C 1 147 ? 43.228 51.775 79.197 1.00 17.28 147 PHE C N 1
ATOM 3368 C CA . PHE C 1 147 ? 42.448 51.487 78.004 1.00 17.77 147 PHE C CA 1
ATOM 3369 C C . PHE C 1 147 ? 43.373 51.051 76.876 1.00 17.74 147 PHE C C 1
ATOM 3370 O O . PHE C 1 147 ? 43.160 50.006 76.250 1.00 17.20 147 PHE C O 1
ATOM 3378 N N . MET C 1 148 ? 44.409 51.841 76.616 1.00 17.56 148 MET C N 1
ATOM 3379 C CA . MET C 1 148 ? 45.336 51.507 75.539 1.00 19.45 148 MET C CA 1
ATOM 3380 C C . MET C 1 148 ? 46.078 50.199 75.773 1.00 19.76 148 MET C C 1
ATOM 3381 O O . MET C 1 148 ? 46.358 49.463 74.828 1.00 21.57 148 MET C O 1
ATOM 3386 N N . ASN C 1 149 ? 46.387 49.907 77.033 1.00 20.17 149 ASN C N 1
ATOM 3387 C CA . ASN C 1 149 ? 47.102 48.681 77.380 1.00 21.41 149 ASN C CA 1
ATOM 3388 C C . ASN C 1 149 ? 46.345 47.418 77.007 1.00 20.99 149 ASN C C 1
ATOM 3389 O O . ASN C 1 149 ? 46.934 46.340 76.916 1.00 22.29 149 ASN C O 1
ATOM 3394 N N . ARG C 1 150 ? 45.040 47.543 76.802 1.00 19.61 150 ARG C N 1
ATOM 3395 C CA . ARG C 1 150 ? 44.237 46.387 76.434 1.00 21.22 150 ARG C CA 1
ATOM 3396 C C . ARG C 1 150 ? 44.312 46.113 74.943 1.00 21.00 150 ARG C C 1
ATOM 3397 O O . ARG C 1 150 ? 43.787 45.110 74.458 1.00 21.90 150 ARG C O 1
ATOM 3405 N N . GLY C 1 151 ? 44.987 47.004 74.224 1.00 20.11 151 GLY C N 1
ATOM 3406 C CA . GLY C 1 151 ? 45.148 46.827 72.794 1.00 21.06 151 GLY C CA 1
ATOM 3407 C C . GLY C 1 151 ? 44.357 47.780 71.926 1.00 21.58 151 GLY C C 1
ATOM 3408 O O . GLY C 1 151 ? 43.932 47.408 70.836 1.00 22.23 151 GLY C O 1
ATOM 3409 N N . PHE C 1 152 ? 44.158 49.008 72.396 1.00 19.51 152 PHE C N 1
ATOM 3410 C CA . PHE C 1 152 ? 43.417 49.998 71.625 1.00 19.43 152 PHE C CA 1
ATOM 3411 C C . PHE C 1 152 ? 44.265 51.231 71.359 1.00 20.03 152 PHE C C 1
ATOM 3412 O O . PHE C 1 152 ? 45.162 51.562 72.137 1.00 20.38 152 PHE C O 1
ATOM 3420 N N . ARG C 1 153 ? 43.976 51.904 70.250 1.00 20.06 153 ARG C N 1
ATOM 3421 C CA . ARG C 1 153 ? 44.715 53.096 69.857 1.00 21.31 153 ARG C CA 1
ATOM 3422 C C . ARG C 1 153 ? 44.293 54.341 70.626 1.00 19.76 153 ARG C C 1
ATOM 3423 O O . ARG C 1 153 ? 43.153 54.454 71.075 1.00 19.20 153 ARG C O 1
ATOM 3431 N N . ARG C 1 154 ? 45.222 55.280 70.762 1.00 20.52 154 ARG C N 1
ATOM 3432 C CA . ARG C 1 154 ? 44.959 56.525 71.470 1.00 21.27 154 ARG C CA 1
ATOM 3433 C C . ARG C 1 154 ? 43.804 57.301 70.831 1.00 21.20 154 ARG C C 1
ATOM 3434 O O . ARG C 1 154 ? 43.071 58.005 71.521 1.00 18.94 154 ARG C O 1
ATOM 3442 N N . GLU C 1 155 ? 43.632 57.162 69.519 1.00 21.17 155 GLU C N 1
ATOM 3443 C CA . GLU C 1 155 ? 42.561 57.866 68.825 1.00 23.03 155 GLU C CA 1
ATOM 3444 C C . GLU C 1 155 ? 41.163 57.464 69.303 1.00 20.91 155 GLU C C 1
ATOM 3445 O O . GLU C 1 155 ? 40.196 58.201 69.099 1.00 22.85 155 GLU C O 1
ATOM 3451 N N . ASN C 1 156 ? 41.057 56.306 69.948 1.00 18.48 156 ASN C N 1
ATOM 3452 C CA . ASN C 1 156 ? 39.769 55.830 70.443 1.00 18.17 156 ASN C CA 1
ATOM 3453 C C . ASN C 1 156 ? 39.412 56.383 71.818 1.00 16.42 156 ASN C C 1
ATOM 3454 O O . ASN C 1 156 ? 38.449 55.941 72.447 1.00 15.92 156 ASN C O 1
ATOM 3459 N N . ILE C 1 157 ? 40.198 57.354 72.264 1.00 14.78 157 ILE C N 1
ATOM 3460 C CA . ILE C 1 157 ? 39.980 58.020 73.536 1.00 17.30 157 ILE C CA 1
ATOM 3461 C C . ILE C 1 157 ? 39.583 59.454 73.218 1.00 17.14 157 ILE C C 1
ATOM 3462 O O . ILE C 1 157 ? 40.248 60.127 72.431 1.00 17.34 157 ILE C O 1
ATOM 3467 N N . LEU C 1 158 ? 38.487 59.915 73.809 1.00 16.02 158 LEU C N 1
ATOM 3468 C CA . LEU C 1 158 ? 38.043 61.285 73.585 1.00 15.69 158 LEU C CA 1
ATOM 3469 C C . LEU C 1 158 ? 37.959 62.004 74.917 1.00 15.89 158 LEU C C 1
ATOM 3470 O O . LEU C 1 158 ? 37.101 61.692 75.740 1.00 16.50 158 LEU C O 1
ATOM 3475 N N . ASP C 1 159 ? 38.866 62.951 75.137 1.00 15.81 159 ASP C N 1
ATOM 3476 C CA . ASP C 1 159 ? 38.869 63.733 76.367 1.00 16.80 159 ASP C CA 1
ATOM 3477 C C . ASP C 1 159 ? 37.837 64.836 76.152 1.00 18.65 159 ASP C C 1
ATOM 3478 O O . ASP C 1 159 ? 38.070 65.778 75.397 1.00 19.95 159 ASP C O 1
ATOM 3483 N N . ILE C 1 160 ? 36.697 64.693 76.815 1.00 19.36 160 ILE C N 1
ATOM 3484 C CA . ILE C 1 160 ? 35.572 65.617 76.710 1.00 22.09 160 ILE C CA 1
ATOM 3485 C C . ILE C 1 160 ? 35.754 66.957 77.427 1.00 22.03 160 ILE C C 1
ATOM 3486 O O . ILE C 1 160 ? 35.115 67.946 77.067 1.00 19.88 160 ILE C O 1
ATOM 3491 N N . SER C 1 161 ? 36.620 66.986 78.435 1.00 22.38 161 SER C N 1
ATOM 3492 C CA . SER C 1 161 ? 36.859 68.202 79.204 1.00 24.95 161 SER C CA 1
ATOM 3493 C C . SER C 1 161 ? 37.278 69.372 78.324 1.00 27.95 161 SER C C 1
ATOM 3494 O O . SER C 1 161 ? 36.960 70.524 78.618 1.00 28.98 161 SER C O 1
ATOM 3497 N N . GLU C 1 162 ? 37.982 69.059 77.241 1.00 31.64 162 GLU C N 1
ATOM 3498 C CA . GLU C 1 162 ? 38.482 70.061 76.311 1.00 34.87 162 GLU C CA 1
ATOM 3499 C C . GLU C 1 162 ? 37.573 70.265 75.105 1.00 35.41 162 GLU C C 1
ATOM 3500 O O . GLU C 1 162 ? 38.041 70.617 74.022 1.00 36.97 162 GLU C O 1
ATOM 3506 N N . VAL C 1 163 ? 36.274 70.055 75.297 1.00 34.85 163 VAL C N 1
ATOM 3507 C CA . VAL C 1 163 ? 35.308 70.212 74.217 1.00 35.59 163 VAL C CA 1
ATOM 3508 C C . VAL C 1 163 ? 34.029 70.881 74.703 1.00 35.53 163 VAL C C 1
ATOM 3509 O O . VAL C 1 163 ? 33.609 70.691 75.845 1.00 35.57 163 VAL C O 1
ATOM 3513 N N . ASP C 1 164 ? 33.420 71.676 73.831 1.00 36.47 164 ASP C N 1
ATOM 3514 C CA . ASP C 1 164 ? 32.179 72.361 74.161 1.00 37.66 164 ASP C CA 1
ATOM 3515 C C . ASP C 1 164 ? 31.043 71.371 73.913 1.00 37.73 164 ASP C C 1
ATOM 3516 O O . ASP C 1 164 ? 30.696 71.089 72.765 1.00 39.13 164 ASP C O 1
ATOM 3521 N N . HIS C 1 165 ? 30.474 70.841 74.990 1.00 35.81 165 HIS C N 1
ATOM 3522 C CA . HIS C 1 165 ? 29.391 69.870 74.880 1.00 35.61 165 HIS C CA 1
ATOM 3523 C C . HIS C 1 165 ? 28.227 70.226 75.797 1.00 35.89 165 HIS C C 1
ATOM 3524 O O . HIS C 1 165 ? 28.289 71.203 76.545 1.00 36.21 165 HIS C O 1
ATOM 3531 N N . CYS C 1 166 ? 27.169 69.422 75.740 1.00 37.05 166 CYS C N 1
ATOM 3532 C CA . CYS C 1 166 ? 25.986 69.650 76.562 1.00 38.15 166 CYS C CA 1
ATOM 3533 C C . CYS C 1 166 ? 26.305 69.564 78.049 1.00 38.73 166 CYS C C 1
ATOM 3534 O O . CYS C 1 166 ? 27.346 68.965 78.395 1.00 39.31 166 CYS C O 1
ATOM 3538 N N . LEU D 1 24 ? 38.446 27.769 94.208 1.00 42.06 24 LEU D N 1
ATOM 3539 C CA . LEU D 1 24 ? 38.795 27.541 92.808 1.00 40.88 24 LEU D CA 1
ATOM 3540 C C . LEU D 1 24 ? 40.004 26.627 92.658 1.00 40.05 24 LEU D C 1
ATOM 3541 O O . LEU D 1 24 ? 40.122 25.899 91.673 1.00 40.21 24 LEU D O 1
ATOM 3546 N N . SER D 1 25 ? 40.897 26.674 93.641 1.00 39.04 25 SER D N 1
ATOM 3547 C CA . SER D 1 25 ? 42.114 25.869 93.626 1.00 37.28 25 SER D CA 1
ATOM 3548 C C . SER D 1 25 ? 41.828 24.370 93.721 1.00 35.60 25 SER D C 1
ATOM 3549 O O . SER D 1 25 ? 41.981 23.769 94.786 1.00 37.29 25 SER D O 1
ATOM 3552 N N . ARG D 1 26 ? 41.421 23.771 92.604 1.00 32.75 26 ARG D N 1
ATOM 3553 C CA . ARG D 1 26 ? 41.118 22.349 92.578 1.00 28.34 26 ARG D CA 1
ATOM 3554 C C . ARG D 1 26 ? 40.847 21.792 91.179 1.00 25.77 26 ARG D C 1
ATOM 3555 O O . ARG D 1 26 ? 41.209 22.395 90.163 1.00 21.37 26 ARG D O 1
ATOM 3557 N N . HIS D 1 27 ? 40.196 20.629 91.172 1.00 23.16 27 HIS D N 1
ATOM 3558 C CA . HIS D 1 27 ? 39.819 19.842 89.993 1.00 21.18 27 HIS D CA 1
ATOM 3559 C C . HIS D 1 27 ? 38.595 20.412 89.268 1.00 16.81 27 HIS D C 1
ATOM 3560 O O . HIS D 1 27 ? 37.547 20.594 89.877 1.00 18.24 27 HIS D O 1
ATOM 3567 N N . TRP D 1 28 ? 38.724 20.685 87.969 1.00 14.67 28 TRP D N 1
ATOM 3568 C CA . TRP D 1 28 ? 37.601 21.220 87.186 1.00 13.32 28 TRP D CA 1
ATOM 3569 C C . TRP D 1 28 ? 37.464 20.572 85.815 1.00 12.26 28 TRP D C 1
ATOM 3570 O O . TRP D 1 28 ? 38.406 19.966 85.304 1.00 13.37 28 TRP D O 1
ATOM 3581 N N . HIS D 1 29 ? 36.268 20.708 85.240 1.00 12.12 29 HIS D N 1
ATOM 3582 C CA . HIS D 1 29 ? 35.941 20.202 83.907 1.00 11.05 29 HIS D CA 1
ATOM 3583 C C . HIS D 1 29 ? 35.190 21.285 83.151 1.00 10.33 29 HIS D C 1
ATOM 3584 O O . HIS D 1 29 ? 34.334 21.961 83.718 1.00 12.28 29 HIS D O 1
ATOM 3591 N N . THR D 1 30 ? 35.487 21.4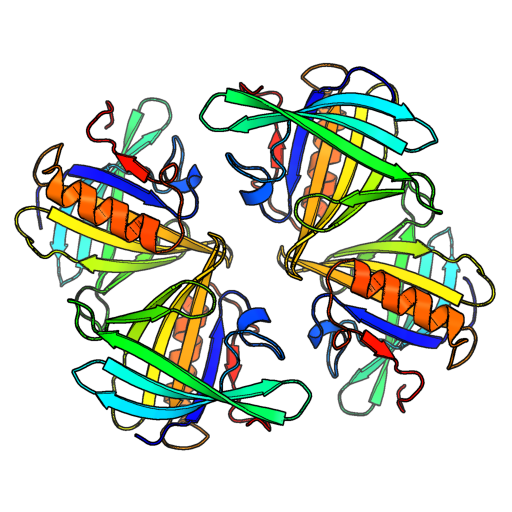44 81.867 1.00 11.34 30 THR D N 1
ATOM 3592 C CA . THR D 1 30 ? 34.739 22.415 81.079 1.00 11.44 30 THR D CA 1
ATOM 3593 C C . THR D 1 30 ? 33.446 21.694 80.692 1.00 10.83 30 THR D C 1
ATOM 3594 O O . THR D 1 30 ? 33.478 20.598 80.132 1.00 12.37 30 THR D O 1
ATOM 3598 N N . VAL D 1 31 ? 32.309 22.315 80.986 1.00 10.79 31 VAL D N 1
ATOM 3599 C CA . VAL D 1 31 ? 31.011 21.707 80.701 1.00 12.06 31 VAL D CA 1
ATOM 3600 C C . VAL D 1 31 ? 30.272 22.421 79.569 1.00 11.32 31 VAL D C 1
ATOM 3601 O O . VAL D 1 31 ? 29.670 21.776 78.714 1.00 12.78 31 VAL D O 1
ATOM 3605 N N . VAL D 1 32 ? 30.336 23.750 79.560 1.00 11.82 32 VAL D N 1
ATOM 3606 C CA . VAL D 1 32 ? 29.686 24.529 78.512 1.00 11.80 32 VAL D CA 1
ATOM 3607 C C . VAL D 1 32 ? 30.569 25.706 78.123 1.00 10.98 32 VAL D C 1
ATOM 3608 O O . VAL D 1 32 ? 31.216 26.322 78.968 1.00 12.34 32 VAL D O 1
ATOM 3612 N N . LEU D 1 33 ? 30.616 25.980 76.822 1.00 12.07 33 LEU D N 1
ATOM 3613 C CA . LEU D 1 33 ? 31.365 27.101 76.274 1.00 11.65 33 LEU D CA 1
ATOM 3614 C C . LEU D 1 33 ? 30.347 27.899 75.476 1.00 11.43 33 LEU D C 1
ATOM 3615 O O . LEU D 1 33 ? 29.425 27.330 74.889 1.00 13.52 33 LEU D O 1
ATOM 3620 N N . ALA D 1 34 ? 30.498 29.212 75.465 1.00 11.31 34 ALA D N 1
ATOM 3621 C CA . ALA D 1 34 ? 29.588 30.067 74.707 1.00 11.77 34 ALA D CA 1
ATOM 3622 C C . ALA D 1 34 ? 30.396 31.273 74.280 1.00 12.30 34 ALA D C 1
ATOM 3623 O O . ALA D 1 34 ? 31.278 31.728 75.003 1.00 13.04 34 ALA D O 1
ATOM 3625 N N . SER D 1 35 ? 30.112 31.787 73.090 1.00 12.81 35 SER D N 1
ATOM 3626 C CA . SER D 1 35 ? 30.858 32.933 72.609 1.00 12.41 35 SER D CA 1
ATOM 3627 C C . SER D 1 35 ? 30.067 33.767 71.634 1.00 12.96 35 SER D C 1
ATOM 3628 O O . SER D 1 35 ? 29.130 33.284 70.999 1.00 13.39 35 SER D O 1
ATOM 3631 N N . SER D 1 36 ? 30.467 35.028 71.528 1.00 13.70 36 SER D N 1
ATOM 3632 C CA . SER D 1 36 ? 29.842 35.947 70.595 1.00 13.79 36 SER D CA 1
ATOM 3633 C C . SER D 1 36 ? 30.305 35.557 69.188 1.00 15.27 36 SER D C 1
ATOM 3634 O O . SER D 1 36 ? 29.666 35.916 68.197 1.00 16.91 36 SER D O 1
ATOM 3637 N N . ASP D 1 37 ? 31.412 34.822 69.112 1.00 15.30 37 ASP D N 1
ATOM 3638 C CA . ASP D 1 37 ? 31.958 34.350 67.842 1.00 15.73 37 ASP D CA 1
ATOM 3639 C C . ASP D 1 37 ? 32.185 32.843 67.975 1.00 15.55 37 ASP D C 1
ATOM 3640 O O . ASP D 1 37 ? 33.149 32.400 68.609 1.00 14.44 37 ASP D O 1
ATOM 3645 N N . ARG D 1 38 ? 31.277 32.065 67.391 1.00 16.50 38 ARG D N 1
ATOM 3646 C CA . ARG D 1 38 ? 31.347 30.605 67.444 1.00 19.17 38 ARG D CA 1
ATOM 3647 C C . ARG D 1 38 ? 32.689 29.998 67.042 1.00 18.24 38 ARG D C 1
ATOM 3648 O O . ARG D 1 38 ? 33.127 29.002 67.627 1.00 17.25 38 ARG D O 1
ATOM 3656 N N . SER D 1 39 ? 33.342 30.582 66.043 1.00 18.29 39 SER D N 1
ATOM 3657 C CA . SER D 1 39 ? 34.614 30.048 65.580 1.00 19.09 39 SER D CA 1
ATOM 3658 C C . SER D 1 39 ? 35.660 29.981 66.685 1.00 18.59 39 SER D C 1
ATOM 3659 O O . SER D 1 39 ? 36.556 29.139 66.643 1.00 19.23 39 SER D O 1
ATOM 3662 N N . LEU D 1 40 ? 35.536 30.855 67.678 1.00 16.58 40 LEU D N 1
ATOM 3663 C CA . LEU D 1 40 ? 36.485 30.884 68.784 1.00 16.28 40 LEU D CA 1
ATOM 3664 C C . LEU D 1 40 ? 36.409 29.647 69.663 1.00 15.99 40 LEU D C 1
ATOM 3665 O O . LEU D 1 40 ? 37.392 29.289 70.310 1.00 14.65 40 LEU D O 1
ATOM 3670 N N . ILE D 1 41 ? 35.250 28.999 69.695 1.00 15.35 41 ILE D N 1
ATOM 3671 C CA . ILE D 1 41 ? 35.096 27.817 70.536 1.00 15.37 41 ILE D CA 1
ATOM 3672 C C . ILE D 1 41 ? 34.834 26.521 69.781 1.00 17.17 41 ILE D C 1
ATOM 3673 O O . ILE D 1 41 ? 34.644 25.473 70.393 1.00 16.00 41 ILE D O 1
ATOM 3678 N N . GLU D 1 42 ? 34.822 26.595 68.453 1.00 20.22 42 GLU D N 1
ATOM 3679 C CA . GLU D 1 42 ? 34.622 25.407 67.639 1.00 22.53 42 GLU D CA 1
ATOM 3680 C C . GLU D 1 42 ? 35.980 24.757 67.442 1.00 22.90 42 GLU D C 1
ATOM 3681 O O . GLU D 1 42 ? 36.996 25.270 67.913 1.00 21.75 42 GLU D O 1
ATOM 3687 N N . GLU D 1 43 ? 35.991 23.627 66.743 1.00 24.64 43 GLU D N 1
ATOM 3688 C CA . GLU D 1 43 ? 37.221 22.902 66.460 1.00 27.37 43 GLU D CA 1
ATOM 3689 C C . GLU D 1 43 ? 38.313 23.852 65.977 1.00 27.73 43 GLU D C 1
ATOM 3690 O O . GLU D 1 43 ? 38.078 24.688 65.104 1.00 27.00 43 GLU D O 1
ATOM 3696 N N . GLU D 1 44 ? 39.503 23.714 66.554 1.00 28.61 44 GLU D N 1
ATOM 3697 C CA . GLU D 1 44 ? 40.658 24.533 66.197 1.00 29.42 44 GLU D CA 1
ATOM 3698 C C . GLU D 1 44 ? 40.550 25.991 66.636 1.00 27.86 44 GLU D C 1
ATOM 3699 O O . GLU D 1 44 ? 41.392 26.816 66.278 1.00 29.07 44 GLU D O 1
ATOM 3705 N N . GLY D 1 45 ? 39.516 26.303 67.412 1.00 25.28 45 GLY D N 1
ATOM 3706 C CA . GLY D 1 45 ? 39.327 27.662 67.892 1.00 23.71 45 GLY D CA 1
ATOM 3707 C C . GLY D 1 45 ? 40.265 27.966 69.046 1.00 21.67 45 GLY D C 1
ATOM 3708 O O . GLY D 1 45 ? 40.556 27.079 69.852 1.00 19.97 45 GLY D O 1
ATOM 3709 N N . PRO D 1 46 ? 40.747 29.214 69.164 1.00 19.71 46 PRO D N 1
ATOM 3710 C CA . PRO D 1 46 ? 41.662 29.590 70.243 1.00 19.02 46 PRO D CA 1
ATOM 3711 C C . PRO D 1 46 ? 41.109 29.430 71.654 1.00 18.02 46 PRO D C 1
ATOM 3712 O O . PRO D 1 46 ? 41.877 29.310 72.611 1.00 17.24 46 PRO D O 1
ATOM 3716 N N . PHE D 1 47 ? 39.787 29.429 71.794 1.00 14.18 47 PHE D N 1
ATOM 3717 C CA . PHE D 1 47 ? 39.197 29.285 73.122 1.00 13.74 47 PHE D CA 1
ATOM 3718 C C . PHE D 1 47 ? 38.564 27.929 73.391 1.00 14.43 47 PHE D C 1
ATOM 3719 O O . PHE D 1 47 ? 37.866 27.757 74.392 1.00 14.78 47 PHE D O 1
ATOM 3727 N N . ARG D 1 48 ? 38.811 26.968 72.507 1.00 12.75 48 ARG D N 1
ATOM 3728 C CA . ARG D 1 48 ? 38.283 25.627 72.717 1.00 13.85 48 ARG D CA 1
ATOM 3729 C C . ARG D 1 48 ? 39.347 24.887 73.518 1.00 15.08 48 ARG D C 1
ATOM 3730 O O . ARG D 1 48 ? 40.085 24.046 72.997 1.00 16.80 48 ARG D O 1
ATOM 3738 N N . ASN D 1 49 ? 39.426 25.240 74.795 1.00 15.27 49 ASN D N 1
ATOM 3739 C CA . ASN D 1 49 ? 40.387 24.649 75.714 1.00 15.54 49 ASN D CA 1
ATOM 3740 C C . ASN D 1 49 ? 39.569 24.012 76.825 1.00 14.40 49 ASN D C 1
ATOM 3741 O O . ASN D 1 49 ? 38.517 24.526 77.202 1.00 16.49 49 ASN D O 1
ATOM 3746 N N . PHE D 1 50 ? 40.053 22.885 77.332 1.00 14.66 50 PHE D N 1
ATOM 3747 C CA . PHE D 1 50 ? 39.351 22.150 78.369 1.00 14.52 50 PHE D CA 1
ATOM 3748 C C . PHE D 1 50 ? 40.137 22.208 79.664 1.00 13.72 50 PHE D C 1
ATOM 3749 O O . PHE D 1 50 ? 41.234 21.652 79.764 1.00 12.28 50 PHE D O 1
ATOM 3757 N N . ILE D 1 51 ? 39.573 22.895 80.650 1.00 11.93 51 ILE D N 1
ATOM 3758 C CA . ILE D 1 51 ? 40.226 23.048 81.942 1.00 11.93 51 ILE D CA 1
ATOM 3759 C C . ILE D 1 51 ? 40.403 21.699 82.628 1.00 12.36 51 ILE D C 1
ATOM 3760 O O . ILE D 1 51 ? 39.577 20.795 82.485 1.00 12.27 51 ILE D O 1
ATOM 3765 N N . GLN D 1 52 ? 41.518 21.565 83.340 1.00 11.95 52 GLN D N 1
ATOM 3766 C CA . GLN D 1 52 ? 41.815 20.344 84.081 1.00 12.16 52 GLN D CA 1
ATOM 3767 C C . GLN D 1 52 ? 41.985 20.696 85.553 1.00 12.16 52 GLN D C 1
ATOM 3768 O O . GLN D 1 52 ? 41.477 19.998 86.433 1.00 14.19 52 GLN D O 1
ATOM 3774 N N . ASN D 1 53 ? 42.689 21.792 85.820 1.00 13.63 53 ASN D N 1
ATOM 3775 C CA . ASN D 1 53 ? 42.944 22.202 87.189 1.00 15.65 53 ASN D CA 1
ATOM 3776 C C . ASN D 1 53 ? 43.238 23.694 87.309 1.00 16.38 53 ASN D C 1
ATOM 3777 O O . ASN D 1 53 ? 43.735 24.325 86.375 1.00 16.24 53 ASN D O 1
ATOM 3782 N N . ILE D 1 54 ? 42.907 24.254 88.465 1.00 15.48 54 ILE D N 1
ATOM 3783 C CA . ILE D 1 54 ? 43.163 25.658 88.745 1.00 18.24 54 ILE D CA 1
ATOM 3784 C C . ILE D 1 54 ? 43.838 25.714 90.105 1.00 18.82 54 ILE D C 1
ATOM 3785 O O . ILE D 1 54 ? 43.325 25.169 91.083 1.00 20.96 54 ILE D O 1
ATOM 3790 N N . THR D 1 55 ? 45.003 26.349 90.153 1.00 20.24 55 THR D N 1
ATOM 3791 C CA . THR D 1 55 ? 45.751 26.490 91.394 1.00 22.81 55 THR D CA 1
ATOM 3792 C C . THR D 1 55 ? 45.889 27.969 91.686 1.00 23.44 55 THR D C 1
ATOM 3793 O O . THR D 1 55 ? 46.330 28.736 90.833 1.00 21.83 55 THR D O 1
ATOM 3797 N N . VAL D 1 56 ? 45.507 28.366 92.894 1.00 23.78 56 VAL D N 1
ATOM 3798 C CA . VAL D 1 56 ? 45.590 29.761 93.299 1.00 26.21 56 VAL D CA 1
ATOM 3799 C C . VAL D 1 56 ? 46.928 30.035 93.977 1.00 27.83 56 VAL D C 1
ATOM 3800 O O . VAL D 1 56 ? 47.252 29.424 94.997 1.00 29.41 56 VAL D O 1
ATOM 3804 N N . GLU D 1 57 ? 47.700 30.952 93.402 1.00 28.44 57 GLU D N 1
ATOM 3805 C CA . GLU D 1 57 ? 49.003 31.314 93.943 1.00 30.80 57 GLU D CA 1
ATOM 3806 C C . GLU D 1 57 ? 49.139 32.830 94.007 1.00 31.11 57 GLU D C 1
ATOM 3807 O O . GLU D 1 57 ? 49.045 33.514 92.987 1.00 30.08 57 GLU D O 1
ATOM 3813 N N . SER D 1 58 ? 49.358 33.351 95.210 1.00 31.47 58 SER D N 1
ATOM 3814 C CA . SER D 1 58 ? 49.506 34.787 95.407 1.00 32.52 58 SER D CA 1
ATOM 3815 C C . SER D 1 58 ? 48.317 35.543 94.818 1.00 31.71 58 SER D C 1
ATOM 3816 O O . SER D 1 58 ? 48.473 36.630 94.262 1.00 31.44 58 SER D O 1
ATOM 3819 N N . GLY D 1 59 ? 47.131 34.955 94.938 1.00 30.22 59 GLY D N 1
ATOM 3820 C CA . GLY D 1 59 ? 45.936 35.593 94.421 1.00 28.78 59 GLY D CA 1
ATOM 3821 C C . GLY D 1 59 ? 45.718 35.390 92.933 1.00 26.94 59 GLY D C 1
ATOM 3822 O O . GLY D 1 59 ? 44.636 35.677 92.418 1.00 28.61 59 GLY D O 1
ATOM 3823 N N . ASN D 1 60 ? 46.737 34.893 92.240 1.00 25.21 60 ASN D N 1
ATOM 3824 C CA . ASN D 1 60 ? 46.637 34.661 90.801 1.00 23.42 60 ASN D CA 1
ATOM 3825 C C . ASN D 1 60 ? 46.067 33.274 90.527 1.00 22.74 60 ASN D C 1
ATOM 3826 O O . ASN D 1 60 ? 46.149 32.384 91.372 1.00 22.79 60 ASN D O 1
ATOM 3831 N N . LEU D 1 61 ? 45.485 33.088 89.347 1.00 20.34 61 LEU D N 1
ATOM 3832 C CA . LEU D 1 61 ? 44.918 31.794 88.996 1.00 19.91 61 LEU D CA 1
ATOM 3833 C C . LEU D 1 61 ? 45.776 31.085 87.961 1.00 19.82 61 LEU D C 1
ATOM 3834 O O . LEU D 1 61 ? 45.855 31.514 86.807 1.00 18.70 61 LEU D O 1
ATOM 3839 N N . ASN D 1 62 ? 46.428 30.003 88.373 1.00 17.98 62 ASN D N 1
ATOM 3840 C CA . ASN D 1 62 ? 47.256 29.240 87.450 1.00 18.74 62 ASN D CA 1
ATOM 3841 C C . ASN D 1 62 ? 46.405 28.110 86.894 1.00 18.48 62 ASN D C 1
ATOM 3842 O O . ASN D 1 62 ? 46.085 27.152 87.600 1.00 20.24 62 ASN D O 1
ATOM 3847 N N . GLY D 1 63 ? 46.033 28.230 85.627 1.00 17.14 63 GLY D N 1
ATOM 3848 C CA . GLY D 1 63 ? 45.207 27.213 85.014 1.00 15.65 63 GLY D CA 1
ATOM 3849 C C . GLY D 1 63 ? 45.948 26.255 84.107 1.00 15.41 63 GLY D C 1
ATOM 3850 O O . GLY D 1 63 ? 46.887 26.632 83.403 1.00 17.07 63 GLY D O 1
ATOM 3851 N N . PHE D 1 64 ? 45.527 24.997 84.152 1.00 14.76 64 PHE D N 1
ATOM 3852 C CA . PHE D 1 64 ? 46.089 23.954 83.315 1.00 13.49 64 PHE D CA 1
ATOM 3853 C C . PHE D 1 64 ? 44.932 23.441 82.465 1.00 13.32 64 PHE D C 1
ATOM 3854 O O . PHE D 1 64 ? 43.933 22.943 82.994 1.00 13.44 64 PHE D O 1
ATOM 3862 N N . PHE D 1 65 ? 45.069 23.597 81.150 1.00 13.85 65 PHE D N 1
ATOM 3863 C CA . PHE D 1 65 ? 44.058 23.185 80.182 1.00 15.31 65 PHE D CA 1
ATOM 3864 C C . PHE D 1 65 ? 44.643 22.211 79.171 1.00 15.58 65 PHE D C 1
ATOM 3865 O O . PHE D 1 65 ? 45.863 22.060 79.066 1.00 16.06 65 PHE D O 1
ATOM 3873 N N . LEU D 1 66 ? 43.755 21.571 78.419 1.00 16.09 66 LEU D N 1
ATOM 3874 C CA . LEU D 1 66 ? 44.154 20.685 77.338 1.00 16.49 66 LEU D CA 1
ATOM 3875 C C . LEU D 1 66 ? 43.545 21.307 76.092 1.00 16.99 66 LEU D C 1
ATOM 3876 O O . LEU D 1 66 ? 42.463 21.898 76.155 1.00 16.77 66 LEU D O 1
ATOM 3881 N N . THR D 1 67 ? 44.255 21.200 74.976 1.00 19.34 67 THR D N 1
ATOM 3882 C CA . THR D 1 67 ? 43.787 21.724 73.699 1.00 22.85 67 THR D CA 1
ATOM 3883 C C . THR D 1 67 ? 44.011 20.636 72.659 1.00 24.05 67 THR D C 1
ATOM 3884 O O . THR D 1 67 ? 45.013 19.921 72.709 1.00 23.55 67 THR D O 1
ATOM 3888 N N . ARG D 1 68 ? 43.078 20.519 71.722 1.00 26.81 68 ARG D N 1
ATOM 3889 C CA . ARG D 1 68 ? 43.159 19.525 70.654 1.00 31.67 68 ARG D CA 1
ATOM 3890 C C . ARG D 1 68 ? 43.961 20.093 69.485 1.00 33.46 68 ARG D C 1
ATOM 3891 O O . ARG D 1 68 ? 43.543 21.059 68.847 1.00 33.92 68 ARG D O 1
ATOM 3899 N N . LYS D 1 69 ? 45.113 19.492 69.206 1.00 36.22 69 LYS D N 1
ATOM 3900 C CA . LYS D 1 69 ? 45.956 19.957 68.112 1.00 39.38 69 LYS D CA 1
ATOM 3901 C C . LYS D 1 69 ? 46.594 18.805 67.343 1.00 40.85 69 LYS D C 1
ATOM 3902 O O . LYS D 1 69 ? 47.332 17.996 67.908 1.00 40.73 69 LYS D O 1
ATOM 3908 N N . ASN D 1 70 ? 46.295 18.741 66.050 1.00 43.00 70 ASN D N 1
ATOM 3909 C CA . ASN D 1 70 ? 46.829 17.711 65.168 1.00 45.14 70 ASN D CA 1
ATOM 3910 C C . ASN D 1 70 ? 46.576 16.288 65.662 1.00 45.74 70 ASN D C 1
ATOM 3911 O O . ASN D 1 70 ? 47.406 15.400 65.465 1.00 46.35 70 ASN D O 1
ATOM 3916 N N . GLY D 1 71 ? 45.432 16.075 66.306 1.00 45.92 71 GLY D N 1
ATOM 3917 C CA . GLY D 1 71 ? 45.099 14.747 66.789 1.00 45.75 71 GLY D CA 1
ATOM 3918 C C . GLY D 1 71 ? 45.311 14.484 68.268 1.00 45.46 71 GLY D C 1
ATOM 3919 O O . GLY D 1 71 ? 44.527 13.763 68.886 1.00 46.12 71 GLY D O 1
ATOM 3920 N N . GLN D 1 72 ? 46.364 15.053 68.845 1.00 44.46 72 GLN D N 1
ATOM 3921 C CA . GLN D 1 72 ? 46.643 14.835 70.260 1.00 43.22 72 GLN D CA 1
ATOM 3922 C C . GLN D 1 72 ? 46.224 15.993 71.155 1.00 41.24 72 GLN D C 1
ATOM 3923 O O . GLN D 1 72 ? 45.990 17.108 70.690 1.00 40.13 72 GLN D O 1
ATOM 3929 N N . CYS D 1 73 ? 46.132 15.705 72.450 1.00 39.06 73 CYS D N 1
ATOM 3930 C CA . CYS D 1 73 ? 45.753 16.697 73.445 1.00 37.56 73 CYS D CA 1
ATOM 3931 C C . CYS D 1 73 ? 47.008 17.333 74.028 1.00 36.06 73 CYS D C 1
ATOM 3932 O O . CYS D 1 73 ? 47.714 16.713 74.827 1.00 37.16 73 CYS D O 1
ATOM 3935 N N . ILE D 1 74 ? 47.285 18.569 73.628 1.00 32.50 74 ILE D N 1
ATOM 3936 C CA . ILE D 1 74 ? 48.463 19.271 74.115 1.00 29.74 74 ILE D CA 1
ATOM 3937 C C . ILE D 1 74 ? 48.157 20.124 75.341 1.00 26.41 74 ILE D C 1
ATOM 3938 O O . ILE D 1 74 ? 47.114 20.776 75.422 1.00 23.57 74 ILE D O 1
ATOM 3943 N N . PRO D 1 75 ? 49.063 20.115 76.326 1.00 24.10 75 PRO D N 1
ATOM 3944 C CA . PRO D 1 75 ? 48.877 20.898 77.548 1.00 22.26 75 PRO D CA 1
ATOM 3945 C C . PRO D 1 75 ? 48.967 22.398 77.275 1.00 21.83 75 PRO D C 1
ATOM 3946 O O . PRO D 1 75 ? 49.692 22.838 76.380 1.00 21.12 75 PRO D O 1
ATOM 3950 N N . LEU D 1 76 ? 48.213 23.172 78.048 1.00 18.72 76 LEU D N 1
ATOM 3951 C CA . LEU D 1 76 ? 48.201 24.624 77.931 1.00 18.86 76 LEU D CA 1
ATOM 3952 C C . LEU D 1 76 ? 48.164 25.188 79.342 1.00 19.14 76 LEU D C 1
ATOM 3953 O O . LEU D 1 76 ? 47.217 24.941 80.095 1.00 18.44 76 LEU D O 1
ATOM 3958 N N . TYR D 1 77 ? 49.203 25.933 79.701 1.00 16.49 77 TYR D N 1
ATOM 3959 C CA . TYR D 1 77 ? 49.295 26.531 81.028 1.00 16.37 77 TYR D CA 1
ATOM 3960 C C . TYR D 1 77 ? 49.173 28.040 80.924 1.00 17.36 77 TYR D C 1
ATOM 3961 O O . TYR D 1 77 ? 49.909 28.679 80.177 1.00 18.31 77 TYR D O 1
ATOM 3970 N N . LEU D 1 78 ? 48.240 28.611 81.676 1.00 17.93 78 LEU D N 1
ATOM 3971 C CA . LEU D 1 78 ? 48.039 30.051 81.650 1.00 20.36 78 LEU D CA 1
ATOM 3972 C C . LEU D 1 78 ? 47.904 30.572 83.061 1.00 21.53 78 LEU D C 1
ATOM 3973 O O . LEU D 1 78 ? 47.621 29.817 83.988 1.00 24.92 78 LEU D O 1
ATOM 3978 N N . THR D 1 79 ? 48.120 31.867 83.227 1.00 20.64 79 THR D N 1
ATOM 3979 C CA . THR D 1 79 ? 47.987 32.484 84.530 1.00 20.21 79 THR D CA 1
ATOM 3980 C C . THR D 1 79 ? 47.137 33.740 84.404 1.00 19.45 79 THR D C 1
ATOM 3981 O O . THR D 1 79 ? 47.449 34.633 83.613 1.00 21.27 79 THR D O 1
ATOM 3985 N N . ALA D 1 80 ? 46.050 33.789 85.165 1.00 18.89 80 ALA D N 1
ATOM 3986 C CA . ALA D 1 80 ? 45.182 34.961 85.175 1.00 19.14 80 ALA D CA 1
ATOM 3987 C C . ALA D 1 80 ? 45.596 35.727 86.420 1.00 18.94 80 ALA D C 1
ATOM 3988 O O . ALA D 1 80 ? 45.394 35.263 87.547 1.00 19.62 80 ALA D O 1
ATOM 3990 N N . PHE D 1 81 ? 46.195 36.892 86.214 1.00 18.88 81 PHE D N 1
ATOM 3991 C CA . PHE D 1 81 ? 46.667 37.707 87.326 1.00 19.96 81 PHE D CA 1
ATOM 3992 C C . PHE D 1 81 ? 45.568 38.533 87.974 1.00 21.03 81 PHE D C 1
ATOM 3993 O O . PHE D 1 81 ? 44.697 39.074 87.296 1.00 19.83 81 PHE D O 1
ATOM 4001 N N . LYS D 1 82 ? 45.618 38.622 89.299 1.00 23.03 82 LYS D N 1
ATOM 4002 C CA . LYS D 1 82 ? 44.627 39.376 90.053 1.00 25.26 82 LYS D CA 1
ATOM 4003 C C . LYS D 1 82 ? 44.720 40.870 89.753 1.00 25.92 82 LYS D C 1
ATOM 4004 O O . LYS D 1 82 ? 45.741 41.357 89.267 1.00 26.54 82 LYS D O 1
ATOM 4010 N N . THR D 1 83 ? 43.642 41.591 90.043 1.00 26.58 83 THR D N 1
ATOM 4011 C CA . THR D 1 83 ? 43.598 43.033 89.826 1.00 27.96 83 THR D CA 1
ATOM 4012 C C . THR D 1 83 ? 43.179 43.692 91.131 1.00 29.03 83 THR D C 1
ATOM 4013 O O . THR D 1 83 ? 42.989 43.011 92.137 1.00 29.29 83 THR D O 1
ATOM 4017 N N . GLU D 1 84 ? 43.028 45.012 91.110 1.00 31.20 84 GLU D N 1
ATOM 4018 C CA . GLU D 1 84 ? 42.618 45.750 92.301 1.00 33.62 84 GLU D CA 1
ATOM 4019 C C . GLU D 1 84 ? 41.174 45.395 92.642 1.00 33.74 84 GLU D C 1
ATOM 4020 O O . GLU D 1 84 ? 40.722 45.600 93.767 1.00 34.04 84 GLU D O 1
ATOM 4026 N N . GLU D 1 85 ? 40.455 44.863 91.658 1.00 33.59 85 GLU D N 1
ATOM 4027 C CA . GLU D 1 85 ? 39.060 44.480 91.844 1.00 33.72 85 GLU D CA 1
ATOM 4028 C C . GLU D 1 85 ? 38.923 42.981 92.089 1.00 33.09 85 GLU D C 1
ATOM 4029 O O . GLU D 1 85 ? 39.497 42.164 91.367 1.00 32.45 85 GLU D O 1
ATOM 4035 N N . ALA D 1 86 ? 38.156 42.622 93.111 1.00 31.86 86 ALA D N 1
ATOM 4036 C CA . ALA D 1 86 ? 37.946 41.219 93.433 1.00 30.68 86 ALA D CA 1
ATOM 4037 C C . ALA D 1 86 ? 37.256 40.513 92.270 1.00 29.49 86 ALA D C 1
ATOM 4038 O O . ALA D 1 86 ? 36.523 41.135 91.501 1.00 30.39 86 ALA D O 1
ATOM 4040 N N . ARG D 1 87 ? 37.509 39.214 92.159 1.00 27.65 87 ARG D N 1
ATOM 4041 C CA . ARG D 1 87 ? 36.940 38.359 91.119 1.00 24.97 87 ARG D CA 1
ATOM 4042 C C . ARG D 1 87 ? 37.238 38.796 89.685 1.00 21.96 87 ARG D C 1
ATOM 4043 O O . ARG D 1 87 ? 36.687 38.239 88.740 1.00 19.72 87 ARG D O 1
ATOM 4051 N N . GLN D 1 88 ? 38.094 39.797 89.522 1.00 19.46 88 GLN D N 1
ATOM 4052 C CA . GLN D 1 88 ? 38.474 40.252 88.189 1.00 19.43 88 GLN D CA 1
ATOM 4053 C C . GLN D 1 88 ? 39.957 39.952 87.998 1.00 18.70 88 GLN D C 1
ATOM 4054 O O . GLN D 1 88 ? 40.776 40.234 88.877 1.00 18.72 88 GLN D O 1
ATOM 4060 N N . PHE D 1 89 ? 40.297 39.386 86.844 1.00 16.35 89 PHE D N 1
ATOM 4061 C CA . PHE D 1 89 ? 41.675 39.024 86.537 1.00 16.41 89 PHE D CA 1
ATOM 4062 C C . PHE D 1 89 ? 42.076 39.504 85.152 1.00 16.65 89 PHE D C 1
ATOM 4063 O O . PHE D 1 89 ? 41.231 39.884 84.344 1.00 16.71 89 PHE D O 1
ATOM 4071 N N . LYS D 1 90 ? 43.377 39.504 84.892 1.00 16.63 90 LYS D N 1
ATOM 4072 C CA . LYS D 1 90 ? 43.889 39.895 83.586 1.00 17.74 90 LYS D CA 1
ATOM 4073 C C . LYS D 1 90 ? 44.646 38.706 83.015 1.00 17.70 90 LYS D C 1
ATOM 4074 O O . LYS D 1 90 ? 45.427 38.061 83.714 1.00 17.67 90 LYS D O 1
ATOM 4080 N N . LEU D 1 91 ? 44.411 38.419 81.740 1.00 15.47 91 LEU D N 1
ATOM 4081 C CA . LEU D 1 91 ? 45.054 37.291 81.078 1.00 17.31 91 LEU D CA 1
ATOM 4082 C C . LEU D 1 91 ? 45.586 37.642 79.696 1.00 18.05 91 LEU D C 1
ATOM 4083 O O . LEU D 1 91 ? 44.878 38.224 78.876 1.00 17.43 91 LEU D O 1
ATOM 4088 N N . ASN D 1 92 ? 46.841 37.286 79.446 1.00 18.33 92 ASN D N 1
ATOM 4089 C CA . ASN D 1 92 ? 47.452 37.524 78.148 1.00 18.91 92 ASN D CA 1
ATOM 4090 C C . ASN D 1 92 ? 47.323 36.223 77.365 1.00 17.57 92 ASN D C 1
ATOM 4091 O O . ASN D 1 92 ? 48.014 35.242 77.648 1.00 19.42 92 ASN D O 1
ATOM 4096 N N . TYR D 1 93 ? 46.406 36.217 76.403 1.00 16.02 93 TYR D N 1
ATOM 4097 C CA . TYR D 1 93 ? 46.148 35.055 75.563 1.00 15.56 93 TYR D CA 1
ATOM 4098 C C . TYR D 1 93 ? 45.271 35.496 74.398 1.00 15.81 93 TYR D C 1
ATOM 4099 O O . TYR D 1 93 ? 44.216 36.095 74.608 1.00 16.22 93 TYR D O 1
ATOM 4108 N N . TYR D 1 94 ? 45.712 35.197 73.177 1.00 16.01 94 TYR D N 1
ATOM 4109 C CA . TYR D 1 94 ? 44.984 35.586 71.971 1.00 17.58 94 TYR D CA 1
ATOM 4110 C C . TYR D 1 94 ? 44.649 37.069 72.088 1.00 16.44 94 TYR D C 1
ATOM 4111 O O . TYR D 1 94 ? 43.533 37.500 71.789 1.00 17.26 94 TYR D O 1
ATOM 4120 N N . GLY D 1 95 ? 45.648 37.838 72.507 1.00 17.48 95 GLY D N 1
ATOM 4121 C CA . GLY D 1 95 ? 45.481 39.262 72.716 1.00 16.72 95 GLY D CA 1
ATOM 4122 C C . GLY D 1 95 ? 45.443 39.461 74.217 1.00 16.43 95 GLY D C 1
ATOM 4123 O O . GLY D 1 95 ? 46.193 38.808 74.942 1.00 17.84 95 GLY D O 1
ATOM 4124 N N . THR D 1 96 ? 44.588 40.357 74.693 1.00 15.37 96 THR D N 1
ATOM 4125 C CA . THR D 1 96 ? 44.464 40.582 76.125 1.00 16.68 96 THR D CA 1
ATOM 4126 C C . THR D 1 96 ? 43.040 40.226 76.530 1.00 15.93 96 THR D C 1
ATOM 4127 O O . THR D 1 96 ? 42.132 40.240 75.697 1.00 15.30 96 THR D O 1
ATOM 4131 N N . ASN D 1 97 ? 42.845 39.905 77.805 1.00 14.47 97 ASN D N 1
ATOM 4132 C CA . ASN D 1 97 ? 41.522 39.527 78.290 1.00 14.54 97 ASN D CA 1
ATOM 4133 C C . ASN D 1 97 ? 41.213 40.052 79.674 1.00 13.64 97 ASN D C 1
ATOM 4134 O O . ASN D 1 97 ? 42.071 40.037 80.557 1.00 17.38 97 ASN D O 1
ATOM 4139 N N . ASP D 1 98 ? 39.989 40.528 79.863 1.00 13.52 98 ASP D N 1
ATOM 4140 C CA . ASP D 1 98 ? 39.553 40.930 81.189 1.00 13.96 98 ASP D CA 1
ATOM 4141 C C . ASP D 1 98 ? 38.699 39.722 81.552 1.00 14.29 98 ASP D C 1
ATOM 4142 O O . ASP D 1 98 ? 37.760 39.372 80.830 1.00 16.72 98 ASP D O 1
ATOM 4147 N N . VAL D 1 99 ? 39.045 39.073 82.656 1.00 12.67 99 VAL D N 1
ATOM 4148 C CA . VAL D 1 99 ? 38.355 37.865 83.091 1.00 13.21 99 VAL D CA 1
ATOM 4149 C C . VAL D 1 99 ? 37.570 38.082 84.369 1.00 13.64 99 VAL D C 1
ATOM 4150 O O . VAL D 1 99 ? 38.115 38.584 85.351 1.00 15.48 99 VAL D O 1
ATOM 4154 N N . TYR D 1 100 ? 36.296 37.701 84.361 1.00 13.15 100 TYR D N 1
ATOM 4155 C CA . TYR D 1 100 ? 35.458 37.852 85.545 1.00 13.48 100 TYR D CA 1
ATOM 4156 C C . TYR D 1 100 ? 34.946 36.501 86.027 1.00 15.31 100 TYR D C 1
ATOM 4157 O O . TYR D 1 100 ? 34.449 35.693 85.244 1.00 15.57 100 TYR D O 1
ATOM 4166 N N . TYR D 1 101 ? 35.079 36.268 87.327 1.00 13.80 101 TYR D N 1
ATOM 4167 C CA . TYR D 1 101 ? 34.622 35.029 87.942 1.00 14.01 101 TYR D CA 1
ATOM 4168 C C . TYR D 1 101 ? 33.299 35.258 88.673 1.00 14.43 101 TYR D C 1
ATOM 4169 O O . TYR D 1 101 ? 33.106 36.293 89.309 1.00 14.85 101 TYR D O 1
ATOM 4178 N N . GLU D 1 102 ? 32.399 34.281 88.576 1.00 15.34 102 GLU D N 1
ATOM 4179 C CA . GLU D 1 102 ? 31.095 34.335 89.232 1.00 17.72 102 GLU D CA 1
ATOM 4180 C C . GLU D 1 102 ? 30.648 32.925 89.603 1.00 18.34 102 GLU D C 1
ATOM 4181 O O . GLU D 1 102 ? 30.980 31.968 88.913 1.00 17.27 102 GLU D O 1
ATOM 4187 N N . SER D 1 103 ? 29.900 32.804 90.697 1.00 19.80 103 SER D N 1
ATOM 4188 C CA . SER D 1 103 ? 29.356 31.515 91.128 1.00 19.13 103 SER D CA 1
ATOM 4189 C C . SER D 1 103 ? 28.532 31.649 92.392 1.00 21.64 103 SER D C 1
ATOM 4190 O O . SER D 1 103 ? 28.996 32.194 93.387 1.00 22.69 103 SER D O 1
ATOM 4193 N N . SER D 1 104 ? 27.309 31.137 92.336 1.00 23.53 104 SER D N 1
ATOM 4194 C CA . SER D 1 104 ? 26.409 31.165 93.476 1.00 27.13 104 SER D CA 1
ATOM 4195 C C . SER D 1 104 ? 26.665 29.914 94.312 1.00 28.31 104 SER D C 1
ATOM 4196 O O . SER D 1 104 ? 26.310 29.854 95.488 1.00 29.51 104 SER D O 1
ATOM 4199 N N . LYS D 1 105 ? 27.286 28.918 93.685 1.00 28.04 105 LYS D N 1
ATOM 4200 C CA . LYS D 1 105 ? 27.618 27.652 94.337 1.00 28.30 105 LYS D CA 1
ATOM 4201 C C . LYS D 1 105 ? 29.080 27.358 94.001 1.00 27.32 105 LYS D C 1
ATOM 4202 O O . LYS D 1 105 ? 29.377 26.484 93.191 1.00 24.43 105 LYS D O 1
ATOM 4208 N N . PRO D 1 106 ? 30.011 28.082 94.642 1.00 26.88 106 PRO D N 1
ATOM 4209 C CA . PRO D 1 106 ? 31.460 27.957 94.446 1.00 26.53 106 PRO D CA 1
ATOM 4210 C C . PRO D 1 106 ? 32.083 26.565 94.492 1.00 26.16 106 PRO D C 1
ATOM 4211 O O . PRO D 1 106 ? 33.129 26.340 93.885 1.00 25.35 106 PRO D O 1
ATOM 4215 N N . ASN D 1 107 ? 31.452 25.634 95.201 1.00 26.90 107 ASN D N 1
ATOM 4216 C CA . ASN D 1 107 ? 31.990 24.280 95.298 1.00 27.58 107 ASN D CA 1
ATOM 4217 C C . ASN D 1 107 ? 31.362 23.342 94.281 1.00 26.80 107 ASN D C 1
ATOM 4218 O O . ASN D 1 107 ? 31.797 22.199 94.123 1.00 26.91 107 ASN D O 1
ATOM 4223 N N . GLU D 1 108 ? 30.336 23.829 93.592 1.00 24.14 108 GLU D N 1
ATOM 4224 C CA . GLU D 1 108 ? 29.646 23.029 92.591 1.00 22.28 108 GLU D CA 1
ATOM 4225 C C . GLU D 1 108 ? 30.026 23.437 91.170 1.00 18.60 108 GLU D C 1
ATOM 4226 O O . GLU D 1 108 ? 30.177 22.583 90.297 1.00 17.93 108 GLU D O 1
ATOM 4232 N N . TYR D 1 109 ? 30.187 24.736 90.935 1.00 17.18 109 TYR D N 1
ATOM 4233 C CA . TYR D 1 109 ? 30.532 25.204 89.594 1.00 15.70 109 TYR D CA 1
ATOM 4234 C C . TYR D 1 109 ? 31.257 26.537 89.626 1.00 14.49 109 TYR D C 1
ATOM 4235 O O . TYR D 1 109 ? 31.275 27.229 90.640 1.00 14.67 109 TYR D O 1
ATOM 4244 N N . ALA D 1 110 ? 31.858 26.883 88.494 1.00 13.52 110 ALA D N 1
ATOM 4245 C CA . ALA D 1 110 ? 32.549 28.150 88.345 1.00 12.72 110 ALA D CA 1
ATOM 4246 C C . ALA D 1 110 ? 32.196 28.699 86.971 1.00 13.10 110 ALA D C 1
ATOM 4247 O O . ALA D 1 110 ? 32.145 27.960 85.986 1.00 14.44 110 ALA D O 1
ATOM 4249 N N . LYS D 1 111 ? 31.931 29.996 86.916 1.00 12.80 111 LYS D N 1
ATOM 4250 C CA . LYS D 1 111 ? 31.616 30.655 85.661 1.00 12.48 111 LYS D CA 1
ATOM 4251 C C . LYS D 1 111 ? 32.701 31.695 85.433 1.00 12.39 111 LYS D C 1
ATOM 4252 O O . LYS D 1 111 ? 33.001 32.501 86.316 1.00 14.07 111 LYS D O 1
ATOM 4258 N N . PHE D 1 112 ? 33.317 31.652 84.262 1.00 11.16 112 PHE D N 1
ATOM 4259 C CA . PHE D 1 112 ? 34.343 32.621 83.925 1.00 10.98 112 PHE D CA 1
ATOM 4260 C C . PHE D 1 112 ? 33.938 33.307 82.637 1.00 12.49 112 PHE D C 1
ATOM 4261 O O . PHE D 1 112 ? 33.659 32.648 81.634 1.00 13.79 112 PHE D O 1
ATOM 4269 N N . ILE D 1 113 ? 33.883 34.630 82.679 1.00 12.19 113 ILE D N 1
ATOM 4270 C CA . ILE D 1 113 ? 33.538 35.400 81.492 1.00 12.90 113 ILE D CA 1
ATOM 4271 C C . ILE D 1 113 ? 34.808 36.081 81.025 1.00 13.62 113 ILE D C 1
ATOM 4272 O O . ILE D 1 113 ? 35.467 36.781 81.793 1.00 15.91 113 ILE D O 1
ATOM 4277 N N . PHE D 1 114 ? 35.154 35.843 79.764 1.00 14.39 114 PHE D N 1
ATOM 4278 C CA . PHE D 1 114 ? 36.336 36.438 79.161 1.00 14.48 114 PHE D CA 1
ATOM 4279 C C . PHE D 1 114 ? 35.940 37.529 78.197 1.00 14.94 114 PHE D C 1
ATOM 4280 O O . PHE D 1 114 ? 35.127 37.302 77.306 1.00 14.80 114 PHE D O 1
ATOM 4288 N N . TYR D 1 115 ? 36.493 38.714 78.394 1.00 14.14 115 TYR D N 1
ATOM 4289 C CA . TYR D 1 115 ? 36.271 39.802 77.460 1.00 15.00 115 TYR D CA 1
ATOM 4290 C C . TYR D 1 115 ? 37.616 39.840 76.758 1.00 14.29 115 TYR D C 1
ATOM 4291 O O . TYR D 1 115 ? 38.613 40.316 77.312 1.00 14.22 115 TYR D O 1
ATOM 4300 N N . ASN D 1 116 ? 37.632 39.308 75.542 1.00 15.76 116 ASN D N 1
ATOM 4301 C CA . ASN D 1 116 ? 38.843 39.212 74.746 1.00 14.98 116 ASN D CA 1
ATOM 4302 C C . ASN D 1 116 ? 39.017 40.379 73.792 1.00 15.26 116 ASN D C 1
ATOM 4303 O O . ASN D 1 116 ? 38.090 40.744 73.079 1.00 16.02 116 ASN D O 1
ATOM 4308 N N . TYR D 1 117 ? 40.210 40.966 73.798 1.00 13.57 117 TYR D N 1
ATOM 4309 C CA . TYR D 1 117 ? 40.526 42.078 72.911 1.00 15.05 117 TYR D CA 1
ATOM 4310 C C . TYR D 1 117 ? 41.573 41.534 71.949 1.00 15.73 117 TYR D C 1
ATOM 4311 O O . TYR D 1 117 ? 42.708 41.254 72.344 1.00 17.24 117 TYR D O 1
ATOM 4320 N N . HIS D 1 118 ? 41.178 41.364 70.691 1.00 15.50 118 HIS D N 1
ATOM 4321 C CA . HIS D 1 118 ? 42.073 40.825 69.674 1.00 17.54 118 HIS D CA 1
ATOM 4322 C C . HIS D 1 118 ? 42.030 41.687 68.418 1.00 17.52 118 HIS D C 1
ATOM 4323 O O . HIS D 1 118 ? 40.980 41.835 67.795 1.00 18.20 118 HIS D O 1
ATOM 4330 N N . ASP D 1 119 ? 43.177 42.252 68.057 1.00 18.42 119 ASP D N 1
ATOM 4331 C CA . ASP D 1 119 ? 43.279 43.114 66.883 1.00 20.28 119 ASP D CA 1
ATOM 4332 C C . ASP D 1 119 ? 42.232 44.222 66.904 1.00 20.21 119 ASP D C 1
ATOM 4333 O O . ASP D 1 119 ? 41.622 44.528 65.877 1.00 21.45 119 ASP D O 1
ATOM 4338 N N . GLY D 1 120 ? 42.018 44.809 68.079 1.00 19.09 120 GLY D N 1
ATOM 4339 C CA . GLY D 1 120 ? 41.057 45.892 68.212 1.00 18.64 120 GLY D CA 1
ATOM 4340 C C . GLY D 1 120 ? 39.593 45.491 68.301 1.00 18.67 120 GLY D C 1
ATOM 4341 O O . GLY D 1 120 ? 38.724 46.353 68.455 1.00 19.42 120 GLY D O 1
ATOM 4342 N N . LYS D 1 121 ? 39.314 44.194 68.208 1.00 17.29 121 LYS D N 1
ATOM 4343 C CA . LYS D 1 121 ? 37.944 43.699 68.279 1.00 18.17 121 LYS D CA 1
ATOM 4344 C C . LYS D 1 121 ? 37.667 43.055 69.631 1.00 17.96 121 LYS D C 1
ATOM 4345 O O . LYS D 1 121 ? 38.541 42.410 70.214 1.00 19.08 121 LYS D O 1
ATOM 4351 N N . VAL D 1 122 ? 36.446 43.227 70.120 1.00 15.77 122 VAL D N 1
ATOM 4352 C CA . VAL D 1 122 ? 36.056 42.655 71.397 1.00 14.27 122 VAL D CA 1
ATOM 4353 C C . VAL D 1 122 ? 35.145 41.459 71.196 1.00 13.95 122 VAL D C 1
ATOM 4354 O O . VAL D 1 122 ? 34.232 41.480 70.363 1.00 14.28 122 VAL D O 1
ATOM 4358 N N . ASN D 1 123 ? 35.405 40.404 71.957 1.00 14.05 123 ASN D N 1
ATOM 4359 C CA . 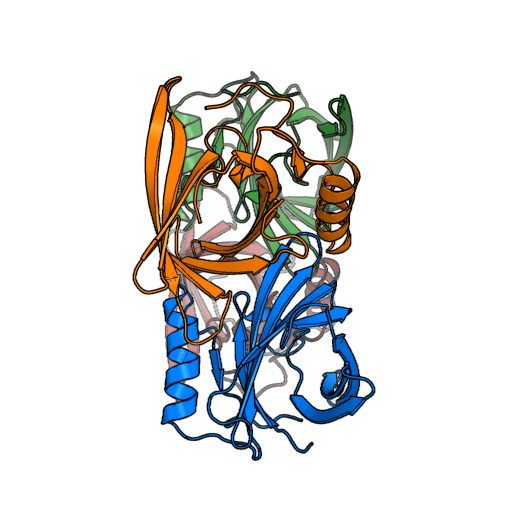ASN D 1 123 ? 34.567 39.224 71.909 1.00 15.37 123 ASN D CA 1
ATOM 4360 C C . ASN D 1 123 ? 34.383 38.752 73.319 1.00 13.72 123 ASN D C 1
ATOM 4361 O O . ASN D 1 123 ? 35.209 39.026 74.187 1.00 15.02 123 ASN D O 1
ATOM 4366 N N . VAL D 1 124 ? 33.279 38.062 73.550 1.00 12.84 124 VAL D N 1
ATOM 4367 C CA . VAL D 1 124 ? 33.014 37.528 74.869 1.00 12.33 124 VAL D CA 1
ATOM 4368 C C . VAL D 1 124 ? 32.993 36.014 74.757 1.00 13.72 124 VAL D C 1
ATOM 4369 O O . VAL D 1 124 ? 32.437 35.442 73.818 1.00 13.55 124 VAL D O 1
ATOM 4373 N N . VAL D 1 125 ? 33.652 35.371 75.711 1.00 12.13 125 VAL D N 1
ATOM 4374 C CA . VAL D 1 125 ? 33.695 33.922 75.771 1.00 11.92 125 VAL D CA 1
ATOM 4375 C C . VAL D 1 125 ? 33.320 33.583 77.199 1.00 11.66 125 VAL D C 1
ATOM 4376 O O . VAL D 1 125 ? 33.962 34.043 78.139 1.00 14.10 125 VAL D O 1
ATOM 4380 N N . ALA D 1 126 ? 32.265 32.798 77.352 1.00 11.17 126 ALA D N 1
ATOM 4381 C CA . ALA D 1 126 ? 31.792 32.403 78.669 1.00 11.31 126 ALA D CA 1
ATOM 4382 C C . ALA D 1 126 ? 32.106 30.930 78.871 1.00 11.36 126 ALA D C 1
ATOM 4383 O O . ALA D 1 126 ? 31.893 30.108 77.977 1.00 12.44 126 ALA D O 1
ATOM 4385 N N . ASN D 1 127 ? 32.629 30.606 80.047 1.00 12.21 127 ASN D N 1
ATOM 4386 C CA . ASN D 1 127 ? 32.998 29.237 80.377 1.00 12.24 127 ASN D CA 1
ATOM 4387 C C . ASN D 1 127 ? 32.248 28.763 81.612 1.00 11.48 127 ASN D C 1
ATOM 4388 O O . ASN D 1 127 ? 32.192 29.483 82.603 1.00 11.88 127 ASN D O 1
ATOM 4393 N N . LEU D 1 128 ? 31.664 27.567 81.551 1.00 10.86 128 LEU D N 1
ATOM 4394 C CA . LEU D 1 128 ? 30.981 27.003 82.714 1.00 10.74 128 LEU D CA 1
ATOM 4395 C C . LEU D 1 128 ? 31.749 25.735 83.087 1.00 10.55 128 LEU D C 1
ATOM 4396 O O . LEU D 1 128 ? 31.844 24.793 82.294 1.00 11.07 128 LEU D O 1
ATOM 4401 N N . PHE D 1 129 ? 32.321 25.735 84.289 1.00 11.72 129 PHE D N 1
ATOM 4402 C CA . PHE D 1 129 ? 33.096 24.594 84.782 1.00 12.16 129 PHE D CA 1
ATOM 4403 C C . PHE D 1 129 ? 32.358 23.842 85.879 1.00 11.20 129 PHE D C 1
ATOM 4404 O O . PHE D 1 129 ? 31.673 24.448 86.711 1.00 12.19 129 PHE D O 1
ATOM 4412 N N . GLY D 1 130 ? 32.523 22.525 85.879 1.00 10.82 130 GLY D N 1
ATOM 4413 C CA . GLY D 1 130 ? 31.916 21.688 86.900 1.00 12.72 130 GLY D CA 1
ATOM 4414 C C . GLY D 1 130 ? 32.980 20.854 87.593 1.00 14.69 130 GLY D C 1
ATOM 4415 O O . GLY D 1 130 ? 34.090 20.695 87.080 1.00 12.66 130 GLY D O 1
ATOM 4416 N N . ARG D 1 131 ? 32.655 20.328 88.772 1.00 14.91 131 ARG D N 1
ATOM 4417 C CA . ARG D 1 131 ? 33.597 19.485 89.509 1.00 16.02 131 ARG D CA 1
ATOM 4418 C C . ARG D 1 131 ? 33.766 18.154 88.794 1.00 15.52 131 ARG D C 1
ATOM 4419 O O . ARG D 1 131 ? 34.776 17.467 88.972 1.00 17.29 131 ARG D O 1
ATOM 4427 N N . THR D 1 132 ? 32.753 17.791 88.008 1.00 14.47 132 THR D N 1
ATOM 4428 C CA . THR D 1 132 ? 32.743 16.558 87.229 1.00 15.25 132 THR D CA 1
ATOM 4429 C C . THR D 1 132 ? 32.408 16.929 85.772 1.00 15.65 132 THR D C 1
ATOM 4430 O O . THR D 1 132 ? 32.096 18.093 85.486 1.00 15.28 132 THR D O 1
ATOM 4434 N N . PRO D 1 133 ? 32.449 15.956 84.841 1.00 14.42 133 PRO D N 1
ATOM 4435 C CA . PRO D 1 133 ? 32.165 16.213 83.422 1.00 15.91 133 PRO D CA 1
ATOM 4436 C C . PRO D 1 133 ? 30.842 16.868 83.052 1.00 14.86 133 PRO D C 1
ATOM 4437 O O . PRO D 1 133 ? 30.709 17.413 81.954 1.00 18.15 133 PRO D O 1
ATOM 4441 N N . ASN D 1 134 ? 29.862 16.814 83.943 1.00 15.81 134 ASN D N 1
ATOM 4442 C CA . ASN D 1 134 ? 28.564 17.407 83.634 1.00 14.63 134 ASN D CA 1
ATOM 4443 C C . ASN D 1 134 ? 28.051 18.223 84.810 1.00 15.09 134 ASN D C 1
ATOM 4444 O O . ASN D 1 134 ? 28.585 18.145 85.918 1.00 16.29 134 ASN D O 1
ATOM 4449 N N . LEU D 1 135 ? 27.012 19.015 84.563 1.00 13.24 135 LEU D N 1
ATOM 4450 C CA . LEU D 1 135 ? 26.409 19.835 85.606 1.00 12.88 135 LEU D CA 1
ATOM 4451 C C . LEU D 1 135 ? 24.896 19.707 85.543 1.00 12.80 135 LEU D C 1
ATOM 4452 O O . LEU D 1 135 ? 24.344 19.301 84.522 1.00 13.51 135 LEU D O 1
ATOM 4457 N N . SER D 1 136 ? 24.235 20.070 86.635 1.00 14.81 136 SER D N 1
ATOM 4458 C CA . SER D 1 136 ? 22.785 19.988 86.699 1.00 14.97 136 SER D CA 1
ATOM 4459 C C . SER D 1 136 ? 22.153 20.772 85.562 1.00 14.96 136 SER D C 1
ATOM 4460 O O . SER D 1 136 ? 22.695 21.783 85.102 1.00 14.48 136 SER D O 1
ATOM 4463 N N . ASN D 1 137 ? 21.006 20.285 85.107 1.00 13.55 137 ASN D N 1
ATOM 4464 C CA . ASN D 1 137 ? 20.263 20.935 84.038 1.00 14.71 137 ASN D CA 1
ATOM 4465 C C . ASN D 1 137 ? 19.883 22.353 84.468 1.00 15.11 137 ASN D C 1
ATOM 4466 O O . ASN D 1 137 ? 19.848 23.269 83.647 1.00 16.89 137 ASN D O 1
ATOM 4471 N N . GLU D 1 138 ? 19.617 22.537 85.759 1.00 16.19 138 GLU D N 1
ATOM 4472 C CA . GLU D 1 138 ? 19.245 23.847 86.281 1.00 18.82 138 GLU D CA 1
ATOM 4473 C C . GLU D 1 138 ? 20.383 24.843 86.099 1.00 17.98 138 GLU D C 1
ATOM 4474 O O . GLU D 1 138 ? 20.169 25.958 85.622 1.00 17.86 138 GLU D O 1
ATOM 4480 N N . ILE D 1 139 ? 21.592 24.433 86.477 1.00 16.63 139 ILE D N 1
ATOM 4481 C CA . ILE D 1 139 ? 22.767 25.293 86.357 1.00 16.01 139 ILE D CA 1
ATOM 4482 C C . ILE D 1 139 ? 23.061 25.596 84.893 1.00 16.01 139 ILE D C 1
ATOM 4483 O O . ILE D 1 139 ? 23.294 26.752 84.527 1.00 14.80 139 ILE D O 1
ATOM 4488 N N . LYS D 1 140 ? 23.037 24.566 84.052 1.00 14.47 140 LYS D N 1
ATOM 4489 C CA . LYS D 1 140 ? 23.309 24.776 82.636 1.00 14.79 140 LYS D CA 1
ATOM 4490 C C . LYS D 1 140 ? 22.250 25.667 81.993 1.00 16.30 140 LYS D C 1
ATOM 4491 O O . LYS D 1 140 ? 22.579 26.545 81.193 1.00 16.24 140 LYS D O 1
ATOM 4497 N N . LYS D 1 141 ? 20.985 25.460 82.353 1.00 16.26 141 LYS D N 1
ATOM 4498 C CA . LYS D 1 141 ? 19.904 26.270 81.794 1.00 17.20 141 LYS D CA 1
ATOM 4499 C C . LYS D 1 141 ? 20.067 27.751 82.114 1.00 17.31 141 LYS D C 1
ATOM 4500 O O . LYS D 1 141 ? 19.899 28.602 81.236 1.00 17.70 141 LYS D O 1
ATOM 4506 N N . ARG D 1 142 ? 20.393 28.062 83.363 1.00 15.94 142 ARG D N 1
ATOM 4507 C CA . ARG D 1 142 ? 20.570 29.456 83.767 1.00 16.86 142 ARG D CA 1
ATOM 4508 C C . ARG D 1 142 ? 21.730 30.090 82.999 1.00 16.05 142 ARG D C 1
ATOM 4509 O O . ARG D 1 142 ? 21.613 31.210 82.502 1.00 15.71 142 ARG D O 1
ATOM 4517 N N . PHE D 1 143 ? 22.838 29.361 82.896 1.00 14.38 143 PHE D N 1
ATOM 4518 C CA . PHE D 1 143 ? 24.019 29.846 82.187 1.00 14.50 143 PHE D CA 1
ATOM 4519 C C . PHE D 1 143 ? 23.667 30.116 80.734 1.00 14.90 143 PHE D C 1
ATOM 4520 O O . PHE D 1 143 ? 23.991 31.170 80.179 1.00 15.74 143 PHE D O 1
ATOM 4528 N N . GLU D 1 144 ? 22.986 29.162 80.116 1.00 15.18 144 GLU D N 1
ATOM 4529 C CA . GLU D 1 144 ? 22.609 29.309 78.718 1.00 16.08 144 GLU D CA 1
ATOM 4530 C C . GLU D 1 144 ? 21.620 30.448 78.488 1.00 16.67 144 GLU D C 1
ATOM 4531 O O . GLU D 1 144 ? 21.778 31.220 77.543 1.00 17.40 144 GLU D O 1
ATOM 4537 N N . GLU D 1 145 ? 20.619 30.570 79.353 1.00 17.45 145 GLU D N 1
ATOM 4538 C CA . GLU D 1 145 ? 19.643 31.641 79.202 1.00 19.09 145 GLU D CA 1
ATOM 4539 C C . GLU D 1 145 ? 20.279 33.007 79.449 1.00 18.98 145 GLU D C 1
ATOM 4540 O O . GLU D 1 145 ? 19.942 33.982 78.775 1.00 18.48 145 GLU D O 1
ATOM 4546 N N . ASP D 1 146 ? 21.207 33.086 80.400 1.00 17.60 146 ASP D N 1
ATOM 4547 C CA . ASP D 1 146 ? 21.862 34.364 80.676 1.00 19.42 146 ASP D CA 1
ATOM 4548 C C . ASP D 1 146 ? 22.638 34.812 79.446 1.00 18.78 146 ASP D C 1
ATOM 4549 O O . ASP D 1 146 ? 22.689 36.004 79.125 1.00 18.00 146 ASP D O 1
ATOM 4554 N N . PHE D 1 147 ? 23.237 33.850 78.754 1.00 17.64 147 PHE D N 1
ATOM 4555 C CA . PHE D 1 147 ? 23.993 34.150 77.550 1.00 19.86 147 PHE D CA 1
ATOM 4556 C C . PHE D 1 147 ? 23.043 34.635 76.457 1.00 19.98 147 PHE D C 1
ATOM 4557 O O . PHE D 1 147 ? 23.249 35.703 75.873 1.00 19.51 147 PHE D O 1
ATOM 4565 N N . MET D 1 148 ? 21.994 33.861 76.188 1.00 19.29 148 MET D N 1
ATOM 4566 C CA . MET D 1 148 ? 21.034 34.234 75.152 1.00 21.63 148 MET D CA 1
ATOM 4567 C C . MET D 1 148 ? 20.290 35.535 75.451 1.00 21.11 148 MET D C 1
ATOM 4568 O O . MET D 1 148 ? 19.936 36.274 74.527 1.00 22.64 148 MET D O 1
ATOM 4573 N N . ASN D 1 149 ? 20.067 35.825 76.730 1.00 22.00 149 ASN D N 1
ATOM 4574 C CA . ASN D 1 149 ? 19.361 37.047 77.116 1.00 22.42 149 ASN D CA 1
ATOM 4575 C C . ASN D 1 149 ? 20.134 38.307 76.764 1.00 22.21 149 ASN D C 1
ATOM 4576 O O . ASN D 1 149 ? 19.576 39.407 76.757 1.00 23.72 149 ASN D O 1
ATOM 4581 N N . ARG D 1 150 ? 21.419 38.149 76.476 1.00 21.69 150 ARG D N 1
ATOM 4582 C CA . ARG D 1 150 ? 22.244 39.289 76.116 1.00 22.19 150 ARG D CA 1
ATOM 4583 C C . ARG D 1 150 ? 22.209 39.551 74.620 1.00 23.71 150 ARG D C 1
ATOM 4584 O O . ARG D 1 150 ? 22.858 40.472 74.125 1.00 25.40 150 ARG D O 1
ATOM 4592 N N . GLY D 1 151 ? 21.439 38.738 73.900 1.00 23.20 151 GLY D N 1
ATOM 4593 C CA . GLY D 1 151 ? 21.306 38.931 72.467 1.00 23.26 151 GLY D CA 1
ATOM 4594 C C . GLY D 1 151 ? 22.048 37.956 71.579 1.00 22.79 151 GLY D C 1
ATOM 4595 O O . GLY D 1 151 ? 22.383 38.284 70.441 1.00 26.61 151 GLY D O 1
ATOM 4596 N N . PHE D 1 152 ? 22.302 36.752 72.080 1.00 21.80 152 PHE D N 1
ATOM 4597 C CA . PHE D 1 152 ? 23.008 35.752 71.294 1.00 21.14 152 PHE D CA 1
ATOM 4598 C C . PHE D 1 152 ? 22.140 34.536 71.013 1.00 21.57 152 PHE D C 1
ATOM 4599 O O . PHE D 1 152 ? 21.227 34.220 71.775 1.00 21.37 152 PHE D O 1
ATOM 4607 N N . ARG D 1 153 ? 22.442 33.859 69.910 1.00 22.69 153 ARG D N 1
ATOM 4608 C CA . ARG D 1 153 ? 21.697 32.682 69.485 1.00 25.04 153 ARG D CA 1
ATOM 4609 C C . ARG D 1 153 ? 22.124 31.403 70.200 1.00 23.83 153 ARG D C 1
ATOM 4610 O O . ARG D 1 153 ? 23.271 31.262 70.624 1.00 21.93 153 ARG D O 1
ATOM 4618 N N . ARG D 1 154 ? 21.183 30.473 70.318 1.00 23.78 154 ARG D N 1
ATOM 4619 C CA . ARG D 1 154 ? 21.416 29.195 70.975 1.00 24.55 154 ARG D CA 1
ATOM 4620 C C . ARG D 1 154 ? 22.556 28.418 70.318 1.00 23.54 154 ARG D C 1
ATOM 4621 O O . ARG D 1 154 ? 23.264 27.657 70.981 1.00 21.81 154 ARG D O 1
ATOM 4629 N N . GLU D 1 155 ? 22.738 28.617 69.016 1.00 23.64 155 GLU D N 1
ATOM 4630 C CA . GLU D 1 155 ? 23.791 27.929 68.280 1.00 24.57 155 GLU D CA 1
ATOM 4631 C C . GLU D 1 155 ? 25.195 28.350 68.703 1.00 23.53 155 GLU D C 1
ATOM 4632 O O . GLU D 1 155 ? 26.174 27.678 68.375 1.00 25.07 155 GLU D O 1
ATOM 4638 N N . ASN D 1 156 ? 25.297 29.456 69.433 1.00 21.11 156 ASN D N 1
ATOM 4639 C CA . ASN D 1 156 ? 26.597 29.943 69.888 1.00 20.78 156 ASN D CA 1
ATOM 4640 C C . ASN D 1 156 ? 26.975 29.363 71.245 1.00 18.37 156 ASN D C 1
ATOM 4641 O O . ASN D 1 156 ? 27.955 29.781 71.855 1.00 17.45 156 ASN D O 1
ATOM 4646 N N . ILE D 1 157 ? 26.181 28.402 71.703 1.00 17.02 157 ILE D N 1
ATOM 4647 C CA . ILE D 1 157 ? 26.419 27.719 72.971 1.00 17.51 157 ILE D CA 1
ATOM 4648 C C . ILE D 1 157 ? 26.804 26.281 72.642 1.00 16.85 157 ILE D C 1
ATOM 4649 O O . ILE D 1 157 ? 26.119 25.608 71.871 1.00 18.13 157 ILE D O 1
ATOM 4654 N N . LEU D 1 158 ? 27.910 25.818 73.210 1.00 14.32 158 LEU D N 1
ATOM 4655 C CA . LEU D 1 158 ? 28.351 24.455 72.981 1.00 15.72 158 LEU D CA 1
ATOM 4656 C C . LEU D 1 158 ? 28.448 23.705 74.301 1.00 15.37 158 LEU D C 1
ATOM 4657 O O . LEU D 1 158 ? 29.320 23.988 75.117 1.00 15.89 158 LEU D O 1
ATOM 4662 N N . ASP D 1 159 ? 27.532 22.765 74.515 1.00 16.06 159 ASP D N 1
ATOM 4663 C CA . ASP D 1 159 ? 27.542 21.946 75.722 1.00 16.59 159 ASP D CA 1
ATOM 4664 C C . ASP D 1 159 ? 28.471 20.799 75.352 1.00 17.70 159 ASP D C 1
ATOM 4665 O O . ASP D 1 159 ? 28.102 19.933 74.557 1.00 18.64 159 ASP D O 1
ATOM 4670 N N . ILE D 1 160 ? 29.680 20.782 75.902 1.00 17.99 160 ILE D N 1
ATOM 4671 C CA . ILE D 1 160 ? 30.601 19.712 75.547 1.00 19.75 160 ILE D CA 1
ATOM 4672 C C . ILE D 1 160 ? 30.565 18.513 76.479 1.00 20.54 160 ILE D C 1
ATOM 4673 O O . ILE D 1 160 ? 31.375 17.598 76.346 1.00 20.07 160 ILE D O 1
ATOM 4678 N N . SER D 1 161 ? 29.623 18.513 77.416 1.00 22.25 161 SER D N 1
ATOM 4679 C CA . SER D 1 161 ? 29.496 17.397 78.345 1.00 25.15 161 SER D CA 1
ATOM 4680 C C . SER D 1 161 ? 29.070 16.162 77.561 1.00 29.15 161 SER D C 1
ATOM 4681 O O . SER D 1 161 ? 29.270 15.034 78.005 1.00 31.12 161 SER D O 1
ATOM 4684 N N . GLU D 1 162 ? 28.486 16.395 76.390 1.00 32.65 162 GLU D N 1
ATOM 4685 C CA . GLU D 1 162 ? 28.003 15.320 75.535 1.00 37.15 162 GLU D CA 1
ATOM 4686 C C . GLU D 1 162 ? 28.963 15.058 74.379 1.00 37.23 162 GLU D C 1
ATOM 4687 O O . GLU D 1 162 ? 28.582 14.456 73.374 1.00 38.13 162 GLU D O 1
ATOM 4693 N N . VAL D 1 163 ? 30.206 15.506 74.527 1.00 36.55 163 VAL D N 1
ATOM 4694 C CA . VAL D 1 163 ? 31.216 15.331 73.488 1.00 37.08 163 VAL D CA 1
ATOM 4695 C C . VAL D 1 163 ? 32.478 14.656 74.018 1.00 37.58 163 VAL D C 1
ATOM 4696 O O . VAL D 1 163 ? 32.903 14.907 75.146 1.00 37.16 163 VAL D O 1
ATOM 4700 N N . ASP D 1 164 ? 33.071 13.793 73.197 1.00 38.30 164 ASP D N 1
ATOM 4701 C CA . ASP D 1 164 ? 34.293 13.094 73.575 1.00 38.98 164 ASP D CA 1
ATOM 4702 C C . ASP D 1 164 ? 35.473 14.022 73.306 1.00 38.72 164 ASP D C 1
ATOM 4703 O O . ASP D 1 164 ? 35.995 14.077 72.192 1.00 39.90 164 ASP D O 1
ATOM 4708 N N . HIS D 1 165 ? 35.885 14.751 74.337 1.00 37.02 165 HIS D N 1
ATOM 4709 C CA . HIS D 1 165 ? 36.985 15.699 74.219 1.00 36.31 165 HIS D CA 1
ATOM 4710 C C . HIS D 1 165 ? 38.125 15.382 75.180 1.00 36.94 165 HIS D C 1
ATOM 4711 O O . HIS D 1 165 ? 38.036 14.454 75.984 1.00 37.67 165 HIS D O 1
ATOM 4718 N N . CYS D 1 166 ? 39.193 16.168 75.094 1.00 37.97 166 CYS D N 1
ATOM 4719 C CA . CYS D 1 166 ? 40.360 15.986 75.948 1.00 38.87 166 CYS D CA 1
ATOM 4720 C C . CYS D 1 166 ? 40.009 16.087 77.428 1.00 39.02 166 CYS D C 1
ATOM 4721 O O . CYS D 1 166 ? 40.392 15.168 78.185 1.00 39.68 166 CYS D O 1
#

Solvent-accessible surface area: 27283 Å² total; per-residue (Å²): 80,114,21,48,2,0,0,0,0,0,15,35,78,44,9,0,22,84,64,8,36,10,38,12,5,2,48,53,26,70,101,106,89,33,22,25,32,9,45,29,25,16,142,129,154,42,136,59,63,78,34,156,33,40,12,112,116,40,177,47,86,43,10,22,58,11,124,52,82,32,28,0,5,2,3,63,30,30,59,109,84,110,85,13,3,31,14,15,23,3,2,7,48,109,34,81,6,16,8,0,6,10,2,5,0,75,80,82,73,22,60,123,136,16,21,116,89,8,35,75,48,12,39,106,67,47,16,113,154,99,11,20,30,32,1,28,135,71,151,68,36,70,131,107,9,47,2,0,0,0,0,0,18,16,50,37,8,0,37,88,170,7,35,12,24,11,5,2,47,54,13,78,79,105,84,34,24,24,43,9,44,30,26,26,134,114,127,61,118,71,75,80,37,155,34,42,13,98,111,41,162,38,88,36,8,21,114,14,125,47,83,32,42,5,5,2,2,64,30,30,75,66,81,94,91,15,2,34,15,18,24,2,0,7,53,87,27,90,2,12,7,0,5,11,0,6,0,48,79,82,74,24,56,120,135,6,20,123,97,8,32,71,47,12,40,98,46,51,16,111,163,72,5,20,43,33,3,31,143,71,146,58,39,54,66,42,110,2,49,2,0,0,0,0,0,16,25,76,44,9,0,20,78,53,8,34,11,37,14,6,2,48,55,8,69,67,106,84,34,25,13,43,8,46,29,26,24,126,33,95,37,122,66,78,79,33,155,32,39,12,113,119,42,166,35,83,44,9,19,84,12,125,47,82,31,34,3,6,1,2,36,18,32,81,71,69,115,92,7,0,30,8,15,25,3,2,7,50,109,32,70,5,10,8,0,4,13,1,6,0,70,81,80,76,22,60,122,125,8,22,124,96,8,39,83,48,12,41,110,69,48,16,126,161,104,25,20,30,28,1,31,136,72,149,60,40,52,65,34,107,2,48,2,0,0,0,0,0,18,17,52,36,9,0,36,128,173,6,35,12,25,11,4,2,49,54,7,66,65,104,87,35,24,14,44,8,59,28,26,26,122,115,137,45,143,61,67,80,37,154,34,42,13,96,106,35,142,32,84,40,6,18,102,12,127,48,84,32,41,4,5,2,2,39,33,29,68,64,68,116,93,14,0,33,9,16,24,2,0,8,52,86,29,90,2,12,7,0,5,10,1,6,0,72,78,80,70,23,59,118,118,5,20,122,84,9,34,76,45,13,41,99,39,50,18,121,156,86,8,19,42,50,2,28,155,72,152,60,40

Sequence (569 aa):
RHWHTVVLASSDRSLIEEEGPFRNFIQNITVESGNLNGFFLTRKNGQCIPLYLTAFKTEEARQFKLNYYGTNDVYYESSKPNEYAKFIFYNYHDGKVNVVANLFGRTPNLSNEIKKRFEEDFMNRGFRRENILDISEVDHCSRHWHTVVLASSDRSLIEEEGPFRNFIQNITVESGNLNGFFLTRKNGQCIPLYLTAFKTEEARQFKLNYYGTNDVYYESSKPNEYAKFIFYNYHDGKVNVVANLFGRTPNLSNEIKKRFEEDFMNRGFRRENILDISEVDHCLSRHWHTVVLASSDRSLIEEEGPFRNFIQNITVESGNLNGFFLTRKNGQCIPLYLTAFKTEEARQFKLNYYGTNDVYYESSKPNEYAKFIFYNYHDGKVNVVANLFGRTPNLSNEIKKRFEEDFMNRGFRRENILDISEVDHCLSRHWHTVVLASSDRSLIEEEGPFRNFIQNITVESGNLNGFFLTRKNGQCIPLYLTAFKTEEARQFKLNYYGTNDVYYESSKPNEYAKFIFYNYHDGKVNVVANLFGRTPNLSNEIKKRFEEDFMNRGFRRENILDISEVDHC

Radius of gyration: 26.19 Å; Cα contacts (8 Å, |Δi|>4): 1296; chains: 4; bounding box: 33×67×65 Å

Foldseek 3Di:
DAKWWFKKFKPDLQCCPAVHQPVWIWGDWDADPNKTWTWTWHDDPHDTDIDIWIFDDDPDPQWTWTAGLHIWIKGWDDPPVQAKIKIWIFDAHPNDTMIMITIMGNDLYHDPVVVVVVQVVVVVVPGDSVRMDRCSVDDDD/DFAKWWFKKFKPDLQLCPAVHQNVWIWGTWDADPNKTWTWTWHADPNDTDIDIWIWDDDPDPQWTWTAGLHIWIKGWDDPPVQAKIKIWIFHQHPNDTMIMITIMGNDLYHDPVVVVVVQVVNVVVPDDSVRMDRCSPDDDD/DAFAKWWFKKFKPDLQLCPAVHQPVWIWGGWHADPNKTWTWTWHDDPNDTDIDIWIFDDDPDPQWTWTAGLHIWIKGWDDPPVQAKIKIWIFDAHPNDTMIMITIMGNDLYHDPVVVVVVQCVRVVVPGDSVRMDGCSPDDDD/DQFAKWWFKKFKPDLQLCPAPHQNVWIWGGWHADPNKTWTWTWHADPHDTDIDIWIFDDDPDPQWTWTAGLHIWIKGWDDPPVQAKIKIWIFHQHPNDTMIMITIMGNDLYHDPVVVVVVQVVNVVVPDDSVRMDRCSVPDDD

B-factor: mean 22.94, std 8.74, range [9.9, 68.03]

Nearest PDB structures (foldseek):
  2ra6-assembly2_D  TM=1.006E+00  e=3.066E-26  Trichosurus vulpecula
  1yp7-assembly1_A  TM=9.410E-01  e=3.216E-14  Mus musculus
  3zq3-assembly2_B  TM=9.595E-01  e=1.094E-13  Rattus norvegicus
  3kfi-assembly1_A  TM=9.579E-01  e=1.353E-13  Mus musculus
  2dm5-assembly1_A  TM=9.432E-01  e=1.217E-13  Mus musculus

Secondary structure (DSSP, 8-state):
-B-EEEEEEESSGGGTSTT-TT--EEEEEEEETTEEEEEEEEEETTEEEEEEEEEEE-SSTTEEEEESSSEEEEEEE-SSTTTEEEEEEEEEETTEEEEEEEEEESSS---HHHHHHHHHHHHTTT--GGGEEEGGGS---/--B-EEEEEEESSGGGTSTT-TT-EEEEEEEEETTEEEEEEEEEETTEEEEEEEEEEE-SSTTEEEEESSSEEEEEEE-SSTTTEEEEEEEEEETTEEEEEEEEEESSS---HHHHHHHHHHHHTTT--GGGEEEGGGS---/--EE-EEEEEEESSGGGTSTT-TT--EEEEEEEETTEEEEEEEEEETTEEEEEEEEEEE-SSTTEEEEESSSEEEEEEE-SSTTTEEEEEEEEEETTEEEEEEEEEESSS---HHHHHHHHHHHHTTT--GGGEEEGGGS---/--EE-EEEEEEESSGGGTSTT-TT-EEEEEEEEETTEEEEEEEEEETTEEEEEEEEEEE-SSTTEEEEESSSEEEEEEE-SSTTTEEEEEEEEEETTEEEEEEEEEESSS---HHHHHHHHHHHHTTT--GGGEEEGGGS---

Organism: Trichosurus vulpecula (NCBI:txid9337)

CATH classification: 2.40.128.20